Protein 3EUJ (pdb70)

Secondary structure (DSSP, 8-state):
-PPPPEEEEEEEEEETTEEEEEEE--SSEEEEE--TTSSHHHHHHHHHHHH---TTT-----TTS-S----SS--S-GGGS-SSEEEEEEEEE-TT--EEEEEEEEEE-TTSSS-EE--EEEEES--SSS-HHHHHEEEETTEEEE--HHHHHHHTTTSS---EE-SSHHHHHHHHHHTT-SSS---SHHHHHHHHHHHHHHHS-S--HHHHHTGGGSS----TTTTHHHH--HHHHHHHHHHHHHHHHHHHHHGGGGSS--BTTEEEEEEEEEE-HHHHHHHHHHHH--HHHHHHHHHHH--GGGS-GGGTEEEEEEEEETTTEEEE--GGGS-HHHHHHHHHHHHHHHHHHHHHHTSSSS-SS-----EEEESSGGGS-HHHHHHHHHHHHHTT-EEEEEESSS---SSSEEEE--EEEETTEEEE--EEEE---/---HHHHHHHHHHHHHHHHSS--B-HHHHHHHHTTTS-GGGHHHHHHHHHHHHHHT---SGGGGT-----EEETTTTEEEE---B-S---

InterPro domains:
  IPR007406 MukB, N-terminal domain [PF04310] (33-256)
  IPR012090 Chromosome partition protein MukB [MF_01800] (32-1499)
  IPR012090 Chromosome partition protein MukB [NF003422] (33-1501)
  IPR012090 Chromosome partition protein MukB [PIRSF005246] (32-1502)
  IPR027417 P-loop containing nucleoside triphosphate hydrolase [SSF52540] (53-253)
  IPR032520 MukB, hinge domain [PF16330] (675-840)
  IPR042501 MukB, hinge domain superfamily [G3DSA:3.30.70.3500] (697-809)
  IPR050308 Chromosome partition protein MukB/SMC [PTHR42963] (192-1502)

Solvent-accessible surface area: 25108 Å² total; per-residue (Å²): 254,97,70,40,0,22,10,77,2,0,0,0,0,16,1,31,3,5,63,9,16,6,0,27,15,31,106,48,9,1,2,0,7,1,35,141,62,6,7,18,53,18,0,2,2,0,0,1,0,0,14,0,10,18,73,107,25,4,22,38,67,88,54,119,67,49,87,30,126,58,94,111,145,94,74,19,7,34,56,41,10,64,82,42,36,0,0,0,1,1,15,1,16,6,18,117,82,74,25,1,0,2,0,0,24,0,58,34,69,86,77,216,88,136,119,9,36,23,96,11,0,0,0,36,95,7,71,122,125,65,28,9,2,50,7,0,14,77,110,75,98,141,142,10,92,24,5,34,6,104,38,0,107,117,90,17,114,182,67,86,13,66,28,85,42,10,170,44,31,52,64,0,1,51,17,0,3,88,22,0,4,2,13,26,53,4,146,49,63,72,33,23,70,45,12,16,36,6,9,14,15,2,17,34,23,12,36,23,63,61,4,67,148,50,7,42,46,7,2,4,11,112,54,117,23,33,109,124,87,68,128,150,104,93,77,15,1,77,82,2,106,136,1,3,99,141,10,53,79,42,1,103,123,27,12,112,42,7,102,140,6,18,1,39,124,0,82,0,1,71,5,28,25,52,75,99,124,61,10,49,75,2,6,66,8,26,27,109,169,133,65,42,120,39,0,24,98,24,89,141,184,106,52,75,122,10,12,23,6,31,38,0,0,56,18,39,9,15,0,45,59,88,92,184,28,78,90,138,16,79,61,108,53,19,63,82,15,13,18,4,0,0,3,6,0,11,4,2,0,0,7,48,2,2,10,54,62,9,142,216,125,18,38,195,58,9,46,0,5,27,19,9,4,0,13,60,8,66,93,13,80,79,126,1,38,82,13,1,15,83,4,2,96,143,24,56,1,3,3,0,2,1,8,35,75,94,106,14,25,87,158,26,4,11,0,35,2,40,68,45,132,65,71,146,116,84,19,1,7,9,2,0,8,68,33,11,90,85,114,66,109,135,33,29,81,56,6,73,66,69,1,38,93,49,94,94,86,81,96,56,0,68,4,9,52,8,0,103,102,10,7,85,120,58,100,113,65,94,19,18,40,5,0,51,25,0,1,50,4,0,2,117,29,2,20,1,35,96,14,44,58,11,62,56,10,110,37,92,83,14,73,128,167,79,4,5,4,7,26,30,93,3,57,71,59,118,230

Organism: Haemophilus ducreyi (strain 35000HP / ATCC 700724) (NCBI:txid233412)

Radius of gyration: 25.87 Å; Cα contacts (8 Å, |Δi|>4): 937; chains: 2; bounding box: 76×76×50 Å

CATH classification: 3.40.1140.10

B-factor: mean 53.83, std 25.66, range [1.0, 133.31]

Structure (mmCIF, N/CA/C/O backbone):
data_3EUJ
#
_entry.id   3EUJ
#
_cell.length_a   58.522
_cell.length_b   180.203
_cell.length_c   138.496
_cell.angle_alpha   90.000
_cell.angle_beta   90.000
_cell.angle_gamma   90.000
#
_symmetry.space_group_name_H-M   'P 2 2 21'
#
loop_
_entity.id
_entity.type
_entity.pdbx_description
1 polymer 'Chromosome partition protein mukB, Linker'
2 polymer 'Chromosome partition protein mukF'
3 non-polymer 'PHOSPHOTHIOPHOSPHORIC ACID-ADENYLATE ESTER'
4 non-polymer 'MAGNESIUM ION'
5 water water
#
loop_
_atom_site.group_PDB
_atom_site.id
_atom_site.type_symbol
_atom_site.label_atom_id
_atom_site.label_alt_id
_atom_site.label_comp_id
_atom_site.label_asym_id
_atom_site.label_entity_id
_atom_site.label_seq_id
_atom_site.pdbx_PDB_ins_code
_atom_site.Cartn_x
_atom_site.Cartn_y
_atom_site.Cartn_z
_atom_site.occupancy
_atom_site.B_iso_or_equiv
_atom_site.auth_seq_id
_atom_site.auth_comp_id
_atom_site.auth_asym_id
_atom_site.auth_atom_id
_atom_site.pdbx_PDB_model_num
ATOM 1 N N . MET A 1 3 ? 44.385 84.073 -2.506 1.00 53.88 32 MET A N 1
ATOM 2 C CA . MET A 1 3 ? 43.869 83.995 -1.101 1.00 54.26 32 MET A CA 1
ATOM 3 C C . MET A 1 3 ? 42.450 83.441 -1.108 1.00 50.39 32 MET A C 1
ATOM 4 O O . MET A 1 3 ? 41.481 84.187 -1.305 1.00 52.44 32 MET A O 1
ATOM 9 N N . ILE A 1 4 ? 42.325 82.135 -0.869 1.00 48.14 33 ILE A N 1
ATOM 10 C CA . ILE A 1 4 ? 41.018 81.467 -0.869 1.00 52.01 33 ILE A CA 1
ATOM 11 C C . ILE A 1 4 ? 40.131 81.985 0.247 1.00 45.83 33 ILE A C 1
ATOM 12 O O . ILE A 1 4 ? 40.598 82.186 1.365 1.00 47.54 33 ILE A O 1
ATOM 17 N N . ALA A 1 5 ? 38.862 82.228 -0.064 1.00 47.29 34 ALA A N 1
ATOM 18 C CA . ALA A 1 5 ? 37.911 82.669 0.946 1.00 47.04 34 ALA A CA 1
ATOM 19 C C . ALA A 1 5 ? 37.422 81.359 1.591 1.00 44.18 34 ALA A C 1
ATOM 20 O O . ALA A 1 5 ? 37.205 80.364 0.897 1.00 46.65 34 ALA A O 1
ATOM 22 N N . ARG A 1 6 ? 37.266 81.346 2.909 1.00 41.36 35 ARG A N 1
ATOM 23 C CA . ARG A 1 6 ? 36.847 80.131 3.596 1.00 38.41 35 ARG A CA 1
ATOM 24 C C . ARG A 1 6 ? 35.338 80.063 3.751 1.00 38.13 35 ARG A C 1
ATOM 25 O O . ARG A 1 6 ? 34.663 81.093 3.735 1.00 38.59 35 ARG A O 1
ATOM 33 N N . GLY A 1 7 ? 34.812 78.846 3.884 1.00 36.61 36 GLY A N 1
ATOM 34 C CA . GLY A 1 7 ? 33.379 78.663 4.027 1.00 35.12 36 GLY A CA 1
ATOM 35 C C . GLY A 1 7 ? 32.916 79.073 5.406 1.00 35.15 36 GLY A C 1
ATOM 36 O O . GLY A 1 7 ? 33.574 78.759 6.396 1.00 36.96 36 GLY A O 1
ATOM 37 N N . LYS A 1 8 ? 31.788 79.772 5.479 1.00 33.63 37 LYS A N 1
ATOM 38 C CA . LYS A 1 8 ? 31.260 80.247 6.749 1.00 32.90 37 LYS A CA 1
ATOM 39 C C . LYS A 1 8 ? 29.836 79.788 6.893 1.00 33.57 37 LYS A C 1
ATOM 40 O O . LYS A 1 8 ? 29.182 79.495 5.894 1.00 34.44 37 LYS A O 1
ATOM 46 N N . PHE A 1 9 ? 29.354 79.723 8.133 1.00 33.81 38 PHE A N 1
ATOM 47 C CA . PHE A 1 9 ? 27.956 79.381 8.383 1.00 33.31 38 PHE A CA 1
ATOM 48 C C . PHE A 1 9 ? 27.315 80.755 8.449 1.00 34.58 38 PHE A C 1
ATOM 49 O O . PHE A 1 9 ? 27.855 81.651 9.099 1.00 35.02 38 PHE A O 1
ATOM 57 N N . ARG A 1 10 ? 26.184 80.936 7.778 1.00 35.46 39 ARG A N 1
ATOM 58 C CA . ARG A 1 10 ? 25.516 82.231 7.782 1.00 35.59 39 ARG A CA 1
ATOM 59 C C . ARG A 1 10 ? 24.290 82.335 8.670 1.00 34.93 39 ARG A C 1
ATOM 60 O O . ARG A 1 10 ? 23.992 83.414 9.192 1.00 34.40 39 ARG A O 1
ATOM 68 N N . SER A 1 11 ? 23.572 81.233 8.852 1.00 33.26 40 SER A N 1
ATOM 69 C CA . SER A 1 11 ? 22.372 81.315 9.663 1.00 32.27 40 SER A CA 1
ATOM 70 C C . SER A 1 11 ? 21.805 80.001 10.165 1.00 30.25 40 SER A C 1
ATOM 71 O O . SER A 1 11 ? 22.031 78.943 9.582 1.00 30.74 40 SER A O 1
ATOM 74 N N . LEU A 1 12 ? 21.076 80.092 11.271 1.00 27.92 41 LEU A N 1
ATOM 75 C CA . LEU A 1 12 ? 20.416 78.944 11.850 1.00 26.69 41 LEU A CA 1
ATOM 76 C C . LEU A 1 12 ? 18.971 79.323 12.003 1.00 25.47 41 LEU A C 1
ATOM 77 O O . LEU A 1 12 ? 18.650 80.316 12.647 1.00 24.06 41 LEU A O 1
ATOM 82 N N . THR A 1 13 ? 18.095 78.529 11.407 1.00 25.77 42 THR A N 1
ATOM 83 C CA . THR A 1 13 ? 16.678 78.796 11.515 1.00 23.86 42 THR A CA 1
ATOM 84 C C . THR A 1 13 ? 15.944 77.574 12.048 1.00 23.73 42 THR A C 1
ATOM 85 O O . THR A 1 13 ? 16.032 76.467 11.504 1.00 20.60 42 THR A O 1
ATOM 89 N N . LEU A 1 14 ? 15.247 77.811 13.150 1.00 23.97 43 LEU A N 1
ATOM 90 C CA . LEU A 1 14 ? 14.456 76.805 13.817 1.00 25.52 43 LEU A CA 1
ATOM 91 C C . LEU A 1 14 ? 13.007 77.096 13.450 1.00 24.90 43 LEU A C 1
ATOM 92 O O . LEU A 1 14 ? 12.566 78.245 13.532 1.00 24.91 43 LEU A O 1
ATOM 97 N N . ILE A 1 15 ? 12.263 76.073 13.045 1.00 24.73 44 ILE A N 1
ATOM 98 C CA . ILE A 1 15 ? 10.870 76.292 12.706 1.00 25.61 44 ILE A CA 1
ATOM 99 C C . ILE A 1 15 ? 9.978 75.374 13.528 1.00 26.68 44 ILE A C 1
ATOM 100 O O . ILE A 1 15 ? 10.095 74.147 13.489 1.00 26.95 44 ILE A O 1
ATOM 105 N N . ASN A 1 16 ? 9.094 76.027 14.273 1.00 27.91 45 ASN A N 1
ATOM 106 C CA . ASN A 1 16 ? 8.131 75.423 15.173 1.00 28.08 45 ASN A CA 1
ATOM 107 C C . ASN A 1 16 ? 8.797 74.918 16.431 1.00 28.90 45 ASN A C 1
ATOM 108 O O . ASN A 1 16 ? 8.149 74.289 17.257 1.00 30.54 45 ASN A O 1
ATOM 113 N N . TRP A 1 17 ? 10.091 75.189 16.584 1.00 29.35 46 TRP A N 1
ATOM 114 C CA . TRP A 1 17 ? 10.796 74.768 17.792 1.00 29.40 46 TRP A CA 1
ATOM 115 C C . TRP A 1 17 ? 10.133 75.413 19.009 1.00 30.27 46 TRP A C 1
ATOM 116 O O . TRP A 1 17 ? 9.607 76.541 18.933 1.00 29.05 46 TRP A O 1
ATOM 127 N N . ASN A 1 18 ? 10.139 74.685 20.121 1.00 29.86 47 ASN A N 1
ATOM 128 C CA . ASN A 1 18 ? 9.531 75.171 21.349 1.00 29.47 47 ASN A CA 1
ATOM 129 C C . ASN A 1 18 ? 9.925 76.610 21.668 1.00 27.24 47 ASN A C 1
ATOM 130 O O . ASN A 1 18 ? 11.111 76.921 21.810 1.00 25.40 47 ASN A O 1
ATOM 135 N N . GLY A 1 19 ? 8.919 77.475 21.792 1.00 26.08 48 GLY A N 1
ATOM 136 C CA . GLY A 1 19 ? 9.163 78.882 22.083 1.00 25.83 48 GLY A CA 1
ATOM 137 C C . GLY A 1 19 ? 9.777 79.660 20.920 1.00 25.48 48 GLY A C 1
ATOM 138 O O . GLY A 1 19 ? 10.103 80.831 21.073 1.00 25.00 48 GLY A O 1
ATOM 139 N N . PHE A 1 20 ? 9.921 79.005 19.765 1.00 25.45 49 PHE A N 1
ATOM 140 C CA . PHE A 1 20 ? 10.507 79.576 18.548 1.00 24.17 49 PHE A CA 1
ATOM 141 C C . PHE A 1 20 ? 9.712 79.090 17.342 1.00 24.94 49 PHE A C 1
ATOM 142 O O . PHE A 1 20 ? 10.034 78.044 16.775 1.00 21.82 49 PHE A O 1
ATOM 150 N N . PHE A 1 21 ? 8.700 79.841 16.925 1.00 27.45 50 PHE A N 1
ATOM 151 C CA . PHE A 1 21 ? 7.896 79.419 15.778 1.00 28.60 50 PHE A CA 1
ATOM 152 C C . PHE A 1 21 ? 8.738 79.448 14.500 1.00 27.96 50 PHE A C 1
ATOM 153 O O . PHE A 1 21 ? 8.996 78.415 13.879 1.00 26.60 50 PHE A O 1
ATOM 161 N N . ALA A 1 22 ? 9.151 80.643 14.101 1.00 27.04 51 ALA A N 1
ATOM 162 C CA . ALA A 1 22 ? 9.977 80.786 12.914 1.00 26.06 51 ALA A CA 1
ATOM 163 C C . ALA A 1 22 ? 11.111 81.685 13.362 1.00 26.45 51 ALA A C 1
ATOM 164 O O . ALA A 1 22 ? 10.873 82.856 13.653 1.00 28.19 51 ALA A O 1
ATOM 166 N N . ARG A 1 23 ? 12.337 81.158 13.43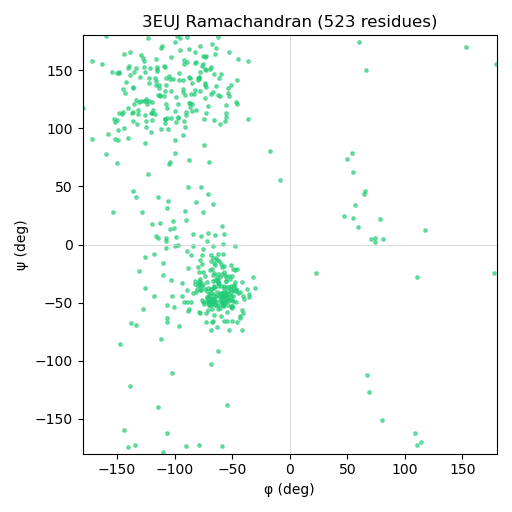1 1.00 25.01 52 ARG A N 1
ATOM 167 C CA . ARG A 1 23 ? 13.445 81.986 13.888 1.00 23.94 52 ARG A CA 1
ATOM 168 C C . ARG A 1 23 ? 14.788 81.792 13.216 1.00 22.24 52 ARG A C 1
ATOM 169 O O . ARG A 1 23 ? 15.284 80.672 13.092 1.00 20.20 52 ARG A O 1
ATOM 177 N N . THR A 1 24 ? 15.376 82.916 12.809 1.00 20.45 53 THR A N 1
ATOM 178 C CA . THR A 1 24 ? 16.676 82.926 12.148 1.00 19.56 53 THR A CA 1
ATOM 179 C C . THR A 1 24 ? 17.748 83.609 13.016 1.00 22.11 53 THR A C 1
ATOM 180 O O . THR A 1 24 ? 17.521 84.685 13.591 1.00 23.66 53 THR A O 1
ATOM 184 N N . PHE A 1 25 ? 18.917 82.981 13.110 1.00 22.18 54 PHE A N 1
ATOM 185 C CA . PHE A 1 25 ? 20.022 83.538 13.879 1.00 21.88 54 PHE A CA 1
ATOM 186 C C . PHE A 1 25 ? 21.178 83.758 12.919 1.00 22.28 54 PHE A C 1
ATOM 187 O O . PHE A 1 25 ? 21.740 82.814 12.386 1.00 23.37 54 PHE A O 1
ATOM 195 N N . ASP A 1 26 ? 21.527 85.010 12.690 1.00 22.94 55 ASP A N 1
ATOM 196 C CA . ASP A 1 26 ? 22.611 85.323 11.785 1.00 24.04 55 ASP A CA 1
ATOM 197 C C . ASP A 1 26 ? 23.955 85.174 12.489 1.00 25.56 55 ASP A C 1
ATOM 198 O O . ASP A 1 26 ? 24.245 85.909 13.424 1.00 28.39 55 ASP A O 1
ATOM 203 N N . PHE A 1 27 ? 24.785 84.237 12.054 1.00 25.88 56 PHE A N 1
ATOM 204 C CA . PHE A 1 27 ? 26.073 84.076 12.702 1.00 27.59 56 PHE A CA 1
ATOM 205 C C . PHE A 1 27 ? 27.060 85.116 12.211 1.00 28.51 56 PHE A C 1
ATOM 206 O O . PHE A 1 27 ? 27.086 85.436 11.031 1.00 29.81 56 PHE A O 1
ATOM 214 N N . ASP A 1 28 ? 27.879 85.631 13.117 1.00 30.20 57 ASP A N 1
ATOM 215 C CA . ASP A 1 28 ? 28.889 86.619 12.768 1.00 31.85 57 ASP A CA 1
ATOM 216 C C . ASP A 1 28 ? 30.012 85.941 11.988 1.00 32.72 57 ASP A C 1
ATOM 217 O O . ASP A 1 28 ? 30.153 84.716 12.006 1.00 32.57 57 ASP A O 1
ATOM 222 N N . GLU A 1 29 ? 30.804 86.758 11.306 1.00 33.99 58 GLU A N 1
ATOM 223 C CA . GLU A 1 29 ? 31.931 86.283 10.523 1.00 35.44 58 GLU A CA 1
ATOM 224 C C . GLU A 1 29 ? 32.975 85.651 11.459 1.00 33.72 58 GLU A C 1
ATOM 225 O O . GLU A 1 29 ? 33.847 84.902 11.014 1.00 32.77 58 GLU A O 1
ATOM 231 N N . LEU A 1 30 ? 32.871 85.961 12.754 1.00 32.51 59 LEU A N 1
ATOM 232 C CA . LEU A 1 30 ? 33.794 85.443 13.769 1.00 31.56 59 LEU A CA 1
ATOM 233 C C . LEU A 1 30 ? 33.157 84.986 15.086 1.00 31.72 59 LEU A C 1
ATOM 234 O O . LEU A 1 30 ? 33.189 83.795 15.409 1.00 32.03 59 LEU A O 1
ATOM 239 N N . VAL A 1 31 ? 32.605 85.923 15.859 1.00 30.65 60 VAL A N 1
ATOM 240 C CA . VAL A 1 31 ? 31.979 85.558 17.130 1.00 29.31 60 VAL A CA 1
ATOM 241 C C . VAL A 1 31 ? 30.506 85.956 17.283 1.00 28.74 60 VAL A C 1
ATOM 242 O O . VAL A 1 31 ? 30.155 87.137 17.158 1.00 28.77 60 VAL A O 1
ATOM 246 N N . THR A 1 32 ? 29.653 84.964 17.553 1.00 27.95 61 THR A N 1
ATOM 247 C CA . THR A 1 32 ? 28.227 85.193 17.788 1.00 27.30 61 THR A CA 1
ATOM 248 C C . THR A 1 32 ? 27.844 84.726 19.191 1.00 28.12 61 THR A C 1
ATOM 249 O O . THR A 1 32 ? 28.042 83.564 19.556 1.00 27.85 61 THR A O 1
ATOM 253 N N . THR A 1 33 ? 27.294 85.662 19.963 1.00 29.64 62 THR A N 1
ATOM 254 C CA . THR A 1 33 ? 26.895 85.445 21.344 1.00 30.02 62 THR A CA 1
ATOM 255 C C . THR A 1 33 ? 25.416 85.527 21.599 1.00 29.77 62 THR A C 1
ATOM 256 O O . THR A 1 33 ? 24.770 86.518 21.237 1.00 29.36 62 THR A O 1
ATOM 260 N N . LEU A 1 34 ? 24.898 84.490 22.251 1.00 29.37 63 LEU A N 1
ATOM 261 C CA . LEU A 1 34 ? 23.495 84.434 22.634 1.00 29.59 63 LEU A CA 1
ATOM 262 C C . LEU A 1 34 ? 23.392 84.833 24.120 1.00 29.18 63 LEU A C 1
ATOM 263 O O . LEU A 1 34 ? 23.915 84.141 24.997 1.00 29.57 63 LEU A O 1
ATOM 268 N N . SER A 1 35 ? 22.742 85.960 24.398 1.00 28.05 64 SER A N 1
ATOM 269 C CA . SER A 1 35 ? 22.570 86.426 25.768 1.00 27.65 64 SER A CA 1
ATOM 270 C C . SER A 1 35 ? 21.167 86.125 26.207 1.00 26.42 64 SER A C 1
ATOM 271 O O . SER A 1 35 ? 20.283 85.926 25.373 1.00 26.50 64 SER A O 1
ATOM 274 N N . GLY A 1 36 ? 20.962 86.124 27.518 1.00 25.73 65 GLY A N 1
ATOM 275 C CA . GLY A 1 36 ? 19.644 85.854 28.064 1.00 24.81 65 GLY A CA 1
ATOM 276 C C . GLY A 1 36 ? 19.763 85.261 29.449 1.00 24.05 65 GLY A C 1
ATOM 277 O O . GLY A 1 36 ? 20.866 84.897 29.871 1.00 24.96 65 GLY A O 1
ATOM 278 N N . GLY A 1 37 ? 18.643 85.154 30.159 1.00 22.31 66 GLY A N 1
ATOM 279 C CA . GLY A 1 37 ? 18.686 84.602 31.502 1.00 20.75 66 GLY A CA 1
ATOM 280 C C . GLY A 1 37 ? 18.508 83.098 31.545 1.00 20.01 66 GLY A C 1
ATOM 281 O O . GLY A 1 37 ? 18.325 82.454 30.511 1.00 21.11 66 GLY A O 1
ATOM 282 N N . ASN A 1 38 ? 18.576 82.533 32.744 1.00 19.02 67 ASN A N 1
ATOM 283 C CA . ASN A 1 38 ? 18.395 81.098 32.924 1.00 17.79 67 ASN A CA 1
ATOM 284 C C . ASN A 1 38 ? 17.110 80.679 32.222 1.00 19.73 67 ASN A C 1
ATOM 285 O O . ASN A 1 38 ? 16.102 81.369 32.313 1.00 21.71 67 ASN A O 1
ATOM 290 N N . GLY A 1 39 ? 17.137 79.561 31.508 1.00 21.08 68 GLY A N 1
ATOM 291 C CA . GLY A 1 39 ? 15.930 79.099 30.843 1.00 22.30 68 GLY A CA 1
ATOM 292 C C . GLY A 1 39 ? 15.489 79.862 29.600 1.00 23.37 68 GLY A C 1
ATOM 293 O O . GLY A 1 39 ? 14.455 79.523 29.006 1.00 24.77 68 GLY A O 1
ATOM 294 N N . ALA A 1 40 ? 16.273 80.867 29.197 1.00 22.38 69 ALA A N 1
ATOM 295 C CA . ALA A 1 40 ? 15.976 81.704 28.029 1.00 19.41 69 ALA A CA 1
ATOM 296 C C . ALA A 1 40 ? 15.807 80.961 26.696 1.00 19.17 69 ALA A C 1
ATOM 297 O O . ALA A 1 40 ? 14.990 81.360 25.862 1.00 18.61 69 ALA A O 1
ATOM 299 N N . GLY A 1 41 ? 16.584 79.895 26.493 1.00 18.80 70 GLY A N 1
ATOM 300 C CA . GLY A 1 41 ? 16.497 79.131 25.255 1.00 16.00 70 GLY A CA 1
ATOM 301 C C . GLY A 1 41 ? 17.784 79.137 24.444 1.00 14.38 70 GLY A C 1
ATOM 302 O O . GLY A 1 41 ? 17.812 78.710 23.293 1.00 13.40 70 GLY A O 1
ATOM 303 N N . LYS A 1 42 ? 18.864 79.601 25.053 1.00 13.90 71 LYS A N 1
ATOM 304 C CA . LYS A 1 42 ? 20.134 79.679 24.360 1.00 14.47 71 LYS A CA 1
ATOM 305 C C . LYS A 1 42 ? 20.703 78.323 23.999 1.00 15.03 71 LYS A C 1
ATOM 306 O O . LYS A 1 42 ? 21.314 78.174 22.952 1.00 16.26 71 LYS A O 1
ATOM 312 N N . SER A 1 43 ? 20.507 77.333 24.862 1.00 17.40 72 SER A N 1
ATOM 313 C CA . SER A 1 43 ? 21.003 75.977 24.613 1.00 17.73 72 SER A CA 1
ATOM 314 C C . SER A 1 43 ? 20.148 75.191 23.641 1.00 18.33 72 SER A C 1
ATOM 315 O O . SER A 1 43 ? 20.664 74.384 22.870 1.00 19.43 72 SER A O 1
ATOM 318 N N . THR A 1 44 ? 18.839 75.392 23.685 1.00 18.01 73 THR A N 1
ATOM 319 C CA . THR A 1 44 ? 18.005 74.683 22.744 1.00 19.87 73 THR A CA 1
ATOM 320 C C . THR A 1 44 ? 18.314 75.245 21.348 1.00 21.74 73 THR A C 1
ATOM 321 O O . THR A 1 44 ? 17.928 74.660 20.344 1.00 24.42 73 THR A O 1
ATOM 325 N N . THR A 1 45 ? 19.001 76.383 21.278 1.00 21.16 74 THR A N 1
ATOM 326 C CA . THR A 1 45 ? 19.366 76.956 19.983 1.00 20.94 74 THR A CA 1
ATOM 327 C C . THR A 1 45 ? 20.554 76.136 19.512 1.00 21.87 74 THR A C 1
ATOM 328 O O . THR A 1 45 ? 20.528 75.503 18.449 1.00 20.81 74 THR A O 1
ATOM 332 N N . MET A 1 46 ? 21.596 76.149 20.337 1.00 23.53 75 MET A N 1
ATOM 333 C CA . MET A 1 46 ? 22.805 75.394 20.063 1.00 24.07 75 MET A CA 1
ATOM 334 C C . MET A 1 46 ? 22.397 73.940 19.885 1.00 22.24 75 MET A C 1
ATOM 335 O O . MET A 1 46 ? 23.072 73.177 19.204 1.00 21.46 75 MET A O 1
ATOM 340 N N . ALA A 1 47 ? 21.280 73.571 20.505 1.00 21.54 76 ALA A N 1
ATOM 341 C CA . ALA A 1 47 ? 20.755 72.221 20.393 1.00 21.72 76 ALA A CA 1
ATOM 342 C C . ALA A 1 47 ? 20.393 72.005 18.931 1.00 23.28 76 ALA A C 1
ATOM 343 O O . ALA A 1 47 ? 21.081 71.263 18.219 1.00 25.08 76 ALA A O 1
ATOM 345 N N . GLY A 1 48 ? 19.322 72.673 18.493 1.00 23.78 77 GLY A N 1
ATOM 346 C CA . GLY A 1 48 ? 18.859 72.569 17.119 1.00 23.17 77 GLY A CA 1
ATOM 347 C C . GLY A 1 48 ? 20.014 72.565 16.142 1.00 24.45 77 GLY A C 1
ATOM 348 O O . GLY A 1 48 ? 20.038 71.751 15.214 1.00 24.05 77 GLY A O 1
ATOM 349 N N . PHE A 1 49 ? 20.982 73.460 16.350 1.00 25.34 78 PHE A N 1
ATOM 350 C CA . PHE A 1 49 ? 22.140 73.526 15.457 1.00 24.94 78 PHE A CA 1
ATOM 351 C C . PHE A 1 49 ? 22.718 72.121 15.302 1.00 23.23 78 PHE A C 1
ATOM 352 O O . PHE A 1 49 ? 22.680 71.546 14.207 1.00 22.38 78 PHE A O 1
ATOM 360 N N . VAL A 1 50 ? 23.243 71.584 16.406 1.00 21.99 79 VAL A N 1
ATOM 361 C CA . VAL A 1 50 ? 23.813 70.235 16.436 1.00 20.51 79 VAL A CA 1
ATOM 362 C C . VAL A 1 50 ? 22.898 69.295 15.679 1.00 19.24 79 VAL A C 1
ATOM 363 O O . VAL A 1 50 ? 23.295 68.707 14.678 1.00 19.18 79 VAL A O 1
ATOM 367 N N . THR A 1 51 ? 21.671 69.170 16.177 1.00 17.16 80 THR A N 1
ATOM 368 C CA . THR A 1 51 ? 20.650 68.329 15.573 1.00 16.39 80 THR A CA 1
ATOM 369 C C . THR A 1 51 ? 20.675 68.283 14.052 1.00 19.33 80 THR A C 1
ATOM 370 O O . THR A 1 51 ? 20.554 67.205 13.459 1.00 21.27 80 THR A O 1
ATOM 374 N N . ALA A 1 52 ? 20.813 69.453 13.426 1.00 20.81 81 ALA A N 1
ATOM 375 C CA . ALA A 1 52 ? 20.845 69.557 11.969 1.00 21.09 81 ALA A CA 1
ATOM 376 C C . ALA A 1 52 ? 22.208 69.145 11.440 1.00 21.82 81 ALA A C 1
ATOM 377 O O . ALA A 1 52 ? 22.332 68.495 10.402 1.00 21.72 81 ALA A O 1
ATOM 379 N N . LEU A 1 53 ? 23.240 69.535 12.166 1.00 23.74 82 LEU A N 1
ATOM 380 C CA . LEU A 1 53 ? 24.599 69.206 11.777 1.00 26.43 82 LEU A CA 1
ATOM 381 C C . LEU A 1 53 ? 24.798 67.686 11.746 1.00 27.80 82 LEU A C 1
ATOM 382 O O . LEU A 1 53 ? 25.575 67.163 10.949 1.00 29.21 82 LEU A O 1
ATOM 387 N N . ILE A 1 54 ? 24.101 66.982 12.631 1.00 28.85 83 ILE A N 1
ATOM 388 C CA . ILE A 1 54 ? 24.216 65.533 12.734 1.00 28.72 83 ILE A CA 1
ATOM 389 C C . ILE A 1 54 ? 22.885 65.011 13.189 1.00 27.47 83 ILE A C 1
ATOM 390 O O . ILE A 1 54 ? 22.641 64.888 14.374 1.00 26.38 83 ILE A O 1
ATOM 395 N N . PRO A 1 55 ? 22.002 64.698 12.251 1.00 28.31 84 PRO A N 1
ATOM 396 C CA . PRO A 1 55 ? 20.681 64.185 12.595 1.00 31.54 84 PRO A CA 1
ATOM 397 C C . PRO A 1 55 ? 20.705 62.714 13.009 1.00 33.69 84 PRO A C 1
ATOM 398 O O . PRO A 1 55 ? 19.937 61.907 12.487 1.00 35.11 84 PRO A O 1
ATOM 402 N N . ASP A 1 56 ? 21.596 62.344 13.920 1.00 35.67 85 ASP A N 1
ATOM 403 C CA . ASP A 1 56 ? 21.625 60.961 14.350 1.00 38.24 85 ASP A CA 1
ATOM 404 C C . ASP A 1 56 ? 21.050 60.843 15.752 1.00 38.52 85 ASP A C 1
ATOM 405 O O . ASP A 1 56 ? 21.643 61.276 16.742 1.00 36.40 85 ASP A O 1
ATOM 410 N N . LEU A 1 57 ? 19.867 60.249 15.813 1.00 40.20 86 LEU A N 1
ATOM 411 C CA . LEU A 1 57 ? 19.166 60.057 17.066 1.00 41.22 86 LEU A CA 1
ATOM 412 C C . LEU A 1 57 ? 19.901 59.047 17.929 1.00 42.25 86 LEU A C 1
ATOM 413 O O . LEU A 1 57 ? 19.567 58.863 19.101 1.00 43.65 86 LEU A O 1
ATOM 418 N N . THR A 1 58 ? 20.906 58.395 17.356 1.00 42.73 87 THR A N 1
ATOM 419 C CA . THR A 1 58 ? 21.669 57.425 18.121 1.00 44.50 87 THR A CA 1
ATOM 420 C C . THR A 1 58 ? 22.666 58.161 19.006 1.00 45.44 87 THR A C 1
ATOM 421 O O . THR A 1 58 ? 22.985 57.698 20.100 1.00 46.93 87 THR A O 1
ATOM 425 N N . LEU A 1 59 ? 23.138 59.316 18.543 1.00 45.45 88 LEU A N 1
ATOM 426 C CA . LEU A 1 59 ? 24.098 60.111 19.307 1.00 44.84 88 LEU A CA 1
ATOM 427 C C . LEU A 1 59 ? 23.424 61.256 20.031 1.00 45.18 88 LEU A C 1
ATOM 428 O O . LEU A 1 59 ? 23.590 61.410 21.240 1.00 45.96 88 LEU A O 1
ATOM 433 N N . LEU A 1 60 ? 22.675 62.064 19.285 1.00 44.64 89 LEU A N 1
ATOM 434 C CA . LEU A 1 60 ? 21.978 63.207 19.862 1.00 44.56 89 LEU A CA 1
ATOM 435 C C . LEU A 1 60 ? 21.454 62.914 21.262 1.00 44.54 89 LEU A C 1
ATOM 436 O O . LEU A 1 60 ? 20.495 62.156 21.438 1.00 45.61 89 LEU A O 1
ATOM 441 N N . ASN A 1 61 ? 22.099 63.518 22.254 1.00 43.46 90 ASN A N 1
ATOM 442 C CA . ASN A 1 61 ? 21.717 63.328 23.644 1.00 43.61 90 ASN A CA 1
ATOM 443 C C . ASN A 1 61 ? 22.108 64.555 24.441 1.00 42.72 90 ASN A C 1
ATOM 444 O O . ASN A 1 61 ? 23.288 64.771 24.720 1.00 42.58 90 ASN A O 1
ATOM 449 N N . PHE A 1 62 ? 21.118 65.344 24.837 1.00 42.22 91 PHE A N 1
ATOM 450 C CA . PHE A 1 62 ? 21.404 66.564 25.569 1.00 43.18 91 PHE A CA 1
ATOM 451 C C . PHE A 1 62 ? 21.242 66.493 27.084 1.00 44.46 91 PHE A C 1
ATOM 452 O O . PHE A 1 62 ? 20.243 66.957 27.620 1.00 45.40 91 PHE A O 1
ATOM 460 N N . ARG A 1 63 ? 22.227 65.919 27.772 1.00 46.22 92 ARG A N 1
ATOM 461 C CA . ARG A 1 63 ? 22.190 65.843 29.231 1.00 47.88 92 ARG A CA 1
ATOM 462 C C . ARG A 1 63 ? 22.260 67.294 29.706 1.00 47.56 92 ARG A C 1
ATOM 463 O O . ARG A 1 63 ? 22.629 68.184 28.936 1.00 48.42 92 ARG A O 1
ATOM 471 N N . ASN A 1 64 ? 21.916 67.536 30.965 1.00 46.15 93 ASN A N 1
ATOM 472 C CA . ASN A 1 64 ? 21.990 68.882 31.527 1.00 44.46 93 ASN A CA 1
ATOM 473 C C . ASN A 1 64 ? 23.475 69.072 31.843 1.00 44.60 93 ASN A C 1
ATOM 474 O O . ASN A 1 64 ? 24.135 68.117 32.257 1.00 45.99 93 ASN A O 1
ATOM 479 N N . THR A 1 65 ? 24.007 70.279 31.660 1.00 43.66 94 THR A N 1
ATOM 480 C CA . THR A 1 65 ? 25.430 70.513 31.916 1.00 41.31 94 THR A CA 1
ATOM 481 C C . THR A 1 65 ? 25.866 70.121 33.314 1.00 41.27 94 THR A C 1
ATOM 482 O O . THR A 1 65 ? 27.007 69.722 33.514 1.00 39.38 94 THR A O 1
ATOM 486 N N . THR A 1 66 ? 24.958 70.243 34.277 1.00 42.94 95 THR A N 1
ATOM 487 C CA . THR A 1 66 ? 25.256 69.895 35.657 1.00 45.21 95 THR A CA 1
ATOM 488 C C . THR A 1 66 ? 25.607 68.423 35.749 1.00 48.04 95 THR A C 1
ATOM 489 O O . THR A 1 66 ? 26.126 67.973 36.767 1.00 49.12 95 THR A O 1
ATOM 493 N N . GLU A 1 67 ? 25.299 67.678 34.691 1.00 50.73 96 GLU A N 1
ATOM 494 C CA . GLU A 1 67 ? 25.592 66.249 34.611 1.00 53.47 96 GLU A CA 1
ATOM 495 C C . GLU A 1 67 ? 26.380 66.033 33.335 1.00 55.43 96 GLU A C 1
ATOM 496 O O . GLU A 1 67 ? 25.799 65.745 32.295 1.00 56.72 96 GLU A O 1
ATOM 502 N N . ALA A 1 68 ? 27.699 66.166 33.407 1.00 57.46 97 ALA A N 1
ATOM 503 C CA . ALA A 1 68 ? 28.524 66.030 32.215 1.00 60.11 97 ALA A CA 1
ATOM 504 C C . ALA A 1 68 ? 29.130 64.653 31.999 1.00 62.91 97 ALA A C 1
ATOM 505 O O . ALA A 1 68 ? 28.745 63.935 31.075 1.00 64.36 97 ALA A O 1
ATOM 507 N N . GLY A 1 69 ? 30.088 64.282 32.839 1.00 64.81 98 GLY A N 1
ATOM 508 C CA . GLY A 1 69 ? 30.726 62.986 32.686 1.00 66.66 98 GLY A CA 1
ATOM 509 C C . GLY A 1 69 ? 29.802 61.813 32.943 1.00 68.16 98 GLY A C 1
ATOM 510 O O . GLY A 1 69 ? 30.233 60.779 33.460 1.00 68.68 98 GLY A O 1
ATOM 511 N N . SER A 1 70 ? 28.534 61.965 32.576 1.00 69.09 99 SER A N 1
ATOM 512 C CA . SER A 1 70 ? 27.552 60.914 32.784 1.00 70.70 99 SER A CA 1
ATOM 513 C C . SER A 1 70 ? 27.564 59.870 31.686 1.00 72.01 99 SER A C 1
ATOM 514 O O . SER A 1 70 ? 27.512 60.195 30.498 1.00 70.90 99 SER A O 1
ATOM 517 N N . THR A 1 71 ? 27.634 58.610 32.104 1.00 74.45 100 THR A N 1
ATOM 518 C CA . THR A 1 71 ? 27.648 57.475 31.186 1.00 77.55 100 THR A CA 1
ATOM 519 C C . THR A 1 71 ? 26.212 57.041 30.912 1.00 78.40 100 THR A C 1
ATOM 520 O O . THR A 1 71 ? 25.962 56.155 30.091 1.00 78.21 100 THR A O 1
ATOM 524 N N . SER A 1 72 ? 25.275 57.673 31.615 1.00 79.75 101 SER A N 1
ATOM 525 C CA . SER A 1 72 ? 23.857 57.366 31.472 1.00 80.68 101 SER A CA 1
ATOM 526 C C . SER A 1 72 ? 23.486 57.265 29.997 1.00 81.47 101 SER A C 1
ATOM 527 O O . SER A 1 72 ? 23.665 58.219 29.230 1.00 81.41 101 SER A O 1
ATOM 530 N N . SER A 1 73 ? 22.981 56.095 29.608 1.00 82.12 102 SER A N 1
ATOM 531 C CA . SER A 1 73 ? 22.584 55.833 28.226 1.00 81.73 102 SER A CA 1
ATOM 532 C C . SER A 1 73 ? 21.091 55.547 28.156 1.00 80.94 102 SER A C 1
ATOM 533 O O . SER A 1 73 ? 20.519 55.445 27.071 1.00 81.35 102 SER A O 1
ATOM 536 N N . SER A 1 74 ? 20.468 55.417 29.321 1.00 79.91 103 SER A N 1
ATOM 537 C CA . SER A 1 74 ? 19.043 55.128 29.393 1.00 79.09 103 SER A CA 1
ATOM 538 C C . SER A 1 74 ? 18.190 56.390 29.394 1.00 77.82 103 SER A C 1
ATOM 539 O O . SER A 1 74 ? 17.321 56.570 28.537 1.00 78.47 103 SER A O 1
ATOM 542 N N . ARG A 1 75 ? 18.446 57.254 30.369 1.00 75.38 104 ARG A N 1
ATOM 543 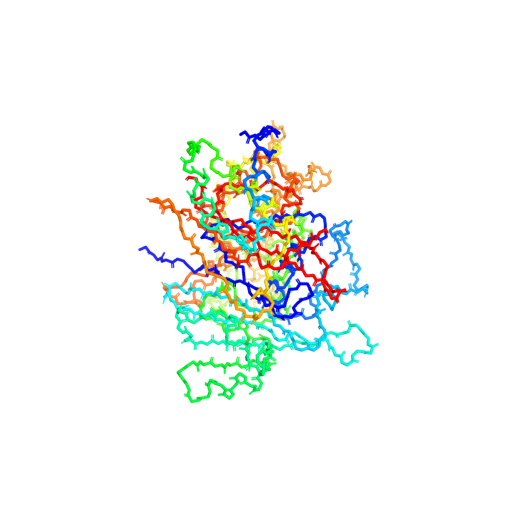C CA . ARG A 1 75 ? 17.709 58.501 30.531 1.00 72.59 104 ARG A CA 1
ATOM 544 C C . ARG A 1 75 ? 17.305 59.184 29.218 1.00 70.28 104 ARG A C 1
ATOM 545 O O . ARG A 1 75 ? 17.908 58.946 28.168 1.00 71.15 104 ARG A O 1
ATOM 553 N N . ASP A 1 76 ? 16.276 60.028 29.298 1.00 66.51 105 ASP A N 1
ATOM 554 C CA . ASP A 1 76 ? 15.739 60.773 28.157 1.00 61.90 105 ASP A CA 1
ATOM 555 C C . ASP A 1 76 ? 16.787 61.582 27.389 1.00 58.35 105 ASP A C 1
ATOM 556 O O . ASP A 1 76 ? 17.612 62.280 27.983 1.00 57.39 105 ASP A O 1
ATOM 561 N N . LYS A 1 77 ? 16.741 61.488 26.063 1.00 54.16 106 LYS A N 1
ATOM 562 C CA . LYS A 1 77 ? 17.701 62.186 25.226 1.00 50.77 106 LYS A CA 1
ATOM 563 C C . LYS A 1 77 ? 17.554 63.695 25.256 1.00 48.29 106 LYS A C 1
ATOM 564 O O . LYS A 1 77 ? 18.490 64.415 24.912 1.00 48.01 106 LYS A O 1
ATOM 570 N N . GLY A 1 78 ? 16.377 64.173 25.648 1.00 45.25 107 GLY A N 1
ATOM 571 C CA . GLY A 1 78 ? 16.162 65.607 25.792 1.00 41.76 107 GLY A CA 1
ATOM 572 C C . GLY A 1 78 ? 15.851 66.574 24.660 1.00 38.61 107 GLY A C 1
ATOM 573 O O . GLY A 1 78 ? 15.774 67.782 24.909 1.00 37.83 107 GLY A O 1
ATOM 574 N N . LEU A 1 79 ? 15.674 66.088 23.436 1.00 34.87 108 LEU A N 1
ATOM 575 C CA . LEU A 1 79 ? 15.358 66.975 22.326 1.00 31.66 108 LEU A CA 1
ATOM 576 C C . LEU A 1 79 ? 13.839 67.076 22.111 1.00 31.56 108 LEU A C 1
ATOM 577 O O . LEU A 1 79 ? 13.295 68.168 21.921 1.00 33.16 108 LEU A O 1
ATOM 582 N N . TYR A 1 80 ? 13.161 65.934 22.154 1.00 29.96 109 TYR A N 1
ATOM 583 C CA . TYR A 1 80 ? 11.707 65.863 22.000 1.00 27.19 109 TYR A CA 1
ATOM 584 C C . TYR A 1 80 ? 10.992 67.060 22.621 1.00 26.69 109 TYR A C 1
ATOM 585 O O . TYR A 1 80 ? 10.070 67.616 22.039 1.00 25.66 109 TYR A O 1
ATOM 594 N N . GLY A 1 81 ? 11.434 67.460 23.804 1.00 27.17 110 GLY A N 1
ATOM 595 C CA . GLY A 1 81 ? 10.784 68.552 24.493 1.00 27.94 110 GLY A CA 1
ATOM 596 C C . GLY A 1 81 ? 11.091 69.949 24.018 1.00 28.97 110 GLY A C 1
ATOM 597 O O . GLY A 1 81 ? 10.396 70.897 24.392 1.00 29.09 110 GLY A O 1
ATOM 598 N N . LYS A 1 82 ? 12.125 70.096 23.204 1.00 29.43 111 LYS A N 1
ATOM 599 C CA . LYS A 1 82 ? 12.485 71.417 22.715 1.00 30.52 111 LYS A CA 1
ATOM 600 C C . LYS A 1 82 ? 11.645 71.694 21.483 1.00 31.86 111 LYS A C 1
ATOM 601 O O . LYS A 1 82 ? 11.618 72.813 20.965 1.00 31.58 111 LYS A O 1
ATOM 607 N N . LEU A 1 83 ? 10.944 70.657 21.037 1.00 32.46 112 LEU A N 1
ATOM 608 C CA . LEU A 1 83 ? 10.097 70.750 19.860 1.00 33.48 112 LEU A CA 1
ATOM 609 C C . LEU A 1 83 ? 8.644 71.051 20.189 1.00 35.04 112 LEU A C 1
ATOM 610 O O . LEU A 1 83 ? 8.224 70.976 21.343 1.00 35.84 112 LEU A O 1
ATOM 615 N N . LYS A 1 84 ? 7.884 71.405 19.158 1.00 36.85 113 LYS A N 1
ATOM 616 C CA . LYS A 1 84 ? 6.463 71.700 19.291 1.00 37.57 113 LYS A CA 1
ATOM 617 C C . LYS A 1 84 ? 5.755 70.563 18.580 1.00 37.04 113 LYS A C 1
ATOM 618 O O . LYS A 1 84 ? 6.392 69.753 17.909 1.00 37.90 113 LYS A O 1
ATOM 624 N N . ALA A 1 85 ? 4.442 70.492 18.716 1.00 37.21 114 ALA A N 1
ATOM 625 C CA . ALA A 1 85 ? 3.704 69.433 18.058 1.00 38.56 114 ALA A CA 1
ATOM 626 C C . ALA A 1 85 ? 3.736 69.652 16.544 1.00 39.74 114 ALA A C 1
ATOM 627 O O . ALA A 1 85 ? 3.877 70.794 16.072 1.00 40.19 114 ALA A O 1
ATOM 629 N N . GLY A 1 86 ? 3.623 68.556 15.791 1.00 39.21 115 GLY A N 1
ATOM 630 C CA . GLY A 1 86 ? 3.608 68.639 14.339 1.00 38.08 115 GLY A CA 1
ATOM 631 C C . GLY A 1 86 ? 4.950 68.791 13.641 1.00 37.20 115 GLY A C 1
ATOM 632 O O . GLY A 1 86 ? 5.982 68.334 14.143 1.00 38.65 115 GLY A O 1
ATOM 633 N N . VAL A 1 87 ? 4.931 69.435 12.475 1.00 35.04 116 VAL A N 1
ATOM 634 C CA . VAL A 1 87 ? 6.135 69.649 11.680 1.00 33.15 116 VAL A CA 1
ATOM 635 C C . VAL A 1 87 ? 7.072 70.693 12.268 1.00 32.84 116 VAL A C 1
ATOM 636 O O . VAL A 1 87 ? 6.640 71.773 12.691 1.00 33.02 116 VAL A O 1
ATOM 640 N N . CYS A 1 88 ? 8.360 70.353 12.275 1.00 31.13 117 CYS A N 1
ATOM 641 C CA . CYS A 1 88 ? 9.408 71.221 12.788 1.00 30.16 117 CYS A CA 1
ATOM 642 C C . CYS A 1 88 ? 10.653 71.148 11.912 1.00 29.53 117 CYS A C 1
ATOM 643 O O . CYS A 1 88 ? 10.930 70.116 11.281 1.00 29.19 117 CYS A O 1
ATOM 646 N N . TYR A 1 89 ? 11.411 72.245 11.889 1.00 26.87 118 TYR A N 1
ATOM 647 C CA . TYR A 1 89 ? 12.613 72.317 11.080 1.00 23.78 118 TYR A CA 1
ATOM 648 C C . TYR A 1 89 ? 13.833 72.787 11.829 1.00 23.13 118 TYR A C 1
ATOM 649 O O . TYR A 1 89 ? 13.734 73.356 12.900 1.00 23.22 118 TYR A O 1
ATOM 658 N N . ALA A 1 90 ? 14.988 72.540 11.230 1.00 23.85 119 ALA A N 1
ATOM 659 C CA . ALA A 1 90 ? 16.284 72.939 11.756 1.00 25.03 119 ALA A CA 1
ATOM 660 C C . ALA A 1 90 ? 17.096 73.092 10.472 1.00 27.13 119 ALA A C 1
ATOM 661 O O . ALA A 1 90 ? 17.458 72.102 9.838 1.00 27.73 119 ALA A O 1
ATOM 663 N N . VAL A 1 91 ? 17.357 74.330 10.068 1.00 29.61 120 VAL A N 1
ATOM 664 C CA . VAL A 1 91 ? 18.076 74.570 8.823 1.00 30.23 120 VAL A CA 1
ATOM 665 C C . VAL A 1 91 ? 19.348 75.383 9.005 1.00 30.33 120 VAL A C 1
ATOM 666 O O . VAL A 1 91 ? 19.381 76.346 9.775 1.00 31.28 120 VAL A O 1
ATOM 670 N N . LEU A 1 92 ? 20.388 74.978 8.288 1.00 29.10 121 LEU A N 1
ATOM 671 C CA . LEU A 1 92 ? 21.685 75.624 8.362 1.00 29.25 121 LEU A CA 1
ATOM 672 C C . LEU A 1 92 ? 21.973 76.208 7.007 1.00 29.89 121 LEU A C 1
ATOM 673 O O . LEU A 1 92 ? 21.727 75.563 5.986 1.00 30.58 121 LEU A O 1
ATOM 678 N N . GLU A 1 93 ? 22.493 77.428 6.997 1.00 30.26 122 GLU A N 1
ATOM 679 C CA . GLU A 1 93 ? 22.805 78.100 5.750 1.00 30.70 122 GLU A CA 1
ATOM 680 C C . GLU A 1 93 ? 24.292 78.398 5.691 1.00 31.85 122 GLU A C 1
ATOM 681 O O . GLU A 1 93 ? 24.826 79.170 6.493 1.00 31.84 122 GLU A O 1
ATOM 687 N N . THR A 1 94 ? 24.950 77.769 4.722 1.00 32.91 123 THR A N 1
ATOM 688 C CA . THR A 1 94 ? 26.389 77.881 4.525 1.00 31.75 123 THR A CA 1
ATOM 689 C C . THR A 1 94 ? 26.708 78.504 3.185 1.00 30.51 123 THR A C 1
ATOM 690 O O . THR A 1 94 ? 26.028 78.245 2.198 1.00 30.48 123 THR A O 1
ATOM 694 N N . VAL A 1 95 ? 27.753 79.318 3.150 1.00 29.99 124 VAL A N 1
ATOM 695 C CA . VAL A 1 95 ? 28.164 79.935 1.909 1.00 30.00 124 VAL A CA 1
ATOM 696 C C . VAL A 1 95 ? 29.554 79.421 1.589 1.00 31.39 124 VAL A C 1
ATOM 697 O O . VAL A 1 95 ? 30.519 79.708 2.292 1.00 32.29 124 VAL A O 1
ATOM 701 N N . ASN A 1 96 ? 29.629 78.639 0.522 1.00 34.21 125 ASN A N 1
ATOM 702 C CA . ASN A 1 96 ? 30.857 78.024 0.030 1.00 35.95 125 ASN A CA 1
ATOM 703 C C . ASN A 1 96 ? 32.082 78.871 -0.231 1.00 37.12 125 ASN A C 1
ATOM 704 O O . ASN A 1 96 ? 32.027 80.100 -0.317 1.00 36.97 125 ASN A O 1
ATOM 709 N N . SER A 1 97 ? 33.202 78.172 -0.376 1.00 38.05 126 SER A N 1
ATOM 710 C CA . SER A 1 97 ? 34.460 78.818 -0.703 1.00 40.15 126 SER A CA 1
ATOM 711 C C . SER A 1 97 ? 34.255 79.390 -2.113 1.00 41.50 126 SER A C 1
ATOM 712 O O . SER A 1 97 ? 35.024 80.238 -2.574 1.00 42.19 126 SER A O 1
ATOM 715 N N . ARG A 1 98 ? 33.203 78.901 -2.777 1.00 42.75 127 ARG A N 1
ATOM 716 C CA . ARG A 1 98 ? 32.812 79.322 -4.121 1.00 43.41 127 ARG A CA 1
ATOM 717 C C . ARG A 1 98 ? 31.560 80.181 -3.988 1.00 43.99 127 ARG A C 1
ATOM 718 O O . ARG A 1 98 ? 30.698 80.174 -4.869 1.00 43.62 127 ARG A O 1
ATOM 726 N N . ALA A 1 99 ? 31.454 80.888 -2.864 1.00 44.27 128 ALA A N 1
ATOM 727 C CA . ALA A 1 99 ? 30.329 81.784 -2.588 1.00 44.19 128 ALA A CA 1
ATOM 728 C C . ALA A 1 99 ? 28.981 81.141 -2.877 1.00 44.02 128 ALA A C 1
ATOM 729 O O . ALA A 1 99 ? 27.989 81.833 -3.131 1.00 44.78 128 ALA A O 1
ATOM 731 N N . GLN A 1 100 ? 28.944 79.818 -2.824 1.00 42.85 129 GLN A N 1
ATOM 732 C CA . GLN A 1 100 ? 27.719 79.097 -3.100 1.00 42.16 129 GLN A CA 1
ATOM 733 C C . GLN A 1 100 ? 26.815 78.974 -1.899 1.00 39.69 129 GLN A C 1
ATOM 734 O O . GLN A 1 100 ? 27.162 78.315 -0.926 1.00 39.83 129 GLN A O 1
ATOM 740 N N . ARG A 1 101 ? 25.646 79.596 -1.954 1.00 37.37 130 ARG A N 1
ATOM 741 C CA . ARG A 1 101 ? 24.739 79.494 -0.819 1.00 36.66 130 ARG A CA 1
ATOM 742 C C . ARG A 1 101 ? 24.089 78.124 -0.774 1.00 35.65 130 ARG A C 1
ATOM 743 O O . ARG A 1 101 ? 23.226 77.812 -1.586 1.00 36.78 130 ARG A O 1
ATOM 751 N N . ILE A 1 102 ? 24.503 77.308 0.182 1.00 34.26 131 ILE A N 1
ATOM 752 C CA . ILE A 1 102 ? 23.953 75.971 0.311 1.00 34.11 131 ILE A CA 1
ATOM 753 C C . ILE A 1 102 ? 23.065 75.925 1.550 1.00 34.24 131 ILE A C 1
ATOM 754 O O . ILE A 1 102 ? 23.277 76.695 2.490 1.00 35.65 131 ILE A O 1
ATOM 759 N N . ILE A 1 103 ? 22.070 75.038 1.547 1.00 33.43 132 ILE A N 1
ATOM 760 C CA . ILE A 1 103 ? 21.151 74.928 2.676 1.00 31.86 132 ILE A CA 1
ATOM 761 C C . ILE A 1 103 ? 20.856 73.490 3.071 1.00 31.13 132 ILE A C 1
ATOM 762 O O . ILE A 1 103 ? 20.239 72.739 2.32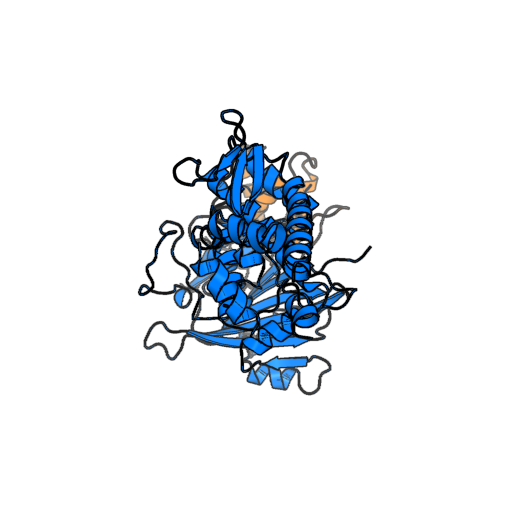0 1.00 30.57 132 ILE A O 1
ATOM 767 N N . THR A 1 104 ? 21.301 73.129 4.272 1.00 30.60 133 THR A N 1
ATOM 768 C CA . THR A 1 104 ? 21.127 71.785 4.804 1.00 30.84 133 THR A CA 1
ATOM 769 C C . THR A 1 104 ? 20.432 71.773 6.160 1.00 30.98 133 THR A C 1
ATOM 770 O O . THR A 1 104 ? 20.884 72.405 7.110 1.00 31.23 133 THR A O 1
ATOM 774 N N . GLY A 1 105 ? 19.342 71.024 6.247 1.00 31.17 134 GLY A N 1
ATOM 775 C CA . GLY A 1 105 ? 18.610 70.951 7.486 1.00 32.33 134 GLY A CA 1
ATOM 776 C C . GLY A 1 105 ? 18.024 69.576 7.734 1.00 35.79 134 GLY A C 1
ATOM 777 O O . GLY A 1 105 ? 18.439 68.566 7.145 1.00 35.68 134 GLY A O 1
ATOM 778 N N . VAL A 1 106 ? 17.021 69.555 8.604 1.00 37.99 135 VAL A N 1
ATOM 779 C CA . VAL A 1 106 ? 16.349 68.332 9.010 1.00 39.41 135 VAL A CA 1
ATOM 780 C C . VAL A 1 106 ? 14.888 68.652 9.322 1.00 40.45 135 VAL A C 1
ATOM 781 O O . VAL A 1 106 ? 14.584 69.758 9.768 1.00 41.45 135 VAL A O 1
ATOM 785 N N . ARG A 1 107 ? 13.982 67.704 9.090 1.00 40.66 136 ARG A N 1
ATOM 786 C CA . ARG A 1 107 ? 12.583 67.947 9.425 1.00 41.62 136 ARG A CA 1
ATOM 787 C C . ARG A 1 107 ? 12.242 67.152 10.694 1.00 42.53 136 ARG A C 1
ATOM 788 O O . ARG A 1 107 ? 11.993 65.947 10.631 1.00 43.17 136 ARG A O 1
ATOM 796 N N . LEU A 1 108 ? 12.239 67.831 11.843 1.00 42.22 137 LEU A N 1
ATOM 797 C CA . LEU A 1 108 ? 11.956 67.180 13.118 1.00 41.27 137 LEU A CA 1
ATOM 798 C C . LEU A 1 108 ? 10.484 67.105 13.403 1.00 41.90 137 LEU A C 1
ATOM 799 O O . LEU A 1 108 ? 9.782 68.115 13.364 1.00 41.31 137 LEU A O 1
ATOM 804 N N . GLN A 1 109 ? 10.031 65.908 13.750 1.00 43.13 138 GLN A N 1
ATOM 805 C CA . GLN A 1 109 ? 8.622 65.686 14.031 1.00 44.12 138 GLN A CA 1
ATOM 806 C C . GLN A 1 109 ? 8.365 64.639 15.130 1.00 43.53 138 GLN A C 1
ATOM 807 O O . GLN A 1 109 ? 8.636 63.450 14.940 1.00 44.23 138 GLN A O 1
ATOM 813 N N . GLN A 1 110 ? 7.843 65.087 16.274 1.00 42.32 139 GLN A N 1
ATOM 814 C CA . GLN A 1 110 ? 7.540 64.185 17.383 1.00 40.78 139 GLN A CA 1
ATOM 815 C C . GLN A 1 110 ? 6.529 63.180 16.874 1.00 42.56 139 GLN A C 1
ATOM 816 O O . GLN A 1 110 ? 5.499 63.559 16.328 1.00 41.56 139 GLN A O 1
ATOM 822 N N . ILE A 1 111 ? 6.813 61.898 17.055 1.00 45.84 140 ILE A N 1
ATOM 823 C CA . ILE A 1 111 ? 5.898 60.870 16.592 1.00 49.27 140 ILE A CA 1
ATOM 824 C C . ILE A 1 111 ? 4.607 60.838 17.410 1.00 52.72 140 ILE A C 1
ATOM 825 O O . ILE A 1 111 ? 4.607 61.201 18.588 1.00 53.81 140 ILE A O 1
ATOM 830 N N . ALA A 1 112 ? 3.521 60.411 16.756 1.00 56.76 141 ALA A N 1
ATOM 831 C CA . ALA A 1 112 ? 2.171 60.297 17.330 1.00 60.65 141 ALA A CA 1
ATOM 832 C C . ALA A 1 112 ? 2.079 60.301 18.853 1.00 64.12 141 ALA A C 1
ATOM 833 O O . ALA A 1 112 ? 1.924 59.241 19.472 1.00 63.73 141 ALA A O 1
ATOM 835 N N . GLY A 1 113 ? 2.145 61.510 19.423 1.00 68.21 142 GLY A N 1
ATOM 836 C CA . GLY A 1 113 ? 2.090 61.745 20.863 1.00 72.25 142 GLY A CA 1
ATOM 837 C C . GLY A 1 113 ? 1.757 60.601 21.804 1.00 74.81 142 GLY A C 1
ATOM 838 O O . GLY A 1 113 ? 0.828 60.704 22.609 1.00 75.66 142 GLY A O 1
ATOM 839 N N . ARG A 1 114 ? 2.523 59.520 21.722 1.00 76.65 143 ARG A N 1
ATOM 840 C CA . ARG A 1 114 ? 2.299 58.361 22.574 1.00 78.14 143 ARG A CA 1
ATOM 841 C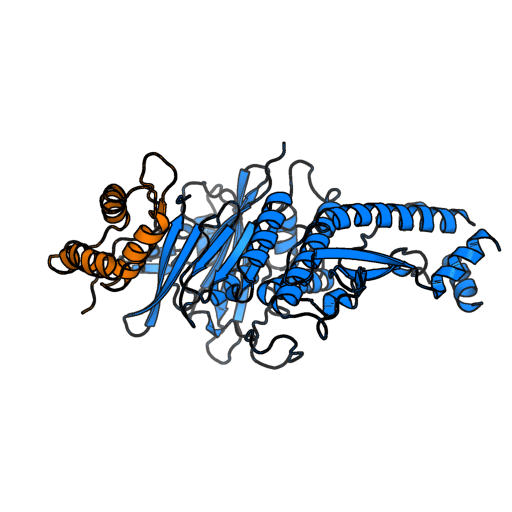 C . ARG A 1 114 ? 3.398 58.307 23.631 1.00 77.21 143 ARG A C 1
ATOM 842 O O . ARG A 1 114 ? 3.123 58.231 24.835 1.00 77.03 143 ARG A O 1
ATOM 850 N N . ASP A 1 115 ? 4.641 58.374 23.157 1.00 75.49 144 ASP A N 1
ATOM 851 C CA . ASP A 1 115 ? 5.836 58.327 23.998 1.00 72.42 144 ASP A CA 1
ATOM 852 C C . ASP A 1 115 ? 6.579 59.674 23.919 1.00 69.40 144 ASP A C 1
ATOM 853 O O . ASP A 1 115 ? 5.959 60.745 23.918 1.00 68.94 144 ASP A O 1
ATOM 858 N N . LYS A 1 116 ? 7.908 59.604 23.860 1.00 64.84 145 LYS A N 1
ATOM 859 C CA . LYS A 1 116 ? 8.761 60.779 23.741 1.00 59.67 145 LYS A CA 1
ATOM 860 C C . LYS A 1 116 ? 9.836 60.487 22.713 1.00 57.48 145 LYS A C 1
ATOM 861 O O . LYS A 1 116 ? 11.008 60.750 22.955 1.00 56.81 145 LYS A O 1
ATOM 867 N N . LYS A 1 117 ? 9.429 59.931 21.576 1.00 55.75 146 LYS A N 1
ATOM 868 C CA . LYS A 1 117 ? 10.349 59.599 20.493 1.00 55.11 146 LYS A CA 1
ATOM 869 C C . LYS A 1 117 ? 10.203 60.613 19.364 1.00 53.69 146 LYS A C 1
ATOM 870 O O . LYS A 1 117 ? 9.103 61.094 19.097 1.00 53.81 146 LYS A O 1
ATOM 876 N N . VAL A 1 118 ? 11.304 60.938 18.695 1.00 52.04 147 VAL A N 1
ATOM 877 C CA . VAL A 1 118 ? 11.251 61.920 17.616 1.00 50.35 147 VAL A CA 1
ATOM 878 C C . VAL A 1 118 ? 11.593 61.330 16.257 1.00 50.31 147 VAL A C 1
ATOM 879 O O . VAL A 1 118 ? 12.350 60.366 16.152 1.00 49.61 147 VAL A O 1
ATOM 883 N N . ASP A 1 119 ? 11.011 61.920 15.220 1.00 51.12 148 ASP A N 1
ATOM 884 C CA . ASP A 1 119 ? 11.239 61.506 13.848 1.00 52.41 148 ASP A CA 1
ATOM 885 C C . ASP A 1 119 ? 11.987 62.606 13.091 1.00 52.38 148 ASP A C 1
ATOM 886 O O . ASP A 1 119 ? 11.578 63.772 13.081 1.00 52.18 148 ASP A O 1
ATOM 891 N N . ILE A 1 120 ? 13.082 62.216 12.448 1.00 52.50 149 ILE A N 1
ATOM 892 C CA . ILE A 1 120 ? 13.922 63.145 11.699 1.00 51.85 149 ILE A CA 1
ATOM 893 C C . ILE A 1 120 ? 14.138 62.705 10.243 1.00 51.92 149 ILE A C 1
ATOM 894 O O . ILE A 1 120 ? 14.130 61.508 9.933 1.00 52.99 149 ILE A O 1
ATOM 899 N N . ARG A 1 121 ? 14.296 63.682 9.353 1.00 50.46 150 ARG A N 1
ATOM 900 C CA . ARG A 1 121 ? 14.549 63.415 7.942 1.00 49.65 150 ARG A CA 1
ATOM 901 C C . ARG A 1 121 ? 15.413 64.529 7.367 1.00 47.24 150 ARG A C 1
ATOM 902 O O . ARG A 1 121 ? 14.989 65.684 7.277 1.00 47.66 150 ARG A O 1
ATOM 910 N N . PRO A 1 122 ? 16.657 64.191 6.992 1.00 44.00 151 PRO A N 1
ATOM 911 C CA . PRO A 1 122 ? 17.632 65.119 6.425 1.00 41.92 151 PRO A CA 1
ATOM 912 C C . PRO A 1 122 ? 17.266 65.495 5.003 1.00 41.13 151 PRO A C 1
ATOM 913 O O . PRO A 1 122 ? 16.659 64.703 4.280 1.00 42.17 151 PRO A O 1
ATOM 917 N N . PHE A 1 123 ? 17.645 66.699 4.597 1.00 38.90 152 PHE A N 1
ATOM 918 C CA . PHE A 1 123 ? 17.366 67.150 3.250 1.00 35.64 152 PHE A CA 1
ATOM 919 C C . PHE A 1 123 ? 18.314 68.286 2.943 1.00 35.13 152 PHE A C 1
ATOM 920 O O . PHE A 1 123 ? 19.132 68.679 3.784 1.00 34.64 152 PHE A O 1
ATOM 928 N N . SER A 1 124 ? 18.197 68.819 1.733 1.00 34.21 153 SER A N 1
ATOM 929 C CA . SER A 1 124 ? 19.036 69.924 1.308 1.00 31.76 153 SER A CA 1
ATOM 930 C C . SER A 1 124 ? 18.327 70.722 0.236 1.00 31.57 153 SER A C 1
ATOM 931 O O . SER A 1 124 ? 17.545 70.190 -0.552 1.00 29.53 153 SER A O 1
ATOM 934 N N . LEU A 1 125 ? 18.609 72.016 0.231 1.00 32.55 154 LEU A N 1
ATOM 935 C CA . LEU A 1 125 ? 18.066 72.920 -0.760 1.00 31.89 154 LEU A CA 1
ATOM 936 C C . LEU A 1 125 ? 19.299 73.512 -1.406 1.00 31.36 154 LEU A C 1
ATOM 937 O O . LEU A 1 125 ? 20.309 73.744 -0.736 1.00 30.08 154 LEU A O 1
ATOM 942 N N . GLN A 1 126 ? 19.217 73.741 -2.708 1.00 32.13 155 GLN A N 1
ATOM 943 C CA . GLN A 1 126 ? 20.354 74.242 -3.452 1.00 32.75 155 GLN A CA 1
ATOM 944 C C . GLN A 1 126 ? 19.945 75.248 -4.518 1.00 33.22 155 GLN A C 1
ATOM 945 O O . GLN A 1 126 ? 18.921 75.088 -5.195 1.00 32.22 155 GLN A O 1
ATOM 951 N N . ASN A 1 127 ? 20.757 76.288 -4.655 1.00 35.08 156 ASN A N 1
ATOM 952 C CA . ASN A 1 127 ? 20.515 77.353 -5.624 1.00 36.13 156 ASN A CA 1
ATOM 953 C C . ASN A 1 127 ? 19.459 78.361 -5.199 1.00 35.18 156 ASN A C 1
ATOM 954 O O . ASN A 1 127 ? 18.883 79.025 -6.045 1.00 34.80 156 ASN A O 1
ATOM 959 N N . VAL A 1 128 ? 19.192 78.477 -3.905 1.00 35.09 157 VAL A N 1
ATOM 960 C CA . VAL A 1 128 ? 18.191 79.430 -3.476 1.00 36.66 157 VAL A CA 1
ATOM 961 C C . VAL A 1 128 ? 18.852 80.785 -3.635 1.00 39.07 157 VAL A C 1
ATOM 962 O O . VAL A 1 128 ? 20.032 80.932 -3.324 1.00 39.98 157 VAL A O 1
ATOM 966 N N . PRO A 1 129 ? 18.113 81.789 -4.138 1.00 40.38 158 PRO A N 1
ATOM 967 C CA . PRO A 1 129 ? 18.670 83.136 -4.327 1.00 42.17 158 PRO A CA 1
ATOM 968 C C . PRO A 1 129 ? 19.127 83.759 -3.008 1.00 44.41 158 PRO A C 1
ATOM 969 O O . PRO A 1 129 ? 18.489 83.568 -1.972 1.00 44.97 158 PRO A O 1
ATOM 973 N N . MET A 1 130 ? 20.225 84.506 -3.048 1.00 47.02 159 MET A N 1
ATOM 974 C CA . MET A 1 130 ? 20.746 85.134 -1.839 1.00 49.64 159 MET A CA 1
ATOM 975 C C . MET A 1 130 ? 19.784 86.136 -1.224 1.00 49.69 159 MET A C 1
ATOM 976 O O . MET A 1 130 ? 20.021 86.617 -0.122 1.00 50.92 159 MET A O 1
ATOM 981 N N . THR A 1 131 ? 18.698 86.449 -1.915 1.00 49.81 160 THR A N 1
ATOM 982 C CA . THR A 1 131 ? 17.747 87.409 -1.379 1.00 50.71 160 THR A CA 1
ATOM 983 C C . THR A 1 131 ? 16.640 86.745 -0.574 1.00 51.68 160 THR A C 1
ATOM 984 O O . THR A 1 131 ? 16.352 87.167 0.545 1.00 52.56 160 THR A O 1
ATOM 988 N N . ASP A 1 132 ? 16.021 85.712 -1.144 1.00 52.17 161 ASP A N 1
ATOM 989 C CA . ASP A 1 132 ? 14.938 84.990 -0.473 1.00 51.90 161 ASP A CA 1
ATOM 990 C C . ASP A 1 132 ? 15.338 84.527 0.931 1.00 50.70 161 ASP A C 1
ATOM 991 O O . ASP A 1 132 ? 16.377 83.887 1.118 1.00 51.42 161 ASP A O 1
ATOM 996 N N . SER A 1 133 ? 14.505 84.872 1.912 1.00 47.94 162 SER A N 1
ATOM 997 C CA . SER A 1 133 ? 14.722 84.504 3.308 1.00 44.22 162 SER A CA 1
ATOM 998 C C . SER A 1 133 ? 14.618 82.985 3.516 1.00 41.49 162 SER A C 1
ATOM 999 O O . SER A 1 133 ? 13.829 82.314 2.850 1.00 40.20 162 SER A O 1
ATOM 1002 N N . VAL A 1 134 ? 15.405 82.443 4.446 1.00 38.20 163 VAL A N 1
ATOM 1003 C CA . VAL A 1 134 ? 15.370 81.005 4.693 1.00 35.25 163 VAL A CA 1
ATOM 1004 C C . VAL A 1 134 ? 14.067 80.582 5.342 1.00 34.81 163 VAL A C 1
ATOM 1005 O O . VAL A 1 134 ? 13.671 79.411 5.265 1.00 34.57 163 VAL A O 1
ATOM 1009 N N . ILE A 1 135 ? 13.396 81.535 5.982 1.00 33.28 164 ILE A N 1
ATOM 1010 C CA . ILE A 1 135 ? 12.132 81.243 6.638 1.00 31.50 164 ILE A CA 1
ATOM 1011 C C . ILE A 1 135 ? 11.061 81.076 5.582 1.00 31.58 164 ILE A C 1
ATOM 1012 O O . ILE A 1 135 ? 10.343 80.075 5.562 1.00 31.45 164 ILE A O 1
ATOM 1017 N N . SER A 1 136 ? 10.983 82.061 4.694 1.00 32.27 165 SER A N 1
ATOM 1018 C CA . SER A 1 136 ? 9.994 82.085 3.625 1.00 33.78 165 SER A CA 1
ATOM 1019 C C . SER A 1 136 ? 9.883 80.776 2.863 1.00 34.96 165 SER A C 1
ATOM 1020 O O . SER A 1 136 ? 8.801 80.421 2.391 1.00 36.50 165 SER A O 1
ATOM 1023 N N . LEU A 1 137 ? 10.999 80.063 2.740 1.00 35.62 166 LEU A N 1
ATOM 1024 C CA . LEU A 1 137 ? 11.010 78.795 2.026 1.00 36.00 166 LEU A CA 1
ATOM 1025 C C . LEU A 1 137 ? 10.186 77.721 2.710 1.00 36.06 166 LEU A C 1
ATOM 1026 O O . LEU A 1 137 ? 9.530 76.929 2.038 1.00 37.33 166 LEU A O 1
ATOM 1031 N N . PHE A 1 138 ? 10.218 77.689 4.041 1.00 35.78 167 PHE A N 1
ATOM 1032 C CA . PHE A 1 138 ? 9.503 76.664 4.794 1.00 35.50 167 PHE A CA 1
ATOM 1033 C C . PHE A 1 138 ? 8.132 77.054 5.321 1.00 37.38 167 PHE A C 1
ATOM 1034 O O . PHE A 1 138 ? 7.454 76.242 5.955 1.00 37.82 167 PHE A O 1
ATOM 1042 N N . THR A 1 139 ? 7.703 78.281 5.064 1.00 39.68 168 THR A N 1
ATOM 1043 C CA . THR A 1 139 ? 6.396 78.692 5.553 1.00 42.89 168 THR A CA 1
ATOM 1044 C C . THR A 1 139 ? 5.522 79.439 4.549 1.00 45.44 168 THR A C 1
ATOM 1045 O O . THR A 1 139 ? 6.019 80.155 3.671 1.00 45.42 168 THR A O 1
ATOM 1049 N N . GLU A 1 140 ? 4.210 79.245 4.699 1.00 49.04 169 GLU A N 1
ATOM 1050 C CA . GLU A 1 140 ? 3.190 79.855 3.846 1.00 52.43 169 GLU A CA 1
ATOM 1051 C C . GLU A 1 140 ? 2.426 80.975 4.533 1.00 53.96 169 GLU A C 1
ATOM 1052 O O . GLU A 1 140 ? 2.838 81.522 5.556 1.00 55.05 169 GLU A O 1
ATOM 1058 N N . GLN A 1 141 ? 1.278 81.278 3.944 1.00 55.78 170 GLN A N 1
ATOM 1059 C CA . GLN A 1 141 ? 0.363 82.299 4.425 1.00 58.13 170 GLN A CA 1
ATOM 1060 C C . GLN A 1 141 ? -1.018 81.861 3.970 1.00 60.47 170 GLN A C 1
ATOM 1061 O O . GLN A 1 141 ? -1.450 82.194 2.864 1.00 59.89 170 GLN A O 1
ATOM 1067 N N . VAL A 1 142 ? -1.695 81.097 4.823 1.00 63.70 171 VAL A N 1
ATOM 1068 C CA . VAL A 1 142 ? -3.028 80.578 4.523 1.00 66.33 171 VAL A CA 1
ATOM 1069 C C . VAL A 1 142 ? -4.120 81.271 5.342 1.00 68.54 171 VAL A C 1
ATOM 1070 O O . VAL A 1 142 ? -4.244 81.044 6.551 1.00 69.28 171 VAL A O 1
ATOM 1074 N N . ALA A 1 143 ? -4.910 82.108 4.674 1.00 69.84 172 ALA A N 1
ATOM 1075 C CA . ALA A 1 143 ? -5.991 82.830 5.336 1.00 71.66 172 ALA A CA 1
ATOM 1076 C C . ALA A 1 143 ? -5.400 83.808 6.355 1.00 73.54 172 ALA A C 1
ATOM 1077 O O . ALA A 1 143 ? -5.856 83.890 7.499 1.00 73.77 172 ALA A O 1
ATOM 1079 N N . ASN A 1 144 ? -4.379 84.546 5.925 1.00 75.79 173 ASN A N 1
ATOM 1080 C CA . ASN A 1 144 ? -3.692 85.525 6.774 1.00 77.68 173 ASN A CA 1
ATOM 1081 C C . ASN A 1 144 ? -3.070 84.908 8.033 1.00 77.66 173 ASN A C 1
ATOM 1082 O O . ASN A 1 144 ? -2.700 85.622 8.973 1.00 78.22 173 ASN A O 1
ATOM 1087 N N . LYS A 1 145 ? -2.961 83.579 8.031 1.00 76.61 174 LYS A N 1
ATOM 1088 C CA . LYS A 1 145 ? -2.359 82.816 9.125 1.00 75.37 174 LYS A CA 1
ATOM 1089 C C . LYS A 1 145 ? -1.119 82.128 8.546 1.00 74.01 174 LYS A C 1
ATOM 1090 O O . LYS A 1 145 ? -1.152 81.656 7.403 1.00 74.34 174 LYS A O 1
ATOM 1096 N N . ALA A 1 146 ? -0.035 82.068 9.322 1.00 71.09 175 ALA A N 1
ATOM 1097 C CA . ALA A 1 146 ? 1.203 81.434 8.860 1.00 66.74 175 ALA A CA 1
ATOM 1098 C C . ALA A 1 146 ? 1.098 79.921 8.959 1.00 64.01 175 ALA A C 1
ATOM 1099 O O . ALA A 1 146 ? 0.493 79.388 9.893 1.00 63.27 175 ALA A O 1
ATOM 1101 N N . ARG A 1 147 ? 1.699 79.238 7.990 1.00 61.06 176 ARG A N 1
ATOM 1102 C CA . ARG A 1 147 ? 1.667 77.781 7.930 1.00 58.14 176 ARG A CA 1
ATOM 1103 C C . ARG A 1 147 ? 3.017 77.167 7.586 1.00 54.95 176 ARG A C 1
ATOM 1104 O O . ARG A 1 147 ? 3.710 77.619 6.683 1.00 55.68 176 ARG A O 1
ATOM 1112 N N . VAL A 1 148 ? 3.386 76.123 8.306 1.00 51.56 177 VAL A N 1
ATOM 1113 C CA . VAL A 1 148 ? 4.645 75.441 8.052 1.00 48.64 177 VAL A CA 1
ATOM 1114 C C . VAL A 1 148 ? 4.357 74.345 7.032 1.00 46.77 177 VAL A C 1
ATOM 1115 O O . VAL A 1 148 ? 3.601 73.415 7.323 1.00 46.40 177 VAL A O 1
ATOM 1119 N N . LEU A 1 149 ? 4.916 74.460 5.830 1.00 44.21 178 LEU A N 1
ATOM 1120 C CA . LEU A 1 149 ? 4.684 73.418 4.830 1.00 42.54 178 LEU A CA 1
ATOM 1121 C C . LEU A 1 149 ? 5.624 72.259 5.090 1.00 41.28 178 LEU A C 1
ATOM 1122 O O . LEU A 1 149 ? 6.669 72.425 5.714 1.00 39.86 178 LEU A O 1
ATOM 1127 N N . SER A 1 150 ? 5.243 71.082 4.611 1.00 41.16 179 SER A N 1
ATOM 1128 C CA . SER A 1 150 ? 6.042 69.886 4.829 1.00 41.45 179 SER A CA 1
ATOM 1129 C C . SER A 1 150 ? 6.973 69.588 3.676 1.00 40.78 179 SER A C 1
ATOM 1130 O O . SER A 1 150 ? 6.966 70.288 2.666 1.00 40.31 179 SER A O 1
ATOM 1133 N N . LEU A 1 151 ? 7.766 68.533 3.838 1.00 40.86 180 LEU A N 1
ATOM 1134 C CA . LEU A 1 151 ? 8.730 68.119 2.824 1.00 41.86 180 LEU A CA 1
ATOM 1135 C C . LEU A 1 151 ? 8.093 67.890 1.458 1.00 43.18 180 LEU A C 1
ATOM 1136 O O . LEU A 1 151 ? 8.596 68.358 0.433 1.00 42.91 180 LEU A O 1
ATOM 1141 N N . ASN A 1 152 ? 6.990 67.155 1.437 1.00 45.12 181 ASN A N 1
ATOM 1142 C CA . ASN A 1 152 ? 6.324 66.888 0.177 1.00 46.59 181 ASN A CA 1
ATOM 1143 C C . ASN A 1 152 ? 5.830 68.198 -0.447 1.00 46.44 181 ASN A C 1
ATOM 1144 O O . ASN A 1 152 ? 5.728 68.314 -1.664 1.00 45.94 181 ASN A O 1
ATOM 1149 N N . ASP A 1 153 ? 5.544 69.187 0.394 1.00 47.28 182 ASP A N 1
ATOM 1150 C CA . ASP A 1 153 ? 5.070 70.489 -0.071 1.00 47.58 182 ASP A CA 1
ATOM 1151 C C . ASP A 1 153 ? 6.224 71.327 -0.597 1.00 47.05 182 ASP A C 1
ATOM 1152 O O . ASP A 1 153 ? 6.040 72.167 -1.477 1.00 46.33 182 ASP A O 1
ATOM 1157 N N . LEU A 1 154 ? 7.410 71.105 -0.040 1.00 46.85 183 LEU A N 1
ATOM 1158 C CA . LEU A 1 154 ? 8.596 71.814 -0.496 1.00 46.33 183 LEU A CA 1
ATOM 1159 C C . LEU A 1 154 ? 8.937 71.241 -1.865 1.00 47.08 183 LEU A C 1
ATOM 1160 O O . LEU A 1 154 ? 9.214 71.989 -2.802 1.00 46.73 183 LEU A O 1
ATOM 1165 N N . LYS A 1 155 ? 8.907 69.911 -1.973 1.00 48.07 184 LYS A N 1
ATOM 1166 C CA . LYS A 1 155 ? 9.193 69.243 -3.237 1.00 49.36 184 LYS A CA 1
ATOM 1167 C C . LYS A 1 155 ? 8.424 69.955 -4.337 1.00 50.17 184 LYS A C 1
ATOM 1168 O O . LYS A 1 155 ? 9.018 70.579 -5.219 1.00 50.45 184 LYS A O 1
ATOM 1174 N N . GLU A 1 156 ? 7.100 69.858 -4.278 1.00 50.52 185 GLU A N 1
ATOM 1175 C CA . GLU A 1 156 ? 6.257 70.523 -5.255 1.00 51.36 185 GLU A CA 1
ATOM 1176 C C . GLU A 1 156 ? 6.849 71.892 -5.503 1.00 50.24 185 GLU A C 1
ATOM 1177 O O . GLU A 1 156 ? 7.466 72.132 -6.533 1.00 51.46 185 GLU A O 1
ATOM 1183 N N . LYS A 1 157 ? 6.670 72.773 -4.528 1.00 48.73 186 LYS A N 1
ATOM 1184 C CA . LYS A 1 157 ? 7.155 74.145 -4.586 1.00 47.36 186 LYS A CA 1
ATOM 1185 C C . LYS A 1 157 ? 8.432 74.384 -5.392 1.00 46.95 186 LYS A C 1
ATOM 1186 O O . LYS A 1 157 ? 8.547 75.417 -6.051 1.00 47.28 186 LYS A O 1
ATOM 1192 N N . PHE A 1 158 ? 9.382 73.445 -5.339 1.00 46.03 187 PHE A N 1
ATOM 1193 C CA . PHE A 1 158 ? 10.660 73.580 -6.057 1.00 45.73 187 PHE A CA 1
ATOM 1194 C C . PHE A 1 158 ? 10.876 72.586 -7.206 1.00 46.67 187 PHE A C 1
ATOM 1195 O O . PHE A 1 158 ? 12.009 72.379 -7.642 1.00 43.87 187 PHE A O 1
ATOM 1203 N N . GLU A 1 159 ? 9.803 71.974 -7.695 1.00 46.55 188 GLU A N 1
ATOM 1204 C CA . GLU A 1 159 ? 9.915 71.009 -8.788 1.00 45.03 188 GLU A CA 1
ATOM 1205 C C . GLU A 1 159 ? 10.216 71.739 -10.104 1.00 44.56 188 GLU A C 1
ATOM 1206 O O . GLU A 1 159 ? 11.222 71.489 -10.756 1.00 47.69 188 GLU A O 1
ATOM 1212 N N . GLU A 1 160 ? 9.317 72.638 -10.481 1.00 44.68 189 GLU A N 1
ATOM 1213 C CA . GLU A 1 160 ? 9.488 73.432 -11.692 1.00 46.95 189 GLU A CA 1
ATOM 1214 C C . GLU A 1 160 ? 10.287 74.731 -11.405 1.00 47.34 189 GLU A C 1
ATOM 1215 O O . GLU A 1 160 ? 9.874 75.843 -11.764 1.00 50.05 189 GLU A O 1
ATOM 1221 N N . THR A 1 161 ? 11.401 74.529 -10.722 1.00 46.63 190 THR A N 1
ATOM 1222 C CA . THR A 1 161 ? 12.296 75.617 -10.320 1.00 47.31 190 THR A CA 1
ATOM 1223 C C . THR A 1 161 ? 13.740 75.203 -10.509 1.00 44.64 190 THR A C 1
ATOM 1224 O O . THR A 1 161 ? 14.039 74.016 -10.683 1.00 43.59 190 THR A O 1
ATOM 1228 N N . ALA A 1 162 ? 14.631 76.189 -10.464 1.00 46.09 191 ALA A N 1
ATOM 1229 C CA . ALA A 1 162 ? 16.055 75.917 -10.588 1.00 47.08 191 ALA A CA 1
ATOM 1230 C C . ALA A 1 162 ? 16.493 75.281 -9.272 1.00 46.22 191 ALA A C 1
ATOM 1231 O O . ALA A 1 162 ? 17.315 74.360 -9.260 1.00 48.71 191 ALA A O 1
ATOM 1233 N N . VAL A 1 163 ? 15.928 75.776 -8.168 1.00 45.54 192 VAL A N 1
ATOM 1234 C CA . VAL A 1 163 ? 16.226 75.270 -6.826 1.00 43.88 192 VAL A CA 1
ATOM 1235 C C . VAL A 1 163 ? 16.206 73.739 -6.795 1.00 43.72 192 VAL A C 1
ATOM 1236 O O . VAL A 1 163 ? 15.356 73.105 -7.428 1.00 44.24 192 VAL A O 1
ATOM 1240 N N . THR A 1 164 ? 17.127 73.144 -6.045 1.00 41.78 193 THR A N 1
ATOM 1241 C CA . THR A 1 164 ? 17.203 71.697 -5.994 1.00 39.18 193 THR A CA 1
ATOM 1242 C C . THR A 1 164 ? 17.022 71.099 -4.605 1.00 38.50 193 THR A C 1
ATOM 1243 O O . THR A 1 164 ? 17.967 71.019 -3.811 1.00 39.10 193 THR A O 1
ATOM 1247 N N . PHE A 1 165 ? 15.797 70.672 -4.326 1.00 37.69 194 PHE A N 1
ATOM 1248 C CA . PHE A 1 165 ? 15.461 70.054 -3.052 1.00 37.59 194 PHE A CA 1
ATOM 1249 C C . PHE A 1 165 ? 15.748 68.552 -3.120 1.00 38.34 194 PHE A C 1
ATOM 1250 O O . PHE A 1 165 ? 15.165 67.824 -3.917 1.00 37.46 194 PHE A O 1
ATOM 1258 N N . LYS A 1 166 ? 16.661 68.094 -2.276 1.00 40.12 195 LYS A N 1
ATOM 1259 C CA . LYS A 1 166 ? 17.033 66.691 -2.250 1.00 40.30 195 LYS A CA 1
ATOM 1260 C C . LYS A 1 166 ? 16.844 66.156 -0.836 1.00 40.41 195 LYS A C 1
ATOM 1261 O O . LYS A 1 166 ? 17.607 66.485 0.073 1.00 40.29 195 LYS A O 1
ATOM 1267 N N . PRO A 1 167 ? 15.795 65.353 -0.623 1.00 40.34 196 PRO A N 1
ATOM 1268 C CA . PRO A 1 167 ? 15.526 64.774 0.696 1.00 40.15 196 PRO A CA 1
ATOM 1269 C C . PRO A 1 167 ? 16.355 63.501 0.726 1.00 40.08 196 PRO A C 1
ATOM 1270 O O . PRO A 1 167 ? 16.189 62.649 -0.142 1.00 41.10 196 PRO A O 1
ATOM 1274 N N . TYR A 1 168 ? 17.256 63.369 1.692 1.00 39.63 197 TYR A N 1
ATOM 1275 C CA . TYR A 1 168 ? 18.107 62.185 1.757 1.00 39.90 197 TYR A CA 1
ATOM 1276 C C . TYR A 1 168 ? 17.462 61.043 2.518 1.00 42.01 197 TYR A C 1
ATOM 1277 O O . TYR A 1 168 ? 16.759 61.263 3.504 1.00 41.52 197 TYR A O 1
ATOM 1286 N N . HIS A 1 169 ? 17.701 59.821 2.048 1.00 45.66 198 HIS A N 1
ATOM 1287 C CA . HIS A 1 169 ? 17.143 58.626 2.673 1.00 49.77 198 HIS A CA 1
ATOM 1288 C C . HIS A 1 169 ? 18.080 58.110 3.736 1.00 49.71 198 HIS A C 1
ATOM 1289 O O . HIS A 1 169 ? 17.640 57.656 4.787 1.00 50.07 198 HIS A O 1
ATOM 1296 N N . SER A 1 170 ? 19.375 58.181 3.449 1.00 50.03 199 SER A N 1
ATOM 1297 C CA . SER A 1 170 ? 20.406 57.742 4.378 1.00 50.35 199 SER A CA 1
ATOM 1298 C C . SER A 1 170 ? 21.207 58.930 4.853 1.00 50.92 199 SER A C 1
ATOM 1299 O O . SER A 1 170 ? 21.697 59.725 4.046 1.00 51.59 199 SER A O 1
ATOM 1302 N N . ILE A 1 171 ? 21.345 59.048 6.165 1.00 51.36 200 ILE A N 1
ATOM 1303 C CA . ILE A 1 171 ? 22.109 60.140 6.750 1.00 51.40 200 ILE A CA 1
ATOM 1304 C C . ILE A 1 171 ? 23.461 60.167 6.047 1.00 52.43 200 ILE A C 1
ATOM 1305 O O . ILE A 1 171 ? 24.011 61.232 5.756 1.00 53.04 200 ILE A O 1
ATOM 1310 N N . THR A 1 172 ? 23.967 58.968 5.766 1.00 52.68 201 THR A N 1
ATOM 1311 C CA . THR A 1 172 ? 25.249 58.773 5.103 1.00 52.44 201 THR A CA 1
ATOM 1312 C C . THR A 1 172 ? 25.391 59.649 3.863 1.00 50.66 201 THR A C 1
ATOM 1313 O O . THR A 1 172 ? 26.481 60.135 3.564 1.00 50.05 201 THR A O 1
ATOM 1317 N N . ASP A 1 173 ? 24.288 59.849 3.148 1.00 49.25 202 ASP A N 1
ATOM 1318 C CA . ASP A 1 173 ? 24.314 60.659 1.940 1.00 48.64 202 ASP A CA 1
ATOM 1319 C C . ASP A 1 173 ? 24.226 62.122 2.311 1.00 46.63 202 ASP A C 1
ATOM 1320 O O . ASP A 1 173 ? 24.806 62.962 1.634 1.00 45.88 202 ASP A O 1
ATOM 1325 N N . TYR A 1 174 ? 23.492 62.422 3.381 1.00 44.90 203 TYR A N 1
ATOM 1326 C CA . TYR A 1 174 ? 23.339 63.799 3.851 1.00 43.54 203 TYR A CA 1
ATOM 1327 C C . TYR A 1 174 ? 24.724 64.403 4.107 1.00 43.07 203 TYR A C 1
ATOM 1328 O O . TYR A 1 174 ? 25.046 65.503 3.639 1.00 42.70 203 TYR A O 1
ATOM 1337 N N . HIS A 1 175 ? 25.549 63.671 4.840 1.00 42.23 204 HIS A N 1
ATOM 1338 C CA . HIS A 1 175 ? 26.896 64.129 5.127 1.00 42.08 204 HIS A CA 1
ATOM 1339 C C . HIS A 1 175 ? 27.757 64.102 3.872 1.00 42.12 204 HIS A C 1
ATOM 1340 O O . HIS A 1 175 ? 28.500 65.048 3.600 1.00 41.33 204 HIS A O 1
ATOM 1347 N N . SER A 1 176 ? 27.648 63.016 3.110 1.00 42.25 205 SER A N 1
ATOM 1348 C CA . SER A 1 176 ? 28.397 62.857 1.863 1.00 41.98 205 SER A CA 1
ATOM 1349 C C . SER A 1 176 ? 28.201 64.108 1.008 1.00 40.54 205 SER A C 1
ATOM 1350 O O . SER A 1 176 ? 29.054 64.464 0.198 1.00 38.17 205 SER A O 1
ATOM 1353 N N . PHE A 1 177 ? 27.063 64.765 1.210 1.00 41.25 206 PHE A N 1
ATOM 1354 C CA . PHE A 1 177 ? 26.707 65.986 0.492 1.00 42.03 206 PHE A CA 1
ATOM 1355 C C . PHE A 1 177 ? 27.438 67.191 1.081 1.00 42.88 206 PHE A C 1
ATOM 1356 O O . PHE A 1 177 ? 28.176 67.886 0.374 1.00 42.47 206 PHE A O 1
ATOM 1364 N N . MET A 1 178 ? 27.228 67.431 2.376 1.00 43.72 207 MET A N 1
ATOM 1365 C CA . MET A 1 178 ? 27.869 68.554 3.061 1.00 44.36 207 MET A CA 1
ATOM 1366 C C . MET A 1 178 ? 29.379 68.473 2.878 1.00 44.44 207 MET A C 1
ATOM 1367 O O . MET A 1 178 ? 30.070 69.488 2.892 1.00 44.36 207 MET A O 1
ATOM 1372 N N . PHE A 1 179 ? 29.889 67.258 2.712 1.00 44.80 208 PHE A N 1
ATOM 1373 C CA . PHE A 1 179 ? 31.319 67.072 2.531 1.00 44.53 208 PHE A CA 1
ATOM 1374 C C . PHE A 1 179 ? 31.797 67.567 1.176 1.00 43.28 208 PHE A C 1
ATOM 1375 O O . PHE A 1 179 ? 32.891 68.110 1.067 1.00 44.52 208 PHE A O 1
ATOM 1383 N N . ASP A 1 180 ? 30.984 67.374 0.147 1.00 41.46 209 ASP A N 1
ATOM 1384 C CA . ASP A 1 180 ? 31.359 67.798 -1.192 1.00 41.05 209 ASP A CA 1
ATOM 1385 C C . ASP A 1 180 ? 31.249 69.296 -1.383 1.00 39.99 209 ASP A C 1
ATOM 1386 O O . ASP A 1 180 ? 32.179 69.947 -1.875 1.00 39.25 209 ASP A O 1
ATOM 1391 N N . LEU A 1 181 ? 30.108 69.851 -0.998 1.00 38.04 210 LEU A N 1
ATOM 1392 C CA . LEU A 1 181 ? 29.922 71.280 -1.124 1.00 35.12 210 LEU A CA 1
ATOM 1393 C C . LEU A 1 181 ? 30.793 71.978 -0.104 1.00 33.82 210 LEU A C 1
ATOM 1394 O O . LEU A 1 181 ? 30.686 73.169 0.116 1.00 32.92 210 LEU A O 1
ATOM 1399 N N . GLY A 1 182 ? 31.667 71.200 0.512 1.00 33.18 211 GLY A N 1
ATOM 1400 C CA . GLY A 1 182 ? 32.605 71.726 1.479 1.00 34.17 211 GLY A CA 1
ATOM 1401 C C . GLY A 1 182 ? 32.088 72.529 2.652 1.00 34.21 211 GLY A C 1
ATOM 1402 O O . GLY A 1 182 ? 32.188 73.753 2.649 1.00 36.25 211 GLY A O 1
ATOM 1403 N N . ILE A 1 183 ? 31.568 71.826 3.658 1.00 32.79 212 ILE A N 1
ATOM 1404 C CA . ILE A 1 183 ? 31.043 72.399 4.890 1.00 29.47 212 ILE A CA 1
ATOM 1405 C C . ILE A 1 183 ? 31.736 71.659 6.016 1.00 31.77 212 ILE A C 1
ATOM 1406 O O . ILE A 1 183 ? 32.356 72.270 6.872 1.00 33.56 212 ILE A O 1
ATOM 1411 N N . LEU A 1 184 ? 31.623 70.332 5.997 1.00 34.13 213 LEU A N 1
ATOM 1412 C CA . LEU A 1 184 ? 32.239 69.454 6.996 1.00 36.38 213 LEU A CA 1
ATOM 1413 C C . LEU A 1 184 ? 33.747 69.374 6.769 1.00 38.16 213 LEU A C 1
ATOM 1414 O O . LEU A 1 184 ? 34.212 69.492 5.639 1.00 39.93 213 LEU A O 1
ATOM 1419 N N . PRO A 1 185 ? 34.531 69.154 7.834 1.00 39.54 214 PRO A N 1
ATOM 1420 C CA . PRO A 1 185 ? 35.975 69.071 7.665 1.00 41.45 214 PRO A CA 1
ATOM 1421 C C . PRO A 1 185 ? 36.371 67.646 7.344 1.00 44.58 214 PRO A C 1
ATOM 1422 O O . PRO A 1 185 ? 37.452 67.398 6.809 1.00 45.86 214 PRO A O 1
ATOM 1426 N N . LYS A 1 186 ? 35.483 66.711 7.672 1.00 47.12 215 LYS A N 1
ATOM 1427 C CA . LYS A 1 186 ? 35.759 65.293 7.468 1.00 50.23 215 LYS A CA 1
ATOM 1428 C C . LYS A 1 186 ? 34.726 64.604 6.595 1.00 50.11 215 LYS A C 1
ATOM 1429 O O . LYS A 1 186 ? 33.751 65.212 6.165 1.00 50.00 215 LYS A O 1
ATOM 1435 N N . ARG A 1 187 ? 34.968 63.323 6.347 1.00 50.09 216 ARG A N 1
ATOM 1436 C CA . ARG A 1 187 ? 34.086 62.487 5.553 1.00 50.61 216 ARG A CA 1
ATOM 1437 C C . ARG A 1 187 ? 33.414 61.536 6.522 1.00 50.90 216 ARG A C 1
ATOM 1438 O O . ARG A 1 187 ? 34.038 60.585 6.993 1.00 51.87 216 ARG A O 1
ATOM 1446 N N . LEU A 1 188 ? 32.152 61.774 6.835 1.00 50.16 217 LEU A N 1
ATOM 1447 C CA . LEU A 1 188 ? 31.471 60.891 7.765 1.00 50.44 217 LEU A CA 1
ATOM 1448 C C . LEU A 1 188 ? 30.858 59.710 7.014 1.00 51.13 217 LEU A C 1
ATOM 1449 O O . LEU A 1 188 ? 29.645 59.612 6.840 1.00 52.04 217 LEU A O 1
ATOM 1454 N N . ARG A 1 189 ? 31.724 58.806 6.579 1.00 51.55 218 ARG A N 1
ATOM 1455 C CA . ARG A 1 189 ? 31.304 57.648 5.817 1.00 52.49 218 ARG A CA 1
ATOM 1456 C C . ARG A 1 189 ? 30.635 56.578 6.665 1.00 51.96 218 ARG A C 1
ATOM 1457 O O . ARG A 1 189 ? 29.856 55.779 6.150 1.00 52.22 218 ARG A O 1
ATOM 1465 N N . SER A 1 190 ? 30.924 56.551 7.960 1.00 51.23 219 SER A N 1
ATOM 1466 C CA . SER A 1 190 ? 30.327 55.529 8.812 1.00 51.47 219 SER A CA 1
ATOM 1467 C C . SER A 1 190 ? 29.974 55.984 10.218 1.00 50.39 219 SER A C 1
ATOM 1468 O O . SER A 1 190 ? 30.448 57.011 10.682 1.00 50.39 219 SER A O 1
ATOM 1471 N N . SER A 1 191 ? 29.137 55.198 10.890 1.00 49.45 220 SER A N 1
ATOM 1472 C CA . SER A 1 191 ? 28.726 55.485 12.257 1.00 48.81 220 SER A CA 1
ATOM 1473 C C . SER A 1 191 ? 29.926 55.543 13.195 1.00 47.90 220 SER A C 1
ATOM 1474 O O . SER A 1 191 ? 29.838 56.045 14.311 1.00 47.49 220 SER A O 1
ATOM 1477 N N . SER A 1 192 ? 31.048 55.006 12.748 1.00 47.59 221 SER A N 1
ATOM 1478 C CA . SER A 1 192 ? 32.255 55.056 13.550 1.00 48.45 221 SER A CA 1
ATOM 1479 C C . SER A 1 192 ? 32.821 56.465 13.356 1.00 48.72 221 SER A C 1
ATOM 1480 O O . SER A 1 192 ? 33.389 57.069 14.269 1.00 47.76 221 SER A O 1
ATOM 1483 N N . ASP A 1 193 ? 32.646 56.980 12.145 1.00 49.43 222 ASP A N 1
ATOM 1484 C CA . ASP A 1 193 ? 33.115 58.309 11.803 1.00 50.92 222 ASP A CA 1
ATOM 1485 C C . ASP A 1 193 ? 32.179 59.339 12.418 1.00 50.75 222 ASP A C 1
ATOM 1486 O O . ASP A 1 193 ? 32.615 60.416 12.810 1.00 51.84 222 ASP A O 1
ATOM 1491 N N . ARG A 1 194 ? 30.889 59.013 12.491 1.00 49.73 223 ARG A N 1
ATOM 1492 C CA . ARG A 1 194 ? 29.905 59.916 13.079 1.00 48.37 223 ARG A CA 1
ATOM 1493 C C . ARG A 1 194 ? 30.156 60.041 14.576 1.00 49.16 223 ARG A C 1
ATOM 1494 O O . ARG A 1 194 ? 30.229 61.143 15.120 1.00 50.14 223 ARG A O 1
ATOM 1502 N N . ASN A 1 195 ? 30.290 58.901 15.239 1.00 49.26 224 ASN A N 1
ATOM 1503 C CA . ASN A 1 195 ? 30.542 58.878 16.672 1.00 49.67 224 ASN A CA 1
ATOM 1504 C C . ASN A 1 195 ? 31.560 59.953 17.047 1.00 48.47 224 ASN A C 1
ATOM 1505 O O . ASN A 1 195 ? 31.293 60.819 17.881 1.00 48.73 224 ASN A O 1
ATOM 1510 N N . LYS A 1 196 ? 32.728 59.894 16.411 1.00 46.75 225 LYS A N 1
ATOM 1511 C CA . LYS A 1 196 ? 33.801 60.844 16.679 1.00 45.25 225 LYS A CA 1
ATOM 1512 C C . LYS A 1 196 ? 33.442 62.291 16.401 1.00 43.11 225 LYS A C 1
ATOM 1513 O O . LYS A 1 196 ? 33.761 63.172 17.193 1.00 43.46 225 LYS A O 1
ATOM 1519 N N . PHE A 1 197 ? 32.786 62.541 15.278 1.00 40.41 226 PHE A N 1
ATOM 1520 C CA . PHE A 1 197 ? 32.408 63.900 14.930 1.00 38.66 226 PHE A CA 1
ATOM 1521 C C . PHE A 1 197 ? 31.561 64.516 16.038 1.00 39.14 226 PHE A C 1
ATOM 1522 O O . PHE A 1 197 ? 31.861 65.600 16.547 1.00 40.37 226 PHE A O 1
ATOM 1530 N N . TYR A 1 198 ? 30.503 63.808 16.411 1.00 37.90 227 TYR A N 1
ATOM 1531 C CA . TYR A 1 198 ? 29.586 64.265 17.440 1.00 36.19 227 TYR A CA 1
ATOM 1532 C C . TYR A 1 198 ? 30.303 64.410 18.755 1.00 35.19 227 TYR A C 1
ATOM 1533 O O . TYR A 1 198 ? 30.230 65.448 19.410 1.00 33.60 227 TYR A O 1
ATOM 1542 N N . LYS A 1 199 ? 30.992 63.343 19.129 1.00 35.18 228 LYS A N 1
ATOM 1543 C CA . LYS A 1 199 ? 31.749 63.287 20.363 1.00 36.15 228 LYS A CA 1
ATOM 1544 C C . LYS A 1 199 ? 32.562 64.571 20.562 1.00 36.27 228 LYS A C 1
ATOM 1545 O O . LYS A 1 199 ? 32.639 65.108 21.667 1.00 37.38 228 LYS A O 1
ATOM 1551 N N . LEU A 1 200 ? 33.165 65.062 19.486 1.00 35.54 229 LEU A N 1
ATOM 1552 C CA . LEU A 1 200 ? 33.966 66.273 19.542 1.00 34.73 229 LEU A CA 1
ATOM 1553 C C . LEU A 1 200 ? 33.083 67.479 19.796 1.00 35.18 229 LEU A C 1
ATOM 1554 O O . LEU A 1 200 ? 33.339 68.279 20.691 1.00 34.12 229 LEU A O 1
ATOM 1559 N N . ILE A 1 201 ? 32.034 67.601 18.992 1.00 37.15 230 ILE A N 1
ATOM 1560 C CA . ILE A 1 201 ? 31.083 68.703 19.120 1.00 37.63 230 ILE A CA 1
ATOM 1561 C C . ILE A 1 201 ? 30.572 68.725 20.553 1.00 38.41 230 ILE A C 1
ATOM 1562 O O . ILE A 1 201 ? 30.513 69.778 21.189 1.00 37.63 230 ILE A O 1
ATOM 1567 N N . GLU A 1 202 ? 30.210 67.540 21.045 1.00 39.53 231 GLU A N 1
ATOM 1568 C CA . GLU A 1 202 ? 29.705 67.364 22.399 1.00 40.52 231 GLU A CA 1
ATOM 1569 C C . GLU A 1 202 ? 30.694 67.963 23.411 1.00 41.92 231 GLU A C 1
ATOM 1570 O O . GLU A 1 202 ? 30.307 68.603 24.400 1.00 42.96 231 GLU A O 1
ATOM 1576 N N . ALA A 1 203 ? 31.976 67.759 23.136 1.00 41.80 232 ALA A N 1
ATOM 1577 C CA . ALA A 1 203 ? 33.043 68.218 24.004 1.00 42.05 232 ALA A CA 1
ATOM 1578 C C . ALA A 1 203 ? 33.349 69.705 23.963 1.00 42.60 232 ALA A C 1
ATOM 1579 O O . ALA A 1 203 ? 34.211 70.171 24.717 1.00 42.39 232 ALA A O 1
ATOM 1581 N N . SER A 1 204 ? 32.678 70.450 23.086 1.00 42.96 233 SER A N 1
ATOM 1582 C CA . SER A 1 204 ? 32.921 71.893 23.002 1.00 43.45 233 SER A CA 1
ATOM 1583 C C . SER A 1 204 ? 31.706 72.626 23.534 1.00 44.21 233 SER A C 1
ATOM 1584 O O . SER A 1 204 ? 31.815 73.761 24.002 1.00 44.82 233 SER A O 1
ATOM 1587 N N . LEU A 1 205 ? 30.550 71.965 23.448 1.00 45.16 234 LEU A N 1
ATOM 1588 C CA . LEU A 1 205 ? 29.287 72.509 23.949 1.00 45.44 234 LEU A CA 1
ATOM 1589 C C . LEU A 1 205 ? 29.398 72.497 25.458 1.00 45.44 234 LEU A C 1
ATOM 1590 O O . LEU A 1 205 ? 29.196 73.508 26.125 1.00 46.26 234 LEU A O 1
ATOM 1595 N N . TYR A 1 206 ? 29.743 71.331 25.983 1.00 44.54 235 TYR A N 1
ATOM 1596 C CA . TYR A 1 206 ? 29.891 71.141 27.406 1.00 43.75 235 TYR A CA 1
ATOM 1597 C C . TYR A 1 206 ? 31.219 71.679 27.918 1.00 43.18 235 TYR A C 1
ATOM 1598 O O . TYR A 1 206 ? 31.354 72.012 29.098 1.00 43.59 235 TYR A O 1
ATOM 1607 N N . GLY A 1 207 ? 32.194 71.771 27.020 1.00 42.48 236 GLY A N 1
ATOM 1608 C CA . GLY A 1 207 ? 33.501 72.299 27.385 1.00 42.58 236 GLY A CA 1
ATOM 1609 C C . GLY A 1 207 ? 34.342 71.503 28.371 1.00 42.13 236 GLY A C 1
ATOM 1610 O O . GLY A 1 207 ? 33.820 70.815 29.247 1.00 41.29 236 GLY A O 1
ATOM 1611 N N . GLY A 1 208 ? 35.660 71.616 28.235 1.00 42.56 237 GLY A N 1
ATOM 1612 C CA . GLY A 1 208 ? 36.556 70.897 29.120 1.00 43.65 237 GLY A CA 1
ATOM 1613 C C . GLY A 1 208 ? 37.350 69.837 28.377 1.00 44.62 237 GLY A C 1
ATOM 1614 O O . GLY A 1 208 ? 37.324 69.795 27.139 1.00 45.70 237 GLY A O 1
ATOM 1615 N N . ILE A 1 209 ? 38.046 68.981 29.130 1.00 44.21 238 ILE A N 1
ATOM 1616 C CA . ILE A 1 209 ? 38.874 67.913 28.562 1.00 42.98 238 ILE A CA 1
ATOM 1617 C C . ILE A 1 209 ? 38.081 66.633 28.380 1.00 43.35 238 ILE A C 1
ATOM 1618 O O . ILE A 1 209 ? 37.704 65.992 29.355 1.00 43.84 238 ILE A O 1
ATOM 1623 N N . SER A 1 210 ? 37.834 66.262 27.130 1.00 44.45 239 SER A N 1
ATOM 1624 C CA . SER A 1 210 ? 37.080 65.051 26.821 1.00 45.41 239 SER A CA 1
ATOM 1625 C C . SER A 1 210 ? 37.910 63.839 27.214 1.00 46.09 239 SER A C 1
ATOM 1626 O O . SER A 1 210 ? 39.073 63.740 26.835 1.00 46.56 239 SER A O 1
ATOM 1629 N N . SER A 1 211 ? 37.330 62.914 27.969 1.00 46.39 240 SER A N 1
ATOM 1630 C CA . SER A 1 211 ? 38.098 61.748 28.365 1.00 47.07 240 SER A CA 1
ATOM 1631 C C . SER A 1 211 ? 38.097 60.747 27.233 1.00 47.09 240 SER A C 1
ATOM 1632 O O . SER A 1 211 ? 39.112 60.123 26.941 1.00 47.20 240 SER A O 1
ATOM 1635 N N . VAL A 1 212 ? 36.945 60.596 26.594 1.00 47.08 241 VAL A N 1
ATOM 1636 C CA . VAL A 1 212 ? 36.823 59.679 25.472 1.00 46.33 241 VAL A CA 1
ATOM 1637 C C . VAL A 1 212 ? 37.854 59.996 24.392 1.00 44.62 241 VAL A C 1
ATOM 1638 O O . VAL A 1 212 ? 38.446 59.087 23.816 1.00 45.21 241 VAL A O 1
ATOM 1642 N N . ILE A 1 213 ? 38.050 61.286 24.119 1.00 43.14 242 ILE A N 1
ATOM 1643 C CA . ILE A 1 213 ? 39.013 61.740 23.112 1.00 41.33 242 ILE A CA 1
ATOM 1644 C C . ILE A 1 213 ? 40.449 61.500 23.567 1.00 41.25 242 ILE A C 1
ATOM 1645 O O . ILE A 1 213 ? 41.268 60.976 22.819 1.00 41.51 242 ILE A O 1
ATOM 1650 N N . THR A 1 214 ? 40.752 61.903 24.793 1.00 41.69 243 THR A N 1
ATOM 1651 C CA . THR A 1 214 ? 42.075 61.707 25.359 1.00 41.99 243 THR A CA 1
ATOM 1652 C C . THR A 1 214 ? 42.457 60.236 25.275 1.00 42.70 243 THR A C 1
ATOM 1653 O O . THR A 1 214 ? 43.462 59.896 24.659 1.00 42.76 243 THR A O 1
ATOM 1657 N N . LYS A 1 215 ? 41.644 59.374 25.886 1.00 44.32 244 LYS A N 1
ATOM 1658 C CA . LYS A 1 215 ? 41.874 57.926 25.892 1.00 45.91 244 LYS A CA 1
ATOM 1659 C C . LYS A 1 215 ? 42.374 57.415 24.555 1.00 45.84 244 LYS A C 1
ATOM 1660 O O . LYS A 1 215 ? 43.323 56.637 24.490 1.00 46.04 244 LYS A O 1
ATOM 1666 N N . SER A 1 216 ? 41.715 57.850 23.489 1.00 45.96 245 SER A N 1
ATOM 1667 C CA . SER A 1 216 ? 42.081 57.427 22.147 1.00 46.79 245 SER A CA 1
ATOM 1668 C C . SER A 1 216 ? 42.389 58.633 21.261 1.00 47.08 245 SER A C 1
ATOM 1669 O O . SER A 1 216 ? 41.748 58.861 20.233 1.00 46.24 245 SER A O 1
ATOM 1672 N N . LEU A 1 217 ? 43.397 59.393 21.668 1.00 47.83 246 LEU A N 1
ATOM 1673 C CA . LEU A 1 217 ? 43.794 60.584 20.948 1.00 49.09 246 LEU A CA 1
ATOM 1674 C C . LEU A 1 217 ? 44.279 60.321 19.537 1.00 51.09 246 LEU A C 1
ATOM 1675 O O . LEU A 1 217 ? 44.090 61.159 18.658 1.00 52.33 246 LEU A O 1
ATOM 1680 N N . ARG A 1 218 ? 44.915 59.172 19.316 1.00 53.33 247 ARG A N 1
ATOM 1681 C CA . ARG A 1 218 ? 45.435 58.836 17.994 1.00 55.14 247 ARG A CA 1
ATOM 1682 C C . ARG A 1 218 ? 44.358 58.268 17.077 1.00 55.98 247 ARG A C 1
ATOM 1683 O O . ARG A 1 218 ? 44.605 57.370 16.274 1.00 56.73 247 ARG A O 1
ATOM 1691 N N . ASP A 1 219 ? 43.153 58.802 17.212 1.00 56.84 248 ASP A N 1
ATOM 1692 C CA . ASP A 1 219 ? 42.020 58.395 16.400 1.00 57.42 248 ASP A CA 1
ATOM 1693 C C . ASP A 1 219 ? 41.418 59.686 15.884 1.00 58.14 248 ASP A C 1
ATOM 1694 O O . ASP A 1 219 ? 40.730 59.714 14.859 1.00 58.57 248 ASP A O 1
ATOM 1699 N N . TYR A 1 220 ? 41.706 60.758 16.616 1.00 58.57 249 TYR A N 1
ATOM 1700 C CA . TYR A 1 220 ? 41.233 62.093 16.288 1.00 58.81 249 TYR A CA 1
ATOM 1701 C C . TYR A 1 220 ? 42.392 62.940 15.773 1.00 60.33 249 TYR A C 1
ATOM 1702 O O . TYR A 1 220 ? 42.234 64.134 15.525 1.00 60.81 249 TYR A O 1
ATOM 1711 N N . LEU A 1 221 ? 43.556 62.316 15.608 1.00 62.18 250 LEU A N 1
ATOM 1712 C CA . LEU A 1 221 ? 44.733 63.027 15.130 1.00 64.79 250 LEU A CA 1
ATOM 1713 C C . LEU A 1 221 ? 45.500 62.315 14.023 1.00 67.13 250 LEU A C 1
ATOM 1714 O O . LEU A 1 221 ? 45.508 62.765 12.881 1.00 66.96 250 LEU A O 1
ATOM 1719 N N . LEU A 1 222 ? 46.139 61.201 14.350 1.00 70.58 251 LEU A N 1
ATOM 1720 C CA . LEU A 1 222 ? 46.906 60.464 13.353 1.00 74.87 251 LEU A CA 1
ATOM 1721 C C . LEU A 1 222 ? 46.109 60.073 12.103 1.00 78.47 251 LEU A C 1
ATOM 1722 O O . LEU A 1 222 ? 45.181 59.268 12.170 1.00 78.09 251 LEU A O 1
ATOM 1727 N N . PRO A 1 223 ? 46.462 60.658 10.944 1.00 82.43 252 PRO A N 1
ATOM 1728 C CA . PRO A 1 223 ? 45.800 60.385 9.663 1.00 85.85 252 PRO A CA 1
ATOM 1729 C C . PRO A 1 223 ? 46.231 59.041 9.089 1.00 89.59 252 PRO A C 1
ATOM 1730 O O . PRO A 1 223 ? 47.329 58.567 9.375 1.00 90.31 252 PRO A O 1
ATOM 1734 N N . GLU A 1 224 ? 45.370 58.433 8.277 1.00 93.77 253 GLU A N 1
ATOM 1735 C CA . GLU A 1 224 ? 45.692 57.153 7.651 1.00 97.86 253 GLU A CA 1
ATOM 1736 C C . GLU A 1 224 ? 46.303 57.422 6.286 1.00 100.30 253 GLU A C 1
ATOM 1737 O O . GLU A 1 224 ? 45.580 57.588 5.302 1.00 101.63 253 GLU A O 1
ATOM 1743 N N . ASN A 1 225 ? 47.627 57.471 6.215 1.00 102.52 254 ASN A N 1
ATOM 1744 C CA . ASN A 1 225 ? 48.280 57.730 4.942 1.00 105.00 254 ASN A CA 1
ATOM 1745 C C . ASN A 1 225 ? 47.915 56.644 3.936 1.00 106.98 254 ASN A C 1
ATOM 1746 O O . ASN A 1 225 ? 48.407 55.518 4.009 1.00 107.42 254 ASN A O 1
ATOM 1751 N N . SER A 1 226 ? 47.024 56.998 3.012 1.00 109.08 255 SER A N 1
ATOM 1752 C CA . SER A 1 226 ? 46.553 56.082 1.977 1.00 110.78 255 SER A CA 1
ATOM 1753 C C . SER A 1 226 ? 47.659 55.782 0.968 1.00 112.35 255 SER A C 1
ATOM 1754 O O . SER A 1 226 ? 47.601 56.231 -0.179 1.00 112.83 255 SER A O 1
ATOM 1757 N N . GLY A 1 227 ? 48.662 55.021 1.398 1.00 113.74 256 GLY A N 1
ATOM 1758 C CA . GLY A 1 227 ? 49.760 54.689 0.511 1.00 115.21 256 GLY A CA 1
ATOM 1759 C C . GLY A 1 227 ? 50.853 53.863 1.159 1.00 116.23 256 GLY A C 1
ATOM 1760 O O . GLY A 1 227 ? 51.581 53.158 0.468 1.00 116.54 256 GLY A O 1
ATOM 1761 N N . VAL A 1 228 ? 50.979 53.948 2.480 1.00 117.32 257 VAL A N 1
ATOM 1762 C CA . VAL A 1 228 ? 51.999 53.181 3.190 1.00 118.66 257 VAL A CA 1
ATOM 1763 C C . VAL A 1 228 ? 51.688 51.682 3.093 1.00 119.64 257 VAL A C 1
ATOM 1764 O O . VAL A 1 228 ? 52.587 50.838 3.181 1.00 119.19 257 VAL A O 1
ATOM 1768 N N . ARG A 1 229 ? 50.407 51.365 2.914 1.00 120.85 258 ARG A N 1
ATOM 1769 C CA . ARG A 1 229 ? 49.961 49.980 2.762 1.00 122.15 258 ARG A CA 1
ATOM 1770 C C . ARG A 1 229 ? 50.016 49.647 1.272 1.00 123.31 258 ARG A C 1
ATOM 1771 O O . ARG A 1 229 ? 50.566 48.621 0.866 1.00 123.62 258 ARG A O 1
ATOM 1779 N N . GLN A 1 230 ? 49.435 50.538 0.470 1.00 124.22 259 GLN A N 1
ATOM 1780 C CA . GLN A 1 230 ? 49.373 50.395 -0.984 1.00 124.78 259 GLN A CA 1
ATOM 1781 C C . GLN A 1 230 ? 50.764 50.281 -1.598 1.00 125.08 259 GLN A C 1
ATOM 1782 O O . GLN A 1 230 ? 51.042 49.358 -2.364 1.00 124.77 259 GLN A O 1
ATOM 1788 N N . ALA A 1 231 ? 51.633 51.229 -1.256 1.00 125.68 260 ALA A N 1
ATOM 1789 C CA . ALA A 1 231 ? 53.000 51.238 -1.758 1.00 126.13 260 ALA A CA 1
ATOM 1790 C C . ALA A 1 231 ? 53.789 50.110 -1.100 1.00 126.57 260 ALA A C 1
ATOM 1791 O O . ALA A 1 231 ? 54.991 49.967 -1.325 1.00 126.32 260 ALA A O 1
ATOM 1793 N N . PHE A 1 232 ? 53.102 49.317 -0.280 1.00 127.44 261 PHE A N 1
ATOM 1794 C CA . PHE A 1 232 ? 53.732 48.194 0.399 1.00 128.81 261 PHE A CA 1
ATOM 1795 C C . PHE A 1 232 ? 53.292 46.862 -0.213 1.00 129.58 261 PHE A C 1
ATOM 1796 O O . PHE A 1 232 ? 54.101 46.141 -0.809 1.00 130.13 261 PHE A O 1
ATOM 1804 N N . GLN A 1 233 ? 52.011 46.534 -0.056 1.00 129.96 262 GLN A N 1
ATOM 1805 C CA . GLN A 1 233 ? 51.465 45.288 -0.595 1.00 130.03 262 GLN A CA 1
ATOM 1806 C C . GLN A 1 233 ? 51.908 45.056 -2.041 1.00 130.02 262 GLN A C 1
ATOM 1807 O O . GLN A 1 233 ? 52.197 43.925 -2.432 1.00 129.98 262 GLN A O 1
ATOM 1813 N N . ASP A 1 234 ? 51.976 46.130 -2.826 1.00 129.84 263 ASP A N 1
ATOM 1814 C CA . ASP A 1 234 ? 52.394 46.033 -4.220 1.00 129.81 263 ASP A CA 1
ATOM 1815 C C . ASP A 1 234 ? 53.908 45.869 -4.317 1.00 129.30 263 ASP A C 1
ATOM 1816 O O . ASP A 1 234 ? 54.406 44.774 -4.607 1.00 128.93 263 ASP A O 1
ATOM 1821 N N . ALA A 1 252 ? 62.473 44.115 3.662 1.00 96.98 1265 ALA A N 1
ATOM 1822 C CA . ALA A 1 252 ? 63.249 43.875 4.879 1.00 97.71 1265 ALA A CA 1
ATOM 1823 C C . ALA A 1 252 ? 63.157 45.072 5.833 1.00 97.89 1265 ALA A C 1
ATOM 1824 O O . ALA A 1 252 ? 62.147 45.250 6.522 1.00 97.32 1265 ALA A O 1
ATOM 1826 N N . GLU A 1 253 ? 64.216 45.880 5.878 1.00 98.11 1266 GLU A N 1
ATOM 1827 C CA . GLU A 1 253 ? 64.242 47.066 6.731 1.00 97.32 1266 GLU A CA 1
ATOM 1828 C C . GLU A 1 253 ? 63.465 48.183 6.058 1.00 97.24 1266 GLU A C 1
ATOM 1829 O O . GLU A 1 253 ? 63.057 49.138 6.708 1.00 98.25 1266 GLU A O 1
ATOM 1835 N N . SER A 1 254 ? 63.277 48.060 4.748 1.00 96.74 1267 SER A N 1
ATOM 1836 C CA . SER A 1 254 ? 62.547 49.059 3.972 1.00 96.14 1267 SER A CA 1
ATOM 1837 C C . SER A 1 254 ? 61.289 49.503 4.712 1.00 95.36 1267 SER A C 1
ATOM 1838 O O . SER A 1 254 ? 60.948 50.688 4.731 1.00 95.32 1267 SER A O 1
ATOM 1841 N N . VAL A 1 255 ? 60.606 48.540 5.323 1.00 94.17 1268 VAL A N 1
ATOM 1842 C CA . VAL A 1 255 ? 59.393 48.816 6.080 1.00 93.00 1268 VAL A CA 1
ATOM 1843 C C . VAL A 1 255 ? 59.771 49.652 7.290 1.00 91.69 1268 VAL A C 1
ATOM 1844 O O . VAL A 1 255 ? 59.305 50.780 7.453 1.00 91.12 1268 VAL A O 1
ATOM 1848 N N . ALA A 1 256 ? 60.627 49.085 8.133 1.00 90.35 1269 ALA A N 1
ATOM 1849 C CA . ALA A 1 256 ? 61.088 49.764 9.334 1.00 89.30 1269 ALA A CA 1
ATOM 1850 C C . ALA A 1 256 ? 61.508 51.205 9.036 1.00 88.31 1269 ALA A C 1
ATOM 1851 O O . ALA A 1 256 ? 61.246 52.107 9.832 1.00 89.14 1269 ALA A O 1
ATOM 1853 N N . ASN A 1 257 ? 62.156 51.426 7.894 1.00 86.58 1270 ASN A N 1
ATOM 1854 C CA . ASN A 1 257 ? 62.587 52.771 7.525 1.00 85.06 1270 ASN A CA 1
ATOM 1855 C C . ASN A 1 257 ? 61.381 53.642 7.186 1.00 83.86 1270 ASN A C 1
ATOM 1856 O O . ASN A 1 257 ? 61.232 54.736 7.731 1.00 83.90 1270 ASN A O 1
ATOM 1861 N N . ILE A 1 258 ? 60.518 53.157 6.297 1.00 82.36 1271 ILE A N 1
ATOM 1862 C CA . ILE A 1 258 ? 59.334 53.914 5.917 1.00 80.78 1271 ILE A CA 1
ATOM 1863 C C . ILE A 1 258 ? 58.407 54.145 7.106 1.00 79.77 1271 ILE A C 1
ATOM 1864 O O . ILE A 1 258 ? 57.775 55.195 7.195 1.00 79.96 1271 ILE A O 1
ATOM 1869 N N . LEU A 1 259 ? 58.314 53.175 8.012 1.00 78.57 1272 LEU A N 1
ATOM 1870 C CA . LEU A 1 259 ? 57.475 53.354 9.197 1.00 77.80 1272 LEU A CA 1
ATOM 1871 C C . LEU A 1 259 ? 57.980 54.594 9.934 1.00 77.80 1272 LEU A C 1
ATOM 1872 O O . LEU A 1 259 ? 57.206 55.493 10.269 1.00 78.48 1272 LEU A O 1
ATOM 1877 N N . ARG A 1 260 ? 59.289 54.634 10.174 1.00 76.97 1273 ARG A N 1
ATOM 1878 C CA . ARG A 1 260 ? 59.925 55.761 10.848 1.00 75.50 1273 ARG A CA 1
ATOM 1879 C C . ARG A 1 260 ? 59.855 57.026 9.994 1.00 74.08 1273 ARG A C 1
ATOM 1880 O O . ARG A 1 260 ? 59.510 58.098 10.491 1.00 73.89 1273 ARG A O 1
ATOM 1888 N N . LYS A 1 261 ? 60.189 56.908 8.713 1.00 72.36 1274 LYS A N 1
ATOM 1889 C CA . LYS A 1 261 ? 60.127 58.061 7.826 1.00 71.82 1274 LYS A CA 1
ATOM 1890 C C . LYS A 1 261 ? 58.681 58.517 7.685 1.00 71.33 1274 LYS A C 1
ATOM 1891 O O . LYS A 1 261 ? 58.358 59.374 6.859 1.00 71.98 1274 LYS A O 1
ATOM 1897 N N . THR A 1 262 ? 57.810 57.926 8.492 1.00 69.58 1275 THR A N 1
ATOM 1898 C CA . THR A 1 262 ? 56.400 58.280 8.491 1.00 67.73 1275 THR A CA 1
ATOM 1899 C C . THR A 1 262 ? 56.057 58.821 9.872 1.00 66.44 1275 THR A C 1
ATOM 1900 O O . THR A 1 262 ? 55.384 59.844 9.999 1.00 66.00 1275 THR A O 1
ATOM 1904 N N . ILE A 1 263 ? 56.539 58.137 10.904 1.00 65.09 1276 ILE A N 1
ATOM 1905 C CA . ILE A 1 263 ? 56.302 58.559 12.277 1.00 64.11 1276 ILE A CA 1
ATOM 1906 C C . ILE A 1 263 ? 56.865 59.968 12.478 1.00 65.46 1276 ILE A C 1
ATOM 1907 O O . ILE A 1 263 ? 56.240 60.823 13.114 1.00 66.06 1276 ILE A O 1
ATOM 1912 N N . GLN A 1 264 ? 58.048 60.203 11.921 1.00 65.99 1277 GLN A N 1
ATOM 1913 C CA . GLN A 1 264 ? 58.701 61.500 12.031 1.00 66.23 1277 GLN A CA 1
ATOM 1914 C C . GLN A 1 264 ? 57.913 62.549 11.264 1.00 66.21 1277 GLN A C 1
ATOM 1915 O O . GLN A 1 264 ? 57.661 63.641 11.763 1.00 65.38 1277 GLN A O 1
ATOM 1921 N N . ARG A 1 265 ? 57.536 62.199 10.038 1.00 66.95 1278 ARG A N 1
ATOM 1922 C CA . ARG A 1 265 ? 56.787 63.089 9.162 1.00 67.72 1278 ARG A CA 1
ATOM 1923 C C . ARG A 1 265 ? 55.556 63.590 9.879 1.00 66.79 1278 ARG A C 1
ATOM 1924 O O . ARG A 1 265 ? 55.226 64.767 9.798 1.00 67.11 1278 ARG A O 1
ATOM 1932 N N . GLU A 1 266 ? 54.878 62.688 10.580 1.00 66.30 1279 GLU A N 1
ATOM 1933 C CA . GLU A 1 266 ? 53.677 63.049 11.320 1.00 65.45 1279 GLU A CA 1
ATOM 1934 C C . GLU A 1 266 ? 54.071 63.909 12.514 1.00 62.79 1279 GLU A C 1
ATOM 1935 O O . GLU A 1 266 ? 53.506 64.981 12.751 1.00 60.83 1279 GLU A O 1
ATOM 1941 N N . GLN A 1 267 ? 55.052 63.427 13.266 1.00 60.60 1280 GLN A N 1
ATOM 1942 C CA . GLN A 1 267 ? 55.532 64.163 14.417 1.00 58.91 1280 GLN A CA 1
ATOM 1943 C C . GLN A 1 267 ? 55.786 65.592 13.952 1.00 56.48 1280 GLN A C 1
ATOM 1944 O O . GLN A 1 267 ? 55.337 66.543 14.575 1.00 57.70 1280 GLN A O 1
ATOM 1950 N N . ASN A 1 268 ? 56.486 65.739 12.835 1.00 53.58 1281 ASN A N 1
ATOM 1951 C CA . ASN A 1 268 ? 56.771 67.064 12.309 1.00 50.53 1281 ASN A CA 1
ATOM 1952 C C . ASN A 1 268 ? 55.472 67.809 12.079 1.00 49.12 1281 ASN A C 1
ATOM 1953 O O . ASN A 1 268 ? 55.375 68.999 12.357 1.00 48.96 1281 ASN A O 1
ATOM 1958 N N . ARG A 1 269 ? 54.466 67.102 11.583 1.00 48.04 1282 ARG A N 1
ATOM 1959 C CA . ARG A 1 269 ? 53.176 67.718 11.302 1.00 46.67 1282 ARG A CA 1
ATOM 1960 C C . ARG A 1 269 ? 52.583 68.275 12.587 1.00 44.14 1282 ARG A C 1
ATOM 1961 O O . ARG A 1 269 ? 52.242 69.452 12.669 1.00 44.15 1282 ARG A O 1
ATOM 1969 N N . ILE A 1 270 ? 52.466 67.420 13.592 1.00 42.05 1283 ILE A N 1
ATOM 1970 C CA . ILE A 1 270 ? 51.914 67.828 14.877 1.00 39.29 1283 ILE A CA 1
ATOM 1971 C C . ILE A 1 270 ? 52.758 68.938 15.477 1.00 37.58 1283 ILE A C 1
ATOM 1972 O O . ILE A 1 270 ? 52.253 69.918 16.007 1.00 37.30 1283 ILE A O 1
ATOM 1977 N N . LEU A 1 271 ? 54.059 68.767 15.376 1.00 36.58 1284 LEU A N 1
ATOM 1978 C CA . LEU A 1 271 ? 54.991 69.719 15.917 1.00 36.53 1284 LEU A CA 1
ATOM 1979 C C . LEU A 1 271 ? 54.641 71.140 15.496 1.00 38.75 1284 LEU A C 1
ATOM 1980 O O . LEU A 1 271 ? 55.060 72.103 16.147 1.00 39.43 1284 LEU A O 1
ATOM 1985 N N . GLN A 1 272 ? 53.868 71.273 14.417 1.00 40.73 1285 GLN A N 1
ATOM 1986 C CA . GLN A 1 272 ? 53.466 72.594 13.932 1.00 43.24 1285 GLN A CA 1
ATOM 1987 C C . GLN A 1 272 ? 52.220 73.087 14.652 1.00 43.36 1285 GLN A C 1
ATOM 1988 O O . GLN A 1 272 ? 52.194 74.222 15.123 1.00 45.62 1285 GLN A O 1
ATOM 1994 N N . LEU A 1 273 ? 51.187 72.253 14.733 1.00 41.99 1286 LEU A N 1
ATOM 1995 C CA . LEU A 1 273 ? 49.970 72.632 15.451 1.00 40.98 1286 LEU A CA 1
ATOM 1996 C C . LEU A 1 273 ? 50.399 73.138 16.830 1.00 40.27 1286 LEU A C 1
ATOM 1997 O O . LEU A 1 273 ? 50.041 74.235 17.264 1.00 40.23 1286 LEU A O 1
ATOM 2002 N N . ASN A 1 274 ? 51.184 72.308 17.505 1.00 39.44 1287 ASN A N 1
ATOM 2003 C CA . ASN A 1 274 ? 51.703 72.607 18.827 1.00 37.77 1287 ASN A CA 1
ATOM 2004 C C . ASN A 1 274 ? 52.255 73.998 18.974 1.00 37.42 1287 ASN A C 1
ATOM 2005 O O . ASN A 1 274 ? 52.372 74.502 20.085 1.00 37.75 1287 ASN A O 1
ATOM 2010 N N . GLN A 1 275 ? 52.606 74.618 17.859 1.00 38.18 1288 GLN A N 1
ATOM 2011 C CA . GLN A 1 275 ? 53.161 75.956 17.919 1.00 40.23 1288 GLN A CA 1
ATOM 2012 C C . GLN A 1 275 ? 52.104 77.029 18.144 1.00 39.66 1288 GLN A C 1
ATOM 2013 O O . GLN A 1 275 ? 52.332 77.977 18.899 1.00 41.11 1288 GLN A O 1
ATOM 2019 N N . GLY A 1 276 ? 50.943 76.876 17.519 1.00 37.76 1289 GLY A N 1
ATOM 2020 C CA . GLY A 1 276 ? 49.898 77.864 17.709 1.00 37.05 1289 GLY A CA 1
ATOM 2021 C C . GLY A 1 276 ? 49.186 77.765 19.049 1.00 36.58 1289 GLY A C 1
ATOM 2022 O O . GLY A 1 276 ? 48.019 78.137 19.159 1.00 37.23 1289 GLY A O 1
ATOM 2023 N N . LEU A 1 277 ? 49.881 77.272 20.069 1.00 36.27 1290 LEU A N 1
ATOM 2024 C CA . LEU A 1 277 ? 49.301 77.108 21.402 1.00 35.49 1290 LEU A CA 1
ATOM 2025 C C . LEU A 1 277 ? 50.377 77.166 22.489 1.00 36.90 1290 LEU A C 1
ATOM 2026 O O . LEU A 1 277 ? 50.225 76.546 23.545 1.00 37.06 1290 LEU A O 1
ATOM 2031 N N . GLN A 1 278 ? 51.467 77.889 22.218 1.00 37.84 1291 GLN A N 1
ATOM 2032 C CA . GLN A 1 278 ? 52.555 78.062 23.183 1.00 38.52 1291 GLN A CA 1
ATOM 2033 C C . GLN A 1 278 ? 52.322 79.345 23.980 1.00 38.23 1291 GLN A C 1
ATOM 2034 O O . GLN A 1 278 ? 52.691 79.450 25.145 1.00 38.36 1291 GLN A O 1
ATOM 2040 N N . ASN A 1 279 ? 51.739 80.344 23.336 1.00 37.91 1292 ASN A N 1
ATOM 2041 C CA . ASN A 1 279 ? 51.448 81.579 24.036 1.00 39.03 1292 ASN A CA 1
ATOM 2042 C C . ASN A 1 279 ? 49.947 81.573 24.288 1.00 40.35 1292 ASN A C 1
ATOM 2043 O O . ASN A 1 279 ? 49.190 82.340 23.693 1.00 43.05 1292 ASN A O 1
ATOM 2048 N N . ILE A 1 280 ? 49.526 80.680 25.169 1.00 39.76 1293 ILE A N 1
ATOM 2049 C CA . ILE A 1 280 ? 48.128 80.513 25.529 1.00 38.35 1293 ILE A CA 1
ATOM 2050 C C . ILE A 1 280 ? 47.904 81.260 26.852 1.00 37.83 1293 ILE A C 1
ATOM 2051 O O . ILE A 1 280 ? 48.865 81.768 27.445 1.00 37.97 1293 ILE A O 1
ATOM 2056 N N . ALA A 1 281 ? 46.655 81.345 27.310 1.00 35.50 1294 ALA A N 1
ATOM 2057 C CA . ALA A 1 281 ? 46.372 82.022 28.574 1.00 33.17 1294 ALA A CA 1
ATOM 2058 C C . ALA A 1 281 ? 45.043 81.633 29.197 1.00 32.13 1294 ALA A C 1
ATOM 2059 O O . ALA A 1 281 ? 44.069 82.386 29.101 1.00 32.56 1294 ALA A O 1
ATOM 2061 N N . PHE A 1 282 ? 45.005 80.461 29.833 1.00 29.29 1295 PHE A N 1
ATOM 2062 C CA . PHE A 1 282 ? 43.794 79.983 30.507 1.00 24.78 1295 PHE A CA 1
ATOM 2063 C C . PHE A 1 282 ? 44.097 79.661 31.984 1.00 24.52 1295 PHE A C 1
ATOM 2064 O O . PHE A 1 282 ? 44.645 78.600 32.309 1.00 25.72 1295 PHE A O 1
ATOM 2072 N N . GLY A 1 283 ? 43.735 80.565 32.885 1.00 22.38 1296 GLY A N 1
ATOM 2073 C CA . GLY A 1 283 ? 44.022 80.307 34.275 1.00 18.65 1296 GLY A CA 1
ATOM 2074 C C . GLY A 1 283 ? 45.520 80.399 34.377 1.00 19.24 1296 GLY A C 1
ATOM 2075 O O . GLY A 1 283 ? 46.110 81.384 33.937 1.00 17.94 1296 GLY A O 1
ATOM 2076 N N . GLN A 1 284 ? 46.136 79.358 34.925 1.00 20.33 1297 GLN A N 1
ATOM 2077 C CA . GLN A 1 284 ? 47.584 79.311 35.102 1.00 20.93 1297 GLN A CA 1
ATOM 2078 C C . GLN A 1 284 ? 48.263 78.512 34.004 1.00 21.70 1297 GLN A C 1
ATOM 2079 O O . GLN A 1 284 ? 49.471 78.265 34.064 1.00 22.07 1297 GLN A O 1
ATOM 2085 N N . VAL A 1 285 ? 47.481 78.108 33.007 1.00 22.61 1298 VAL A N 1
ATOM 2086 C CA . VAL A 1 285 ? 48.000 77.344 31.876 1.00 23.94 1298 VAL A CA 1
ATOM 2087 C C . VAL A 1 285 ? 48.490 78.327 30.815 1.00 24.88 1298 VAL A C 1
ATOM 2088 O O . VAL A 1 285 ? 47.714 79.169 30.338 1.00 24.96 1298 VAL A O 1
ATOM 2092 N N . LYS A 1 286 ? 49.769 78.230 30.453 1.00 24.74 1299 LYS A N 1
ATOM 2093 C CA . LYS A 1 286 ? 50.321 79.125 29.447 1.00 26.13 1299 LYS A CA 1
ATOM 2094 C C . LYS A 1 286 ? 50.594 78.458 28.108 1.00 26.52 1299 LYS A C 1
ATOM 2095 O O . LYS A 1 286 ? 51.112 79.100 27.197 1.00 26.95 1299 LYS A O 1
ATOM 2101 N N . GLY A 1 287 ? 50.244 77.179 27.987 1.00 26.76 1300 GLY A N 1
ATOM 2102 C CA . GLY A 1 287 ? 50.450 76.475 26.730 1.00 25.84 1300 GLY A CA 1
ATOM 2103 C C . GLY A 1 287 ? 50.016 75.017 26.741 1.00 25.80 1300 GLY A C 1
ATOM 2104 O O . GLY A 1 287 ? 49.966 74.396 27.805 1.00 25.28 1300 GLY A O 1
ATOM 2105 N N . VAL A 1 288 ? 49.704 74.479 25.558 1.00 26.31 1301 VAL A N 1
ATOM 2106 C CA . VAL A 1 288 ? 49.289 73.078 25.398 1.00 26.39 1301 VAL A CA 1
ATOM 2107 C C . VAL A 1 288 ? 50.008 72.383 24.231 1.00 27.81 1301 VAL A C 1
ATOM 2108 O O . VAL A 1 288 ? 49.950 72.856 23.095 1.00 28.63 1301 VAL A O 1
ATOM 2112 N N . ARG A 1 289 ? 50.672 71.262 24.506 1.00 29.00 1302 ARG A N 1
ATOM 2113 C CA . ARG A 1 289 ? 51.384 70.511 23.467 1.00 28.88 1302 ARG A CA 1
ATOM 2114 C C . ARG A 1 289 ? 50.711 69.195 23.230 1.00 29.42 1302 ARG A C 1
ATOM 2115 O O . ARG A 1 289 ? 49.870 68.754 24.005 1.00 30.05 1302 ARG A O 1
ATOM 2123 N N . LEU A 1 290 ? 51.146 68.561 22.155 1.00 31.24 1303 LEU A N 1
ATOM 2124 C CA . LEU A 1 290 ? 50.713 67.232 21.769 1.00 31.92 1303 LEU A CA 1
ATOM 2125 C C . LEU A 1 290 ? 52.053 66.537 21.813 1.00 33.97 1303 LEU A C 1
ATOM 2126 O O . LEU A 1 290 ? 52.912 66.782 20.960 1.00 33.32 1303 LEU A O 1
ATOM 2131 N N . VAL A 1 291 ? 52.260 65.705 22.820 1.00 36.43 1304 VAL A N 1
ATOM 2132 C CA . VAL A 1 291 ? 53.525 65.012 22.928 1.00 39.43 1304 VAL A CA 1
ATOM 2133 C C . VAL A 1 291 ? 53.429 63.689 22.193 1.00 42.49 1304 VAL A C 1
ATOM 2134 O O . VAL A 1 291 ? 52.481 62.941 22.391 1.00 42.42 1304 VAL A O 1
ATOM 2138 N N . VAL A 1 292 ? 54.388 63.417 21.312 1.00 47.15 1305 VAL A N 1
ATOM 2139 C CA . VAL A 1 292 ? 54.373 62.165 20.565 1.00 52.26 1305 VAL A CA 1
ATOM 2140 C C . VAL A 1 292 ? 55.308 61.148 21.193 1.00 55.91 1305 VAL A C 1
ATOM 2141 O O . VAL A 1 292 ? 56.529 61.253 21.068 1.00 56.32 1305 VAL A O 1
ATOM 2145 N N . ASN A 1 293 ? 54.725 60.163 21.866 1.00 60.88 1306 ASN A N 1
ATOM 2146 C CA . ASN A 1 293 ? 55.501 59.117 22.522 1.00 66.07 1306 ASN A CA 1
ATOM 2147 C C . ASN A 1 293 ? 55.355 57.819 21.741 1.00 68.96 1306 ASN A C 1
ATOM 2148 O O . ASN A 1 293 ? 54.285 57.521 21.204 1.00 69.27 1306 ASN A O 1
ATOM 2153 N N . ILE A 1 294 ? 56.437 57.053 21.676 1.00 72.11 1307 ILE A N 1
ATOM 2154 C CA . ILE A 1 294 ? 56.421 55.779 20.972 1.00 75.62 1307 ILE A CA 1
ATOM 2155 C C . ILE A 1 294 ? 56.230 54.652 21.978 1.00 78.25 1307 ILE A C 1
ATOM 2156 O O . ILE A 1 294 ? 56.970 54.555 22.962 1.00 78.84 1307 ILE A O 1
ATOM 2161 N N . ARG A 1 295 ? 55.230 53.808 21.739 1.00 80.62 1308 ARG A N 1
ATOM 2162 C CA . ARG A 1 295 ? 54.968 52.694 22.635 1.00 83.46 1308 ARG A CA 1
ATOM 2163 C C . ARG A 1 295 ? 56.236 51.865 22.820 1.00 85.08 1308 ARG A C 1
ATOM 2164 O O . ARG A 1 295 ? 56.893 51.494 21.844 1.00 85.74 1308 ARG A O 1
ATOM 2172 N N . ASP A 1 296 ? 56.577 51.582 24.075 1.00 86.56 1309 ASP A N 1
ATOM 2173 C CA . ASP A 1 296 ? 57.781 50.820 24.405 1.00 87.69 1309 ASP A CA 1
ATOM 2174 C C . ASP A 1 296 ? 57.867 49.456 23.722 1.00 87.84 1309 ASP A C 1
ATOM 2175 O O . ASP A 1 296 ? 58.961 48.975 23.420 1.00 88.23 1309 ASP A O 1
ATOM 2180 N N . THR A 1 297 ? 56.716 48.836 23.478 1.00 87.63 1310 THR A N 1
ATOM 2181 C CA . THR A 1 297 ? 56.674 47.530 22.831 1.00 87.10 1310 THR A CA 1
ATOM 2182 C C . THR A 1 297 ? 57.132 47.633 21.383 1.00 86.74 1310 THR A C 1
ATOM 2183 O O . THR A 1 297 ? 58.175 47.096 21.014 1.00 86.74 1310 THR A O 1
ATOM 2187 N N . HIS A 1 298 ? 56.340 48.322 20.566 1.00 86.53 1311 HIS A N 1
ATOM 2188 C CA . HIS A 1 298 ? 56.656 48.508 19.152 1.00 86.86 1311 HIS A CA 1
ATOM 2189 C C . HIS A 1 298 ? 58.008 49.199 19.016 1.00 87.05 1311 HIS A C 1
ATOM 2190 O O . HIS A 1 298 ? 58.644 49.158 17.960 1.00 86.56 1311 HIS A O 1
ATOM 2197 N N . SER A 1 299 ? 58.432 49.837 20.101 1.00 87.62 1312 SER A N 1
ATOM 2198 C CA . SER A 1 299 ? 59.701 50.551 20.157 1.00 88.27 1312 SER A CA 1
ATOM 2199 C C . SER A 1 299 ? 60.871 49.592 19.937 1.00 88.81 1312 SER A C 1
ATOM 2200 O O . SER A 1 299 ? 61.905 49.969 19.374 1.00 88.50 1312 SER A O 1
ATOM 2203 N N . ILE A 1 300 ? 60.685 48.349 20.384 1.00 89.43 1313 ILE A N 1
ATOM 2204 C CA . ILE A 1 300 ? 61.690 47.289 20.272 1.00 89.60 1313 ILE A CA 1
ATOM 2205 C C . ILE A 1 300 ? 61.606 46.630 18.900 1.00 89.82 1313 ILE A C 1
ATOM 2206 O O . ILE A 1 300 ? 62.622 46.327 18.273 1.00 89.58 1313 ILE A O 1
ATOM 2211 N N . LEU A 1 301 ? 60.374 46.399 18.459 1.00 90.00 1314 LEU A N 1
ATOM 2212 C CA . LEU A 1 301 ? 60.088 45.781 17.171 1.00 90.03 1314 LEU A CA 1
ATOM 2213 C C . LEU A 1 301 ? 60.764 46.586 16.062 1.00 90.36 1314 LEU A C 1
ATOM 2214 O O . LEU A 1 301 ? 61.359 46.026 15.138 1.00 89.38 1314 LEU A O 1
ATOM 2219 N N . LEU A 1 302 ? 60.663 47.907 16.164 1.00 91.40 1315 LEU A N 1
ATOM 2220 C CA . LEU A 1 302 ? 61.272 48.792 15.185 1.00 92.75 1315 LEU A CA 1
ATOM 2221 C C . LEU A 1 302 ? 62.789 48.667 15.262 1.00 94.17 1315 LEU A C 1
ATOM 2222 O O . LEU A 1 302 ? 63.496 48.945 14.292 1.00 94.18 1315 LEU A O 1
ATOM 2227 N N . ASN A 1 303 ? 63.285 48.245 16.422 1.00 95.57 1316 ASN A N 1
ATOM 2228 C CA . ASN A 1 303 ? 64.719 48.079 16.626 1.00 97.14 1316 ASN A CA 1
ATOM 2229 C C . ASN A 1 303 ? 65.195 46.778 15.994 1.00 97.64 1316 ASN A C 1
ATOM 2230 O O . ASN A 1 303 ? 66.317 46.692 15.493 1.00 97.40 1316 ASN A O 1
ATOM 2235 N N . ALA A 1 304 ? 64.332 45.768 16.022 1.00 98.39 1317 ALA A N 1
ATOM 2236 C CA . ALA A 1 304 ? 64.657 44.466 15.456 1.00 98.92 1317 ALA A CA 1
ATOM 2237 C C . ALA A 1 304 ? 64.775 44.549 13.939 1.00 99.22 1317 ALA A C 1
ATOM 2238 O O . ALA A 1 304 ? 65.796 44.177 13.364 1.00 98.94 1317 ALA A O 1
ATOM 2240 N N . LEU A 1 305 ? 63.724 45.045 13.297 1.00 99.87 1318 LEU A N 1
ATOM 2241 C CA . LEU A 1 305 ? 63.704 45.177 11.846 1.00 100.91 1318 LEU A CA 1
ATOM 2242 C C . LEU A 1 305 ? 64.849 46.048 11.331 1.00 101.72 1318 LEU A C 1
ATOM 2243 O O . LEU A 1 305 ? 65.074 46.142 10.123 1.00 101.84 1318 LEU A O 1
ATOM 2248 N N . SER A 1 306 ? 65.570 46.682 12.252 1.00 102.38 1319 SER A N 1
ATOM 2249 C CA . SER A 1 306 ? 66.670 47.567 11.883 1.00 102.58 1319 SER A CA 1
ATOM 2250 C C . SER A 1 306 ? 68.049 46.981 12.157 1.00 102.55 1319 SER A C 1
ATOM 2251 O O . SER A 1 306 ? 68.831 46.755 11.236 1.00 102.54 1319 SER A O 1
ATOM 2254 N N . ASP A 1 307 ? 68.332 46.734 13.431 1.00 102.70 1320 ASP A N 1
ATOM 2255 C CA . ASP A 1 307 ? 69.628 46.218 13.855 1.00 102.76 1320 ASP A CA 1
ATOM 2256 C C . ASP A 1 307 ? 69.646 44.718 14.164 1.00 103.09 1320 ASP A C 1
ATOM 2257 O O . ASP A 1 307 ? 70.541 44.237 14.862 1.00 103.16 1320 ASP A O 1
ATOM 2262 N N . GLN A 1 308 ? 68.660 43.989 13.644 1.00 103.31 1321 GLN A N 1
ATOM 2263 C CA . GLN A 1 308 ? 68.558 42.544 13.857 1.00 102.64 1321 GLN A CA 1
ATOM 2264 C C . GLN A 1 308 ? 67.933 41.855 12.644 1.00 102.79 1321 GLN A C 1
ATOM 2265 O O . GLN A 1 308 ? 68.354 40.765 12.240 1.00 102.90 1321 GLN A O 1
ATOM 2271 N N . SER A 1 322 ? 52.610 36.591 3.695 1.00 130.17 1335 SER A N 1
ATOM 2272 C CA . SER A 1 322 ? 53.514 35.891 4.598 1.00 129.97 1335 SER A CA 1
ATOM 2273 C C . SER A 1 322 ? 54.267 36.871 5.480 1.00 130.46 1335 SER A C 1
ATOM 2274 O O . SER A 1 322 ? 54.708 36.511 6.570 1.00 130.95 1335 SER A O 1
ATOM 2277 N N . PHE A 1 323 ? 54.412 38.110 5.014 1.00 130.46 1336 PHE A N 1
ATOM 2278 C CA . PHE A 1 323 ? 55.143 39.113 5.782 1.00 130.11 1336 PHE A CA 1
ATOM 2279 C C . PHE A 1 323 ? 54.439 39.482 7.078 1.00 129.69 1336 PHE A C 1
ATOM 2280 O O . PHE A 1 323 ? 55.054 39.486 8.146 1.00 129.45 1336 PHE A O 1
ATOM 2288 N N . SER A 1 324 ? 53.154 39.805 6.989 1.00 129.28 1337 SER A N 1
ATOM 2289 C CA . SER A 1 324 ? 52.399 40.162 8.181 1.00 129.16 1337 SER A CA 1
ATOM 2290 C C . SER A 1 324 ? 52.615 39.068 9.220 1.00 128.63 1337 SER A C 1
ATOM 2291 O O . SER A 1 324 ? 52.691 39.331 10.421 1.00 128.43 1337 SER A O 1
ATOM 2294 N N . GLU A 1 325 ? 52.721 37.836 8.737 1.00 128.21 1338 GLU A N 1
ATOM 2295 C CA . GLU A 1 325 ? 52.948 36.692 9.601 1.00 128.03 1338 GLU A CA 1
ATOM 2296 C C . GLU A 1 325 ? 54.330 36.847 10.236 1.00 126.92 1338 GLU A C 1
ATOM 2297 O O . GLU A 1 325 ? 54.537 36.497 11.399 1.00 126.80 1338 GLU A O 1
ATOM 2303 N N . ALA A 1 326 ? 55.267 37.387 9.460 1.00 125.31 1339 ALA A N 1
ATOM 2304 C CA . ALA A 1 326 ? 56.631 37.597 9.927 1.00 124.14 1339 ALA A CA 1
ATOM 2305 C C . ALA A 1 326 ? 56.629 38.459 11.176 1.00 123.74 1339 ALA A C 1
ATOM 2306 O O . ALA A 1 326 ? 56.998 38.002 12.254 1.00 123.77 1339 ALA A O 1
ATOM 2308 N N . LEU A 1 327 ? 56.213 39.711 11.029 1.00 123.58 1340 LEU A N 1
ATOM 2309 C CA . LEU A 1 327 ? 56.159 40.625 12.163 1.00 123.46 1340 LEU A CA 1
ATOM 2310 C C . LEU A 1 327 ? 55.445 39.948 13.330 1.00 123.22 1340 LEU A C 1
ATOM 2311 O O . LEU A 1 327 ? 55.844 40.096 14.486 1.00 123.15 1340 LEU A O 1
ATOM 2316 N N . ALA A 1 328 ? 54.391 39.201 13.012 1.00 122.77 1341 ALA A N 1
ATOM 2317 C CA . ALA A 1 328 ? 53.617 38.497 14.025 1.00 122.46 1341 ALA A CA 1
ATOM 2318 C C . ALA A 1 328 ? 54.547 37.754 14.974 1.00 122.25 1341 ALA A C 1
ATOM 2319 O O . ALA A 1 328 ? 54.327 37.730 16.183 1.00 122.00 1341 ALA A O 1
ATOM 2321 N N . MET A 1 329 ? 55.591 37.155 14.414 1.00 122.19 1342 MET A N 1
ATOM 2322 C CA . MET A 1 329 ? 56.567 36.407 15.199 1.00 122.06 1342 MET A CA 1
ATOM 2323 C C . MET A 1 329 ? 57.449 37.352 16.011 1.00 120.87 1342 MET A C 1
ATOM 2324 O O . MET A 1 329 ? 57.637 37.158 17.214 1.00 120.82 1342 MET A O 1
ATOM 2329 N N . LEU A 1 330 ? 57.984 38.370 15.340 1.00 119.23 1343 LEU A N 1
ATOM 2330 C CA . LEU A 1 330 ? 58.858 39.356 15.971 1.00 117.54 1343 LEU A CA 1
ATOM 2331 C C . LEU A 1 330 ? 58.202 39.972 17.194 1.00 116.94 1343 LEU A C 1
ATOM 2332 O O . LEU A 1 330 ? 58.830 40.134 18.246 1.00 116.48 1343 LEU A O 1
ATOM 2337 N N . TYR A 1 331 ? 56.933 40.328 17.044 1.00 116.16 1344 TYR A N 1
ATOM 2338 C CA . TYR A 1 331 ? 56.191 40.919 18.139 1.00 115.46 1344 TYR A CA 1
ATOM 2339 C C . TYR A 1 331 ? 56.220 39.905 19.280 1.00 115.38 1344 TYR A C 1
ATOM 2340 O O . TYR A 1 331 ? 56.585 40.233 20.412 1.00 115.31 1344 TYR A O 1
ATOM 2349 N N . LYS A 1 332 ? 55.859 38.664 18.958 1.00 115.37 1345 LYS A N 1
ATOM 2350 C CA . LYS A 1 332 ? 55.834 37.577 19.931 1.00 115.10 1345 LYS A CA 1
ATOM 2351 C C . LYS A 1 332 ? 57.203 37.376 20.570 1.00 114.87 1345 LYS A C 1
ATOM 2352 O O . LYS A 1 332 ? 57.319 37.353 21.796 1.00 115.00 1345 LYS A O 1
ATOM 2358 N N . ARG A 1 333 ? 58.232 37.231 19.735 1.00 114.31 1346 ARG A N 1
ATOM 2359 C CA . ARG A 1 333 ? 59.596 37.025 20.215 1.00 114.22 1346 ARG A CA 1
ATOM 2360 C C . ARG A 1 333 ? 59.898 37.926 21.408 1.00 114.00 1346 ARG A C 1
ATOM 2361 O O . ARG A 1 333 ? 60.670 37.553 22.298 1.00 114.24 1346 ARG A O 1
ATOM 2369 N N . ILE A 1 334 ? 59.288 39.111 21.423 1.00 113.39 1347 ILE A N 1
ATOM 2370 C CA . ILE A 1 334 ? 59.499 40.069 22.506 1.00 112.21 1347 ILE A CA 1
ATOM 2371 C C . ILE A 1 334 ? 58.172 40.501 23.119 1.00 111.38 1347 ILE A C 1
ATOM 2372 O O . ILE A 1 334 ? 57.326 39.664 23.429 1.00 110.39 1347 ILE A O 1
ATOM 2377 N N . GLY A 1 349 ? 48.849 41.595 13.776 1.00 102.46 1362 GLY A N 1
ATOM 2378 C CA . GLY A 1 349 ? 49.215 41.231 12.418 1.00 103.28 1362 GLY A CA 1
ATOM 2379 C C . GLY A 1 349 ? 49.476 42.449 11.552 1.00 103.37 1362 GLY A C 1
ATOM 2380 O O . GLY A 1 349 ? 50.471 43.147 11.742 1.00 103.50 1362 GLY A O 1
ATOM 2381 N N . GLU A 1 350 ? 48.586 42.704 10.596 1.00 103.56 1363 GLU A N 1
ATOM 2382 C CA . GLU A 1 350 ? 48.728 43.860 9.718 1.00 103.69 1363 GLU A CA 1
ATOM 2383 C C . GLU A 1 350 ? 48.548 45.141 10.535 1.00 103.09 1363 GLU A C 1
ATOM 2384 O O . GLU A 1 350 ? 48.636 46.254 10.003 1.00 103.09 1363 GLU A O 1
ATOM 2390 N N . GLU A 1 351 ? 48.289 44.970 11.830 1.00 101.77 1364 GLU A N 1
ATOM 2391 C CA . GLU A 1 351 ? 48.115 46.101 12.732 1.00 100.17 1364 GLU A CA 1
ATOM 2392 C C . GLU A 1 351 ? 49.479 46.697 13.057 1.00 98.63 1364 GLU A C 1
ATOM 2393 O O . GLU A 1 351 ? 49.578 47.764 13.667 1.00 98.94 1364 GLU A O 1
ATOM 2399 N N . LEU A 1 352 ? 50.530 45.996 12.647 1.00 96.16 1365 LEU A N 1
ATOM 2400 C CA . LEU A 1 352 ? 51.882 46.464 12.884 1.00 93.39 1365 LEU A CA 1
ATOM 2401 C C . LEU A 1 352 ? 52.417 47.109 11.615 1.00 91.72 1365 LEU A C 1
ATOM 2402 O O . LEU A 1 352 ? 53.612 47.352 11.480 1.00 91.46 1365 LEU A O 1
ATOM 2407 N N . LEU A 1 353 ? 51.510 47.380 10.686 1.00 90.30 1366 LEU A N 1
ATOM 2408 C CA . LEU A 1 353 ? 51.855 48.027 9.427 1.00 89.54 1366 LEU A CA 1
ATOM 2409 C C . LEU A 1 353 ? 51.258 49.425 9.471 1.00 88.65 1366 LEU A C 1
ATOM 2410 O O . LEU A 1 353 ? 51.628 50.304 8.693 1.00 88.63 1366 LEU A O 1
ATOM 2415 N N . ASP A 1 354 ? 50.329 49.613 10.402 1.00 87.51 1367 ASP A N 1
ATOM 2416 C CA . ASP A 1 354 ? 49.664 50.895 10.605 1.00 85.81 1367 ASP A CA 1
ATOM 2417 C C . ASP A 1 354 ? 50.493 51.635 11.659 1.00 84.21 1367 ASP A C 1
ATOM 2418 O O . ASP A 1 354 ? 50.455 51.282 12.840 1.00 84.07 1367 ASP A O 1
ATOM 2423 N N . TYR A 1 355 ? 51.247 52.647 11.226 1.00 81.66 1368 TYR A N 1
ATOM 2424 C CA . TYR A 1 355 ? 52.114 53.416 12.123 1.00 78.75 1368 TYR A CA 1
ATOM 2425 C C . TYR A 1 355 ? 51.403 54.018 13.334 1.00 78.41 1368 TYR A C 1
ATOM 2426 O O . TYR A 1 355 ? 51.976 54.086 14.423 1.00 78.06 1368 TYR A O 1
ATOM 2435 N N . ARG A 1 356 ? 50.164 54.461 13.149 1.00 77.77 1369 ARG A N 1
ATOM 2436 C CA . ARG A 1 356 ? 49.416 55.045 14.252 1.00 77.17 1369 ARG A CA 1
ATOM 2437 C C . ARG A 1 356 ? 49.318 54.049 15.401 1.00 75.98 1369 ARG A C 1
ATOM 2438 O O . ARG A 1 356 ? 49.067 54.425 16.541 1.00 75.80 1369 ARG A O 1
ATOM 2446 N N . ASN A 1 357 ? 49.544 52.777 15.102 1.00 75.37 1370 ASN A N 1
ATOM 2447 C CA . ASN A 1 357 ? 49.483 51.748 16.130 1.00 75.42 1370 ASN A CA 1
ATOM 2448 C C . ASN A 1 357 ? 50.794 51.643 16.894 1.00 75.21 1370 ASN A C 1
ATOM 2449 O O . ASN A 1 357 ? 50.919 50.828 17.810 1.00 75.79 1370 ASN A O 1
ATOM 2454 N N . TYR A 1 358 ? 51.768 52.464 16.509 1.00 74.31 1371 TYR A N 1
ATOM 2455 C CA . TYR A 1 358 ? 53.076 52.482 17.164 1.00 73.10 1371 TYR A CA 1
ATOM 2456 C C . TYR A 1 358 ? 53.147 53.688 18.099 1.00 72.49 1371 TYR A C 1
ATOM 2457 O O . TYR A 1 358 ? 53.613 53.597 19.243 1.00 71.64 1371 TYR A O 1
ATOM 2466 N N . LEU A 1 359 ? 52.679 54.822 17.589 1.00 71.51 1372 LEU A N 1
ATOM 2467 C CA . LEU A 1 359 ? 52.672 56.062 18.346 1.00 69.90 1372 LEU A CA 1
ATOM 2468 C C . LEU A 1 359 ? 51.769 55.956 19.563 1.00 69.53 1372 LEU A C 1
ATOM 2469 O O . LEU A 1 359 ? 50.994 55.005 19.712 1.00 69.40 1372 LEU A O 1
ATOM 2474 N N . ASP A 1 360 ? 51.875 56.957 20.427 1.00 68.65 1373 ASP A N 1
ATOM 2475 C CA . ASP A 1 360 ? 51.077 57.025 21.634 1.00 66.87 1373 ASP A CA 1
ATOM 2476 C C . ASP A 1 360 ? 51.038 58.487 22.062 1.00 63.86 1373 ASP A C 1
ATOM 2477 O O . ASP A 1 360 ? 51.952 58.972 22.729 1.00 62.84 1373 ASP A O 1
ATOM 2482 N N . LEU A 1 361 ? 49.982 59.189 21.657 1.00 60.76 1374 LEU A N 1
ATOM 2483 C CA . LEU A 1 361 ? 49.838 60.599 21.986 1.00 58.76 1374 LEU A CA 1
ATOM 2484 C C . LEU A 1 361 ? 49.611 60.861 23.468 1.00 56.88 1374 LEU A C 1
ATOM 2485 O O . LEU A 1 361 ? 49.430 59.933 24.252 1.00 56.94 1374 LEU A O 1
ATOM 2490 N N . GLU A 1 362 ? 49.621 62.137 23.842 1.00 55.15 1375 GLU A N 1
ATOM 2491 C CA . GLU A 1 362 ? 49.464 62.537 25.239 1.00 53.76 1375 GLU A CA 1
ATOM 2492 C C . GLU A 1 362 ? 49.514 64.071 25.319 1.00 51.55 1375 GLU A C 1
ATOM 2493 O O . GLU A 1 362 ? 50.525 64.688 24.972 1.00 51.49 1375 GLU A O 1
ATOM 2499 N N . VAL A 1 363 ? 48.422 64.680 25.769 1.00 48.29 1376 VAL A N 1
ATOM 2500 C CA . VAL A 1 363 ? 48.353 66.130 25.875 1.00 45.06 1376 VAL A CA 1
ATOM 2501 C C . VAL A 1 363 ? 49.099 66.650 27.095 1.00 44.00 1376 VAL A C 1
ATOM 2502 O O . VAL A 1 363 ? 49.179 65.971 28.111 1.00 45.06 1376 VAL A O 1
ATOM 2506 N N . GLU A 1 364 ? 49.651 67.854 26.990 1.00 41.97 1377 GLU A N 1
ATOM 2507 C CA . GLU A 1 364 ? 50.367 68.455 28.107 1.00 41.07 1377 GLU A CA 1
ATOM 2508 C C . GLU A 1 364 ? 50.061 69.942 28.261 1.00 40.07 1377 GLU A C 1
ATOM 2509 O O . GLU A 1 364 ? 49.837 70.651 27.276 1.00 39.80 1377 GLU A O 1
ATOM 2515 N N . THR A 1 365 ? 50.039 70.401 29.507 1.00 38.37 1378 THR A N 1
ATOM 2516 C CA . THR A 1 365 ? 49.757 71.795 29.807 1.00 37.96 1378 THR A CA 1
ATOM 2517 C C . THR A 1 365 ? 50.979 72.446 30.436 1.00 39.67 1378 THR A C 1
ATOM 2518 O O . THR A 1 365 ? 51.759 71.777 31.121 1.00 39.04 1378 THR A O 1
ATOM 2522 N N . LEU A 1 366 ? 51.142 73.747 30.204 1.00 41.82 1379 LEU A N 1
ATOM 2523 C CA . LEU A 1 366 ? 52.293 74.481 30.727 1.00 44.71 1379 LEU A CA 1
ATOM 2524 C C . LEU A 1 366 ? 51.957 75.499 31.808 1.00 47.63 1379 LEU A C 1
ATOM 2525 O O . LEU A 1 366 ? 51.517 76.617 31.511 1.00 47.71 1379 LEU A O 1
ATOM 2530 N N . ARG A 1 367 ? 52.177 75.106 33.061 1.00 50.45 1380 ARG A N 1
ATOM 2531 C CA . ARG A 1 367 ? 51.924 75.980 34.201 1.00 53.24 1380 ARG A CA 1
ATOM 2532 C C . ARG A 1 367 ? 53.281 76.535 34.638 1.00 56.25 1380 ARG A C 1
ATOM 2533 O O . ARG A 1 367 ? 54.284 75.814 34.589 1.00 56.94 1380 ARG A O 1
ATOM 2541 N N . GLY A 1 368 ? 53.316 77.802 35.058 1.00 58.63 1381 GLY A N 1
ATOM 2542 C CA . GLY A 1 368 ? 54.563 78.424 35.490 1.00 60.61 1381 GLY A CA 1
ATOM 2543 C C . GLY A 1 368 ? 55.265 77.744 36.660 1.00 62.10 1381 GLY A C 1
ATOM 2544 O O . GLY A 1 368 ? 56.168 78.322 37.273 1.00 61.94 1381 GLY A O 1
ATOM 2545 N N . ALA A 1 369 ? 54.868 76.508 36.958 1.00 63.50 1382 ALA A N 1
ATOM 2546 C CA . ALA A 1 369 ? 55.447 75.755 38.067 1.00 64.98 1382 ALA A CA 1
ATOM 2547 C C . ALA A 1 369 ? 56.288 74.534 37.641 1.00 65.43 1382 ALA A C 1
ATOM 2548 O O . ALA A 1 369 ? 57.513 74.605 37.593 1.00 64.63 1382 ALA A O 1
ATOM 2550 N N . TYR A 1 370 ? 55.639 73.416 37.340 1.00 67.18 1383 TYR A N 1
ATOM 2551 C CA . TYR A 1 370 ? 56.375 72.218 36.947 1.00 69.20 1383 TYR A CA 1
ATOM 2552 C C . TYR A 1 370 ? 56.609 72.131 35.445 1.00 68.06 1383 TYR A C 1
ATOM 2553 O O . TYR A 1 370 ? 56.841 71.039 34.915 1.00 68.31 1383 TYR A O 1
ATOM 2562 N N . GLY A 1 371 ? 56.537 73.276 34.769 1.00 66.19 1384 GLY A N 1
ATOM 2563 C CA . GLY A 1 371 ? 56.750 73.321 33.330 1.00 63.40 1384 GLY A CA 1
ATOM 2564 C C . GLY A 1 371 ? 55.678 72.615 32.522 1.00 61.44 1384 GLY A C 1
ATOM 2565 O O . GLY A 1 371 ? 54.536 73.074 32.471 1.00 62.34 1384 GLY A O 1
ATOM 2566 N N . TRP A 1 372 ? 56.045 71.505 31.882 1.00 58.55 1385 TRP A N 1
ATOM 2567 C CA . TRP A 1 372 ? 55.101 70.741 31.076 1.00 55.39 1385 TRP A CA 1
ATOM 2568 C C . TRP A 1 372 ? 54.632 69.487 31.802 1.00 55.90 1385 TRP A C 1
ATOM 2569 O O . TRP A 1 372 ? 55.382 68.525 31.963 1.00 55.78 1385 TRP A O 1
ATOM 2580 N N . MET A 1 373 ? 53.379 69.502 32.231 1.00 56.87 1386 MET A N 1
ATOM 2581 C CA . MET A 1 373 ? 52.791 68.369 32.933 1.00 57.42 1386 MET A CA 1
ATOM 2582 C C . MET A 1 373 ? 51.669 67.817 32.063 1.00 55.82 1386 MET A C 1
ATOM 2583 O O . MET A 1 373 ? 51.081 68.560 31.272 1.00 55.96 1386 MET A O 1
ATOM 2588 N N . ARG A 1 374 ? 51.380 66.524 32.197 1.00 53.13 1387 ARG A N 1
ATOM 2589 C CA . ARG A 1 374 ? 50.305 65.902 31.430 1.00 50.94 1387 ARG A CA 1
ATOM 2590 C C . ARG A 1 374 ? 48.946 66.465 31.851 1.00 49.75 1387 ARG A C 1
ATOM 2591 O O . ARG A 1 374 ? 48.628 66.532 33.037 1.00 49.87 1387 ARG A O 1
ATOM 2599 N N . ALA A 1 375 ? 48.142 66.864 30.870 1.00 48.49 1388 ALA A N 1
ATOM 2600 C CA . ALA A 1 375 ? 46.827 67.437 31.134 1.00 46.47 1388 ALA A CA 1
ATOM 2601 C C . ALA A 1 375 ? 45.976 66.516 31.984 1.00 46.03 1388 ALA A C 1
ATOM 2602 O O . ALA A 1 375 ? 45.703 65.382 31.590 1.00 45.66 1388 ALA A O 1
ATOM 2604 N N . GLU A 1 376 ? 45.555 66.997 33.150 1.00 45.69 1389 GLU A N 1
ATOM 2605 C CA . GLU A 1 376 ? 44.716 66.188 34.021 1.00 46.17 1389 GLU A CA 1
ATOM 2606 C C . GLU A 1 376 ? 43.608 66.981 34.720 1.00 44.81 1389 GLU A C 1
ATOM 2607 O O . GLU A 1 376 ? 43.885 67.882 35.507 1.00 45.25 1389 GLU A O 1
ATOM 2613 N N . SER A 1 377 ? 42.355 66.627 34.423 1.00 43.47 1390 SER A N 1
ATOM 2614 C CA . SER A 1 377 ? 41.174 67.270 35.008 1.00 42.91 1390 SER A CA 1
ATOM 2615 C C . SER A 1 377 ? 41.369 67.481 36.496 1.00 42.08 1390 SER A C 1
ATOM 2616 O O . SER A 1 377 ? 41.392 68.615 36.987 1.00 42.77 1390 SER A O 1
ATOM 2619 N N . SER A 1 378 ? 41.500 66.363 37.201 1.00 40.63 1391 SER A N 1
ATOM 2620 C CA . SER A 1 378 ? 41.702 66.343 38.640 1.00 39.11 1391 SER A CA 1
ATOM 2621 C C . SER A 1 378 ? 42.590 67.481 39.114 1.00 37.64 1391 SER A C 1
ATOM 2622 O O . SER A 1 378 ? 42.338 68.068 40.173 1.00 37.23 1391 SER A O 1
ATOM 2625 N N . ALA A 1 379 ? 43.619 67.792 38.327 1.00 35.23 1392 ALA A N 1
ATOM 2626 C CA . ALA A 1 379 ? 44.570 68.834 38.696 1.00 32.59 1392 ALA A CA 1
ATOM 2627 C C . ALA A 1 379 ? 44.430 70.158 37.980 1.00 29.98 1392 ALA A C 1
ATOM 2628 O O . ALA A 1 379 ? 45.334 70.988 38.052 1.00 31.05 1392 ALA A O 1
ATOM 2630 N N . LEU A 1 380 ? 43.318 70.375 37.296 1.00 26.72 1393 LEU A N 1
ATOM 2631 C CA . LEU A 1 380 ? 43.139 71.648 36.599 1.00 26.50 1393 LEU A CA 1
ATOM 2632 C C . LEU A 1 380 ? 41.893 72.349 37.087 1.00 24.74 1393 LEU A C 1
ATOM 2633 O O . LEU A 1 380 ? 40.957 71.680 37.519 1.00 26.95 1393 LEU A O 1
ATOM 2638 N N . SER A 1 381 ? 41.861 73.677 37.032 1.00 20.16 1394 SER A N 1
ATOM 2639 C CA . SER A 1 381 ? 40.641 74.345 37.452 1.00 18.90 1394 SER A CA 1
ATOM 2640 C C . SER A 1 381 ? 39.656 74.204 36.296 1.00 19.94 1394 SER A C 1
ATOM 2641 O O . SER A 1 381 ? 40.017 73.745 35.209 1.00 19.20 1394 SER A O 1
ATOM 2644 N N . THR A 1 382 ? 38.410 74.581 36.543 1.00 20.86 1395 THR A N 1
ATOM 2645 C CA . THR A 1 382 ? 37.373 74.516 35.527 1.00 23.41 1395 THR A CA 1
ATOM 2646 C C . THR A 1 382 ? 37.740 75.367 34.305 1.00 23.28 1395 THR A C 1
ATOM 2647 O O . THR A 1 382 ? 37.589 74.916 33.170 1.00 24.57 1395 THR A O 1
ATOM 2651 N N . GLY A 1 383 ? 38.207 76.596 34.551 1.00 22.10 1396 GLY A N 1
ATOM 2652 C CA . GLY A 1 383 ? 38.592 77.500 33.482 1.00 18.54 1396 GLY A CA 1
ATOM 2653 C C . GLY A 1 383 ? 39.690 76.958 32.588 1.00 18.93 1396 GLY A C 1
ATOM 2654 O O . GLY A 1 383 ? 39.589 77.021 31.366 1.00 17.37 1396 GLY A O 1
ATOM 2655 N N . GLU A 1 384 ? 40.750 76.435 33.192 1.00 21.76 1397 GLU A N 1
ATOM 2656 C CA . GLU A 1 384 ? 41.866 75.862 32.438 1.00 25.26 1397 GLU A CA 1
ATOM 2657 C C . GLU A 1 384 ? 41.401 74.540 31.814 1.00 25.27 1397 GLU A C 1
ATOM 2658 O O . GLU A 1 384 ? 41.853 74.145 30.743 1.00 25.13 1397 GLU A O 1
ATOM 2664 N N . ALA A 1 385 ? 40.504 73.855 32.511 1.00 25.11 1398 ALA A N 1
ATOM 2665 C CA . ALA A 1 385 ? 39.952 72.597 32.036 1.00 25.47 1398 ALA A CA 1
ATOM 2666 C C . ALA A 1 385 ? 39.318 72.824 30.677 1.00 25.64 1398 ALA A C 1
ATOM 2667 O O . ALA A 1 385 ? 39.533 72.061 29.731 1.00 26.29 1398 ALA A O 1
ATOM 2669 N N . ILE A 1 386 ? 38.515 73.881 30.604 1.00 25.53 1399 ILE A N 1
ATOM 2670 C CA . ILE A 1 386 ? 37.811 74.257 29.380 1.00 25.29 1399 ILE A CA 1
ATOM 2671 C C . ILE A 1 386 ? 38.801 74.751 28.323 1.00 27.16 1399 ILE A C 1
ATOM 2672 O O . ILE A 1 386 ? 38.813 74.269 27.184 1.00 27.99 1399 ILE A O 1
ATOM 2677 N N . GLY A 1 387 ? 39.633 75.711 28.716 1.00 28.34 1400 GLY A N 1
ATOM 2678 C CA . GLY A 1 387 ? 40.614 76.267 27.800 1.00 28.70 1400 GLY A CA 1
ATOM 2679 C C . GLY A 1 387 ? 41.652 75.282 27.306 1.00 28.43 1400 GLY A C 1
ATOM 2680 O O . GLY A 1 387 ? 42.381 75.594 26.361 1.00 27.37 1400 GLY A O 1
ATOM 2681 N N . THR A 1 388 ? 41.741 74.115 27.953 1.00 28.06 1401 THR A N 1
ATOM 2682 C CA . THR A 1 388 ? 42.691 73.087 27.542 1.00 27.26 1401 THR A CA 1
ATOM 2683 C C . THR A 1 388 ? 42.024 72.247 26.490 1.00 28.51 1401 THR A C 1
ATOM 2684 O O . THR A 1 388 ? 42.550 72.102 25.391 1.00 30.42 1401 THR A O 1
ATOM 2688 N N . GLY A 1 389 ? 40.861 71.698 26.827 1.00 29.50 1402 GLY A N 1
ATOM 2689 C CA . GLY A 1 389 ? 40.126 70.872 25.881 1.00 30.50 1402 GLY A CA 1
ATOM 2690 C C . GLY A 1 389 ? 39.813 71.633 24.606 1.00 30.44 1402 GLY A C 1
ATOM 2691 O O . GLY A 1 389 ? 39.980 71.117 23.502 1.00 30.30 1402 GLY A O 1
ATOM 2692 N N . MET A 1 390 ? 39.358 72.870 24.761 1.00 31.01 1403 MET A N 1
ATOM 2693 C CA . MET A 1 390 ? 39.036 73.705 23.619 1.00 32.72 1403 MET A CA 1
ATOM 2694 C C . MET A 1 390 ? 40.253 73.724 22.690 1.00 32.39 1403 MET A C 1
ATOM 2695 O O . MET A 1 390 ? 40.109 73.734 21.465 1.00 32.95 1403 MET A O 1
ATOM 2700 N N . SER A 1 391 ? 41.448 73.730 23.287 1.00 30.37 1404 SER A N 1
ATOM 2701 C CA . SER A 1 391 ? 42.700 73.748 22.535 1.00 27.74 1404 SER A CA 1
ATOM 2702 C C . SER A 1 391 ? 42.930 72.442 21.819 1.00 26.04 1404 SER A C 1
ATOM 2703 O O . SER A 1 391 ? 43.248 72.453 20.631 1.00 27.92 1404 SER A O 1
ATOM 2706 N N . ILE A 1 392 ? 42.793 71.327 22.540 1.00 23.83 1405 ILE A N 1
ATOM 2707 C CA . ILE A 1 392 ? 42.971 69.994 21.959 1.00 21.62 1405 ILE A CA 1
ATOM 2708 C C . ILE A 1 392 ? 42.076 69.955 20.736 1.00 23.79 1405 ILE A C 1
ATOM 2709 O O . ILE A 1 392 ? 42.472 69.525 19.650 1.00 25.58 1405 ILE A O 1
ATOM 2714 N N . LEU A 1 393 ? 40.841 70.396 20.953 1.00 23.56 1406 LEU A N 1
ATOM 2715 C CA . LEU A 1 393 ? 39.820 70.425 19.931 1.00 23.35 1406 LEU A CA 1
ATOM 2716 C C . LEU A 1 393 ? 40.317 71.094 18.663 1.00 24.53 1406 LEU A C 1
ATOM 2717 O O . LEU A 1 393 ? 40.145 70.572 17.568 1.00 25.01 1406 LEU A O 1
ATOM 2722 N N . LEU A 1 394 ? 40.945 72.250 18.806 1.00 26.88 1407 LEU A N 1
ATOM 2723 C CA . LEU A 1 394 ? 41.458 72.951 17.645 1.00 30.10 1407 LEU A CA 1
ATOM 2724 C C . LEU A 1 394 ? 42.402 72.076 16.832 1.00 32.37 1407 LEU A C 1
ATOM 2725 O O . LEU A 1 394 ? 42.341 72.056 15.599 1.00 33.39 1407 LEU A O 1
ATOM 2730 N N . MET A 1 395 ? 43.273 71.348 17.523 1.00 33.97 1408 MET A N 1
ATOM 2731 C CA . MET A 1 395 ? 44.215 70.472 16.839 1.00 35.08 1408 MET A CA 1
ATOM 2732 C C . MET A 1 395 ? 43.488 69.366 16.083 1.00 33.36 1408 MET A C 1
ATOM 2733 O O . MET A 1 395 ? 43.843 69.035 14.955 1.00 33.37 1408 MET A O 1
ATOM 2738 N N . VAL A 1 396 ? 42.456 68.807 16.690 1.00 30.73 1409 VAL A N 1
ATOM 2739 C CA . VAL A 1 396 ? 41.715 67.754 16.029 1.00 29.52 1409 VAL A CA 1
ATOM 2740 C C . VAL A 1 396 ? 41.089 68.277 14.735 1.00 28.97 1409 VAL A C 1
ATOM 2741 O O . VAL A 1 396 ? 41.147 67.614 13.699 1.00 28.47 1409 VAL A O 1
ATOM 2745 N N . VAL A 1 397 ? 40.499 69.470 14.796 1.00 29.03 1410 VAL A N 1
ATOM 2746 C CA . VAL A 1 397 ? 39.872 70.071 13.618 1.00 29.56 1410 VAL A CA 1
ATOM 2747 C C . VAL A 1 397 ? 40.893 70.372 12.525 1.00 30.45 1410 VAL A C 1
ATOM 2748 O O . VAL A 1 397 ? 40.675 70.038 11.358 1.00 30.01 1410 VAL A O 1
ATOM 2752 N N . GLN A 1 398 ? 41.998 71.014 12.902 1.00 30.95 1411 GLN A N 1
ATOM 2753 C CA . GLN A 1 398 ? 43.048 71.335 11.947 1.00 31.27 1411 GLN A CA 1
ATOM 2754 C C . GLN A 1 398 ? 43.524 70.038 11.312 1.00 32.52 1411 GLN A C 1
ATOM 2755 O O . GLN A 1 398 ? 43.715 6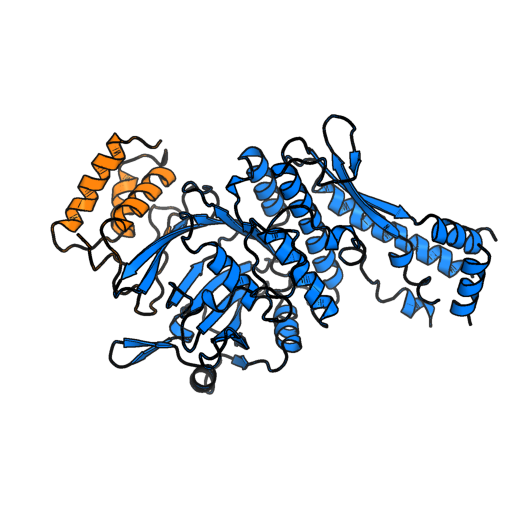9.954 10.098 1.00 31.43 1411 GLN A O 1
ATOM 2761 N N . SER A 1 399 ? 43.708 69.037 12.172 1.00 34.56 1412 SER A N 1
ATOM 2762 C CA . SER A 1 399 ? 44.171 67.703 11.811 1.00 36.41 1412 SER A CA 1
ATOM 2763 C C . SER A 1 399 ? 43.271 67.020 10.792 1.00 37.50 1412 SER A C 1
ATOM 2764 O O . SER A 1 399 ? 43.746 66.506 9.774 1.00 37.44 1412 SER A O 1
ATOM 2767 N N . TRP A 1 400 ? 41.969 67.010 11.074 1.00 39.42 1413 TRP A N 1
ATOM 2768 C CA . TRP A 1 400 ? 40.984 66.404 10.178 1.00 41.47 1413 TRP A CA 1
ATOM 2769 C C . TRP A 1 400 ? 40.946 67.092 8.817 1.00 41.99 1413 TRP A C 1
ATOM 2770 O O . TRP A 1 400 ? 41.100 66.452 7.776 1.00 40.27 1413 TRP A O 1
ATOM 2781 N N . GLU A 1 401 ? 40.722 68.404 8.862 1.00 43.45 1414 GLU A N 1
ATOM 2782 C CA . GLU A 1 401 ? 40.618 69.251 7.687 1.00 44.92 1414 GLU A CA 1
ATOM 2783 C C . GLU A 1 401 ? 41.756 69.116 6.718 1.00 46.75 1414 GLU A C 1
ATOM 2784 O O . GLU A 1 401 ? 41.528 69.124 5.512 1.00 47.41 1414 GLU A O 1
ATOM 2790 N N . GLU A 1 402 ? 42.977 69.010 7.231 1.00 49.55 1415 GLU A N 1
ATOM 2791 C CA . GLU A 1 402 ? 44.141 68.872 6.361 1.00 52.70 1415 GLU A CA 1
ATOM 2792 C C . GLU A 1 402 ? 44.257 67.442 5.842 1.00 53.18 1415 GLU A C 1
ATOM 2793 O O . GLU A 1 402 ? 44.727 67.201 4.728 1.00 53.56 1415 GLU A O 1
ATOM 2799 N N . GLU A 1 403 ? 43.826 66.493 6.658 1.00 53.33 1416 GLU A N 1
ATOM 2800 C CA . GLU A 1 403 ? 43.856 65.096 6.270 1.00 54.76 1416 GLU A CA 1
ATOM 2801 C C . GLU A 1 403 ? 42.889 64.848 5.116 1.00 54.55 1416 GLU A C 1
ATOM 2802 O O . GLU A 1 403 ? 42.914 63.787 4.504 1.00 53.00 1416 GLU A O 1
ATOM 2808 N N . SER A 1 404 ? 42.045 65.840 4.829 1.00 56.37 1417 SER A N 1
ATOM 2809 C CA . SER A 1 404 ? 41.031 65.749 3.771 1.00 57.44 1417 SER A CA 1
ATOM 2810 C C . SER A 1 404 ? 41.301 66.560 2.514 1.00 58.31 1417 SER A C 1
ATOM 2811 O O . SER A 1 404 ? 40.510 66.497 1.578 1.00 58.11 1417 SER A O 1
ATOM 2814 N N . ARG A 1 405 ? 42.387 67.325 2.481 1.00 60.08 1418 ARG A N 1
ATOM 2815 C CA . ARG A 1 405 ? 42.677 68.134 1.297 1.00 62.83 1418 ARG A CA 1
ATOM 2816 C C . ARG A 1 405 ? 42.671 67.326 -0.001 1.00 64.53 1418 ARG A C 1
ATOM 2817 O O . ARG A 1 405 ? 42.397 67.865 -1.075 1.00 65.58 1418 ARG A O 1
ATOM 2825 N N . ARG A 1 406 ? 42.970 66.035 0.106 1.00 65.58 1419 ARG A N 1
ATOM 2826 C CA . ARG A 1 406 ? 42.993 65.142 -1.046 1.00 66.01 1419 ARG A CA 1
ATOM 2827 C C . ARG A 1 406 ? 41.599 64.918 -1.603 1.00 66.70 1419 ARG A C 1
ATOM 2828 O O . ARG A 1 406 ? 41.249 65.439 -2.660 1.00 65.96 1419 ARG A O 1
ATOM 2836 N N . MET A 1 407 ? 40.810 64.138 -0.871 1.00 68.25 1420 MET A N 1
ATOM 2837 C CA . MET A 1 407 ? 39.436 63.809 -1.243 1.00 70.11 1420 MET A CA 1
ATOM 2838 C C . MET A 1 407 ? 38.531 65.030 -1.442 1.00 69.33 1420 MET A C 1
ATOM 2839 O O . MET A 1 407 ? 37.319 64.878 -1.593 1.00 69.51 1420 MET A O 1
ATOM 2844 N N . ARG A 1 408 ? 39.107 66.230 -1.450 1.00 68.56 1421 ARG A N 1
ATOM 2845 C CA . ARG A 1 408 ? 38.321 67.458 -1.607 1.00 68.03 1421 ARG A CA 1
ATOM 2846 C C . ARG A 1 408 ? 38.866 68.321 -2.738 1.00 66.96 1421 ARG A C 1
ATOM 2847 O O . ARG A 1 408 ? 40.023 68.163 -3.130 1.00 67.31 1421 ARG A O 1
ATOM 2855 N N . ALA A 1 409 ? 38.041 69.237 -3.251 1.00 65.26 1422 ALA A N 1
ATOM 2856 C CA . ALA A 1 409 ? 38.468 70.134 -4.328 1.00 64.00 1422 ALA A CA 1
ATOM 2857 C C . ALA A 1 409 ? 39.676 70.932 -3.848 1.00 63.78 1422 ALA A C 1
ATOM 2858 O O . ALA A 1 409 ? 40.203 70.685 -2.759 1.00 64.74 1422 ALA A O 1
ATOM 2860 N N . LYS A 1 410 ? 40.118 71.891 -4.651 1.00 62.44 1423 LYS A N 1
ATOM 2861 C CA . LYS A 1 410 ? 41.274 72.699 -4.267 1.00 61.04 1423 LYS A CA 1
ATOM 2862 C C . LYS A 1 410 ? 40.904 74.171 -4.078 1.00 59.49 1423 LYS A C 1
ATOM 2863 O O . LYS A 1 410 ? 41.767 75.034 -3.883 1.00 59.12 1423 LYS A O 1
ATOM 2869 N N . ASP A 1 411 ? 39.609 74.447 -4.131 1.00 57.00 1424 ASP A N 1
ATOM 2870 C CA . ASP A 1 411 ? 39.117 75.800 -3.951 1.00 55.47 1424 ASP A CA 1
ATOM 2871 C C . ASP A 1 411 ? 38.033 75.715 -2.889 1.00 53.71 1424 ASP A C 1
ATOM 2872 O O . ASP A 1 411 ? 37.091 76.509 -2.859 1.00 53.94 1424 ASP A O 1
ATOM 2877 N N . ILE A 1 412 ? 38.185 74.726 -2.015 1.00 50.97 1425 ILE A N 1
ATOM 2878 C CA . ILE A 1 412 ? 37.236 74.494 -0.941 1.00 47.43 1425 ILE A CA 1
ATOM 2879 C C . ILE A 1 412 ? 37.915 74.234 0.391 1.00 44.96 1425 ILE A C 1
ATOM 2880 O O . ILE A 1 412 ? 38.700 73.299 0.534 1.00 45.46 1425 ILE A O 1
ATOM 2885 N N . LEU A 1 413 ? 37.602 75.077 1.364 1.00 42.23 1426 LEU A N 1
ATOM 2886 C CA . LEU A 1 413 ? 38.126 74.953 2.714 1.00 38.42 1426 LEU A CA 1
ATOM 2887 C C . LEU A 1 413 ? 36.905 74.920 3.623 1.00 35.58 1426 LEU A C 1
ATOM 2888 O O . LEU A 1 413 ? 36.201 75.916 3.781 1.00 36.12 1426 LEU A O 1
ATOM 2893 N N . PRO A 1 414 ? 36.639 73.769 4.236 1.00 33.30 1427 PRO A N 1
ATOM 2894 C CA . PRO A 1 414 ? 35.488 73.611 5.121 1.00 33.25 1427 PRO A CA 1
ATOM 2895 C C . PRO A 1 414 ? 35.237 74.737 6.127 1.00 33.54 1427 PRO A C 1
ATOM 2896 O O . PRO A 1 414 ? 36.125 75.541 6.447 1.00 33.10 1427 PRO A O 1
ATOM 2900 N N . CYS A 1 415 ? 33.999 74.789 6.603 1.00 32.63 1428 CYS A N 1
ATOM 2901 C CA . CYS A 1 415 ? 33.610 75.758 7.593 1.00 32.11 1428 CYS A CA 1
ATOM 2902 C C . CYS A 1 415 ? 34.220 75.242 8.872 1.00 33.66 1428 CYS A C 1
ATOM 2903 O O . CYS A 1 415 ? 34.598 74.074 8.969 1.00 33.17 1428 CYS A O 1
ATOM 2906 N N . ARG A 1 416 ? 34.316 76.119 9.858 1.00 36.34 1429 ARG A N 1
ATOM 2907 C CA . ARG A 1 416 ? 34.878 75.753 11.142 1.00 38.55 1429 ARG A CA 1
ATOM 2908 C C . ARG A 1 416 ? 34.229 76.590 12.230 1.00 38.18 1429 ARG A C 1
ATOM 2909 O O . ARG A 1 416 ? 34.485 77.784 12.362 1.00 39.93 1429 ARG A O 1
ATOM 2917 N N . LEU A 1 417 ? 33.374 75.952 13.008 1.00 37.29 1430 LEU A N 1
ATOM 2918 C CA . LEU A 1 417 ? 32.687 76.649 14.067 1.00 36.16 1430 LEU A CA 1
ATOM 2919 C C . LEU A 1 417 ? 32.682 75.802 15.328 1.00 35.89 1430 LEU A C 1
ATOM 2920 O O . LEU A 1 417 ? 32.434 74.603 15.274 1.00 36.21 1430 LEU A O 1
ATOM 2925 N N . LEU A 1 418 ? 32.987 76.422 16.459 1.00 36.08 1431 LEU A N 1
ATOM 2926 C CA . LEU A 1 418 ? 32.992 75.717 17.728 1.00 37.27 1431 LEU A CA 1
ATOM 2927 C C . LEU A 1 418 ? 32.116 76.460 18.741 1.00 38.54 1431 LEU A C 1
ATOM 2928 O O . LEU A 1 418 ? 31.930 77.677 18.643 1.00 38.74 1431 LEU A O 1
ATOM 2933 N N . PHE A 1 419 ? 31.564 75.716 19.697 1.00 39.41 1432 PHE A N 1
ATOM 2934 C CA . PHE A 1 419 ? 30.672 76.278 20.717 1.00 40.33 1432 PHE A CA 1
ATOM 2935 C C . PHE A 1 419 ? 31.349 76.587 22.048 1.00 40.07 1432 PHE A C 1
ATOM 2936 O O . PHE A 1 419 ? 32.540 76.351 22.247 1.00 40.78 1432 PHE A O 1
ATOM 2944 N N . LEU A 1 420 ? 30.549 77.099 22.968 1.00 39.28 1433 LEU A N 1
ATOM 2945 C CA . LEU A 1 420 ? 31.003 77.414 24.299 1.00 39.23 1433 LEU A CA 1
ATOM 2946 C C . LEU A 1 420 ? 29.773 77.780 25.103 1.00 41.21 1433 LEU A C 1
ATOM 2947 O O . LEU A 1 420 ? 29.363 78.939 25.130 1.00 41.44 1433 LEU A O 1
ATOM 2952 N N . ASP A 1 421 ? 29.182 76.773 25.740 1.00 43.58 1434 ASP A N 1
ATOM 2953 C CA . ASP A 1 421 ? 27.993 76.939 26.568 1.00 45.98 1434 ASP A CA 1
ATOM 2954 C C . ASP A 1 421 ? 28.451 77.305 27.987 1.00 46.78 1434 ASP A C 1
ATOM 2955 O O . ASP A 1 421 ? 29.475 76.810 28.462 1.00 48.31 1434 ASP A O 1
ATOM 2960 N N . GLN A 1 422 ? 27.701 78.166 28.670 1.00 46.56 1435 GLN A N 1
ATOM 2961 C CA . GLN A 1 422 ? 28.093 78.594 30.012 1.00 44.96 1435 GLN A CA 1
ATOM 2962 C C . GLN A 1 422 ? 29.506 79.160 29.933 1.00 43.74 1435 GLN A C 1
ATOM 2963 O O . GLN A 1 422 ? 30.442 78.629 30.533 1.00 43.06 1435 GLN A O 1
ATOM 2969 N N . ALA A 1 423 ? 29.643 80.238 29.169 1.00 42.63 1436 ALA A N 1
ATOM 2970 C CA . ALA A 1 423 ? 30.928 80.889 28.968 1.00 42.19 1436 ALA A CA 1
ATOM 2971 C C . ALA A 1 423 ? 31.392 81.668 30.188 1.00 41.91 1436 ALA A C 1
ATOM 2972 O O . ALA A 1 423 ? 32.591 81.845 30.391 1.00 43.03 1436 ALA A O 1
ATOM 2974 N N . ALA A 1 424 ? 30.446 82.138 30.996 1.00 41.20 1437 ALA A N 1
ATOM 2975 C CA . ALA A 1 424 ? 30.772 82.905 32.201 1.00 38.56 1437 ALA A CA 1
ATOM 2976 C C . ALA A 1 424 ? 31.877 82.236 33.039 1.00 35.90 1437 ALA A C 1
ATOM 2977 O O . ALA A 1 424 ? 32.554 82.899 33.829 1.00 35.20 1437 ALA A O 1
ATOM 2979 N N . ARG A 1 425 ? 32.043 80.925 32.848 1.00 32.00 1438 ARG A N 1
ATOM 2980 C CA . ARG A 1 425 ? 33.053 80.133 33.541 1.00 28.63 1438 ARG A CA 1
ATOM 2981 C C . ARG A 1 425 ? 34.449 80.665 33.245 1.00 27.52 1438 ARG A C 1
ATOM 2982 O O . ARG A 1 425 ? 35.341 80.647 34.091 1.00 27.30 1438 ARG A O 1
ATOM 2990 N N . LEU A 1 426 ? 34.639 81.132 32.024 1.00 26.51 1439 LEU A N 1
ATOM 2991 C CA . LEU A 1 426 ? 35.909 81.714 31.629 1.00 25.49 1439 LEU A CA 1
ATOM 2992 C C . LEU A 1 426 ? 36.006 83.168 32.135 1.00 23.93 1439 LEU A C 1
ATOM 2993 O O . LEU A 1 426 ? 35.014 83.905 32.165 1.00 21.06 1439 LEU A O 1
ATOM 2998 N N . ASP A 1 427 ? 37.199 83.571 32.546 1.00 23.44 1440 ASP A N 1
ATOM 2999 C CA . ASP A 1 427 ? 37.399 84.927 32.992 1.00 24.57 1440 ASP A CA 1
ATOM 3000 C C . ASP A 1 427 ? 37.776 85.669 31.717 1.00 26.20 1440 ASP A C 1
ATOM 3001 O O . ASP A 1 427 ? 38.239 85.042 30.749 1.00 25.00 1440 ASP A O 1
ATOM 3006 N N . ALA A 1 428 ? 37.562 86.985 31.700 1.00 26.48 1441 ALA A N 1
ATOM 3007 C CA . ALA A 1 428 ? 37.851 87.786 30.518 1.00 27.64 1441 ALA A CA 1
ATOM 3008 C C . ALA A 1 428 ? 39.237 87.527 29.926 1.00 30.02 1441 ALA A C 1
ATOM 3009 O O . ALA A 1 428 ? 39.440 87.580 28.710 1.00 30.19 1441 ALA A O 1
ATOM 3011 N N . MET A 1 429 ? 40.205 87.260 30.787 1.00 32.36 1442 MET A N 1
ATOM 3012 C CA . MET A 1 429 ? 41.544 86.989 30.305 1.00 33.77 1442 MET A CA 1
ATOM 3013 C C . MET A 1 429 ? 41.519 85.717 29.479 1.00 33.06 1442 MET A C 1
ATOM 3014 O O . MET A 1 429 ? 42.105 85.683 28.409 1.00 33.86 1442 MET A O 1
ATOM 3019 N N . SER A 1 430 ? 40.834 84.682 29.976 1.00 32.45 1443 SER A N 1
ATOM 3020 C CA . SER A 1 430 ? 40.739 83.394 29.278 1.00 31.41 1443 SER A CA 1
ATOM 3021 C C . SER A 1 430 ? 39.922 83.514 28.013 1.00 30.23 1443 SER A C 1
ATOM 3022 O O . SER A 1 430 ? 40.281 82.938 26.986 1.00 27.48 1443 SER A O 1
ATOM 3025 N N . ILE A 1 431 ? 38.818 84.256 28.103 1.00 30.77 1444 ILE A N 1
ATOM 3026 C CA . ILE A 1 431 ? 37.922 84.481 26.966 1.00 31.22 1444 ILE A CA 1
ATOM 3027 C C . ILE A 1 431 ? 38.679 85.188 25.825 1.00 31.15 1444 ILE A C 1
ATOM 3028 O O . ILE A 1 431 ? 38.351 85.036 24.655 1.00 32.76 1444 ILE A O 1
ATOM 3033 N N . ASN A 1 432 ? 39.696 85.964 26.157 1.00 31.25 1445 ASN A N 1
ATOM 3034 C CA . ASN A 1 432 ? 40.463 86.623 25.117 1.00 31.21 1445 ASN A CA 1
ATOM 3035 C C . ASN A 1 432 ? 41.330 85.614 24.356 1.00 30.48 1445 ASN A C 1
ATOM 3036 O O . ASN A 1 432 ? 41.451 85.698 23.135 1.00 30.28 1445 ASN A O 1
ATOM 3041 N N . THR A 1 433 ? 41.927 84.661 25.080 1.00 29.62 1446 THR A N 1
ATOM 3042 C CA . THR A 1 433 ? 42.771 83.628 24.474 1.00 26.56 1446 THR A CA 1
ATOM 3043 C C . THR A 1 433 ? 41.991 82.766 23.505 1.00 27.58 1446 THR A C 1
ATOM 3044 O O . THR A 1 433 ? 42.556 82.265 22.546 1.00 27.88 1446 THR A O 1
ATOM 3048 N N . LEU A 1 434 ? 40.702 82.569 23.771 1.00 28.72 1447 LEU A N 1
ATOM 3049 C CA . LEU A 1 434 ? 39.853 81.783 22.880 1.00 30.43 1447 LEU A CA 1
ATOM 3050 C C . LEU A 1 434 ? 39.648 82.609 21.613 1.00 32.77 1447 LEU A C 1
ATOM 3051 O O . LEU A 1 434 ? 39.949 82.154 20.510 1.00 33.38 1447 LEU A O 1
ATOM 3056 N N . PHE A 1 435 ? 39.134 83.824 21.784 1.00 35.06 1448 PHE A N 1
ATOM 3057 C CA . PHE A 1 435 ? 38.899 84.742 20.670 1.00 38.92 1448 PHE A CA 1
ATOM 3058 C C . PHE A 1 435 ? 40.122 84.917 19.746 1.00 41.65 1448 PHE A C 1
ATOM 3059 O O . PHE A 1 435 ? 40.030 84.738 18.525 1.00 41.81 1448 PHE A O 1
ATOM 3067 N N . GLU A 1 436 ? 41.264 85.281 20.326 1.00 43.92 1449 GLU A N 1
ATOM 3068 C CA . GLU A 1 436 ? 42.467 85.485 19.529 1.00 45.02 1449 GLU A CA 1
ATOM 3069 C C . GLU A 1 436 ? 42.922 84.186 18.883 1.00 44.18 1449 GLU A C 1
ATOM 3070 O O . GLU A 1 436 ? 43.499 84.201 17.805 1.00 44.78 1449 GLU A O 1
ATOM 3076 N N . LEU A 1 437 ? 42.669 83.059 19.535 1.00 43.59 1450 LEU A N 1
ATOM 3077 C CA . LEU A 1 437 ? 43.046 81.789 18.943 1.00 43.35 1450 LEU A CA 1
ATOM 3078 C C . LEU A 1 437 ? 42.154 81.518 17.754 1.00 44.76 1450 LEU A C 1
ATOM 3079 O O . LEU A 1 437 ? 42.620 81.073 16.712 1.00 46.75 1450 LEU A O 1
ATOM 3084 N N . CYS A 1 438 ? 40.862 81.784 17.906 1.00 45.44 1451 CYS A N 1
ATOM 3085 C CA . CYS A 1 438 ? 39.931 81.545 16.815 1.00 45.70 1451 CYS A CA 1
ATOM 3086 C C . CYS A 1 438 ? 40.165 82.496 15.652 1.00 44.79 1451 CYS A C 1
ATOM 3087 O O . CYS A 1 438 ? 40.077 82.095 14.496 1.00 44.66 1451 CYS A O 1
ATOM 3090 N N . GLU A 1 439 ? 40.487 83.748 15.947 1.00 44.94 1452 GLU A N 1
ATOM 3091 C CA . GLU A 1 439 ? 40.782 84.699 14.886 1.00 44.76 1452 GLU A CA 1
ATOM 3092 C C . GLU A 1 439 ? 41.932 84.145 14.050 1.00 43.33 1452 GLU A C 1
ATOM 3093 O O . GLU A 1 439 ? 41.857 84.092 12.834 1.00 43.98 1452 GLU A O 1
ATOM 3099 N N . ARG A 1 440 ? 43.001 83.734 14.718 1.00 41.59 1453 ARG A N 1
ATOM 3100 C CA . ARG A 1 440 ? 44.161 83.199 14.037 1.00 39.78 1453 ARG A CA 1
ATOM 3101 C C . ARG A 1 440 ? 43.844 81.995 13.186 1.00 39.25 1453 ARG A C 1
ATOM 3102 O O . ARG A 1 440 ? 44.301 81.919 12.057 1.00 41.14 1453 ARG A O 1
ATOM 3110 N N . LEU A 1 441 ? 43.077 81.041 13.701 1.00 38.16 1454 LEU A N 1
ATOM 3111 C CA . LEU A 1 441 ? 42.751 79.880 12.884 1.00 38.16 1454 LEU A CA 1
ATOM 3112 C C . LEU A 1 441 ? 41.565 80.178 12.010 1.00 38.57 1454 LEU A C 1
ATOM 3113 O O . LEU A 1 441 ? 41.009 79.296 11.364 1.00 37.75 1454 LEU A O 1
ATOM 3118 N N . ASP A 1 442 ? 41.178 81.441 11.997 1.00 40.90 1455 ASP A N 1
ATOM 3119 C CA . ASP A 1 442 ? 40.055 81.858 11.189 1.00 43.55 1455 ASP A CA 1
ATOM 3120 C C . ASP A 1 442 ? 38.894 80.916 11.482 1.00 44.11 1455 ASP A C 1
ATOM 3121 O O . ASP A 1 442 ? 38.560 80.056 10.666 1.00 45.21 1455 ASP A O 1
ATOM 3126 N N . MET A 1 443 ? 38.284 81.075 12.652 1.00 43.83 1456 MET A N 1
ATOM 3127 C CA . MET A 1 443 ? 37.181 80.214 13.046 1.00 43.13 1456 MET A CA 1
ATOM 3128 C C . MET A 1 443 ? 35.962 80.956 13.613 1.00 42.73 1456 MET A C 1
ATOM 3129 O O . MET A 1 443 ? 36.071 82.051 14.187 1.00 43.55 1456 MET A O 1
ATOM 3134 N N . GLN A 1 444 ? 34.797 80.340 13.437 1.00 40.39 1457 GLN A N 1
ATOM 3135 C CA . GLN A 1 444 ? 33.547 80.903 13.904 1.00 37.63 1457 GLN A CA 1
ATOM 3136 C C . GLN A 1 444 ? 33.235 80.377 15.285 1.00 36.65 1457 GLN A C 1
ATOM 3137 O O . GLN A 1 444 ? 33.493 79.214 15.583 1.00 37.67 1457 GLN A O 1
ATOM 3143 N N . LEU A 1 445 ? 32.689 81.245 16.129 1.00 35.31 1458 LEU A N 1
ATOM 3144 C CA . LEU A 1 445 ? 32.333 80.869 17.485 1.00 33.92 1458 LEU A CA 1
ATOM 3145 C C . LEU A 1 445 ? 30.920 81.273 17.806 1.00 33.32 1458 LEU A C 1
ATOM 3146 O O . LEU A 1 445 ? 30.440 82.319 17.380 1.00 33.11 1458 LEU A O 1
ATOM 3151 N N . LEU A 1 446 ? 30.270 80.431 18.590 1.00 33.85 1459 LEU A N 1
ATOM 3152 C CA . LEU A 1 446 ? 28.905 80.652 19.023 1.00 33.34 1459 LEU A CA 1
ATOM 3153 C C . LEU A 1 446 ? 28.956 80.378 20.521 1.00 33.75 1459 LEU A C 1
ATOM 3154 O O . LEU A 1 446 ? 29.038 79.214 20.928 1.00 34.47 1459 LEU A O 1
ATOM 3159 N N . ILE A 1 447 ? 28.948 81.435 21.336 1.00 33.96 1460 ILE A N 1
ATOM 3160 C CA . ILE A 1 447 ? 28.982 81.273 22.790 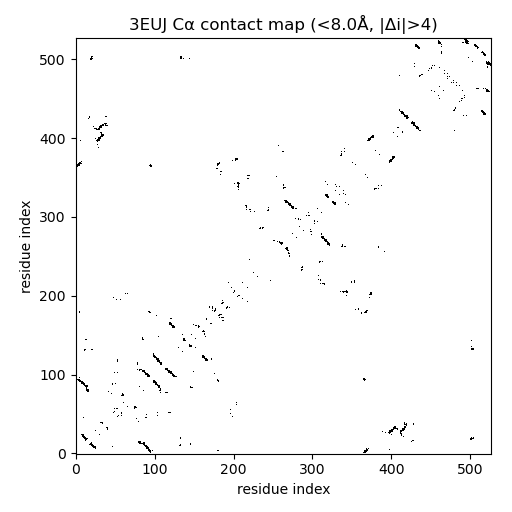1.00 34.03 1460 ILE A CA 1
ATOM 3161 C C . ILE A 1 447 ? 27.713 81.721 23.521 1.00 36.37 1460 ILE A C 1
ATOM 3162 O O . ILE A 1 447 ? 27.113 82.766 23.222 1.00 34.79 1460 ILE A O 1
ATOM 3167 N N . ALA A 1 448 ? 27.318 80.893 24.484 1.00 39.09 1461 ALA A N 1
ATOM 3168 C CA . ALA A 1 448 ? 26.154 81.140 25.311 1.00 41.54 1461 ALA A CA 1
ATOM 3169 C C . ALA A 1 448 ? 26.607 81.768 26.624 1.00 44.07 1461 ALA A C 1
ATOM 3170 O O . ALA A 1 448 ? 27.414 81.197 27.365 1.00 41.51 1461 ALA A O 1
ATOM 3172 N N . ALA A 1 449 ? 26.086 82.960 26.890 1.00 48.97 1462 ALA A N 1
ATOM 3173 C CA . ALA A 1 449 ? 26.401 83.694 28.108 1.00 54.10 1462 ALA A CA 1
ATOM 3174 C C . ALA A 1 449 ? 25.196 83.688 29.042 1.00 58.63 1462 ALA A C 1
ATOM 3175 O O . ALA A 1 449 ? 24.183 84.352 28.769 1.00 58.12 1462 ALA A O 1
ATOM 3177 N N . PRO A 1 450 ? 25.275 82.925 30.156 1.00 63.12 1463 PRO A N 1
ATOM 3178 C CA . PRO A 1 450 ? 24.117 82.932 31.055 1.00 65.18 1463 PRO A CA 1
ATOM 3179 C C . PRO A 1 450 ? 24.035 84.370 31.547 1.00 67.71 1463 PRO A C 1
ATOM 3180 O O . PRO A 1 450 ? 23.039 84.790 32.140 1.00 66.88 1463 PRO A O 1
ATOM 3184 N N . GLU A 1 451 ? 25.107 85.116 31.267 1.00 70.85 1464 GLU A N 1
ATOM 3185 C CA . GLU A 1 451 ? 25.202 86.510 31.659 1.00 74.03 1464 GLU A CA 1
ATOM 3186 C C . GLU A 1 451 ? 24.491 87.416 30.675 1.00 74.36 1464 GLU A C 1
ATOM 3187 O O . GLU A 1 451 ? 24.161 87.012 29.560 1.00 74.57 1464 GLU A O 1
ATOM 3193 N N . ASN A 1 452 ? 24.268 88.652 31.111 1.00 74.83 1465 ASN A N 1
ATOM 3194 C CA . ASN A 1 452 ? 23.594 89.649 30.311 1.00 75.44 1465 ASN A CA 1
ATOM 3195 C C . ASN A 1 452 ? 24.559 90.773 29.964 1.00 75.64 1465 ASN A C 1
ATOM 3196 O O . ASN A 1 452 ? 24.220 91.959 29.993 1.00 75.56 1465 ASN A O 1
ATOM 3201 N N . ILE A 1 453 ? 25.779 90.348 29.642 1.00 75.33 1466 ILE A N 1
ATOM 3202 C CA . ILE A 1 453 ? 26.879 91.210 29.236 1.00 74.66 1466 ILE A CA 1
ATOM 3203 C C . ILE A 1 453 ? 27.710 90.368 28.269 1.00 73.99 1466 ILE A C 1
ATOM 3204 O O . ILE A 1 453 ? 28.510 89.525 28.683 1.00 74.24 1466 ILE A O 1
ATOM 3209 N N . SER A 1 454 ? 27.497 90.581 26.978 1.00 72.65 1467 SER A N 1
ATOM 3210 C CA . SER A 1 454 ? 28.225 89.842 25.955 1.00 71.62 1467 SER A CA 1
ATOM 3211 C C . SER A 1 454 ? 29.525 90.549 25.555 1.00 70.16 1467 SER A C 1
ATOM 3212 O O . SER A 1 454 ? 29.940 91.523 26.187 1.00 69.79 1467 SER A O 1
ATOM 3215 N N . PRO A 1 455 ? 30.214 90.027 24.527 1.00 68.70 1468 PRO A N 1
ATOM 3216 C CA . PRO A 1 455 ? 31.453 90.677 24.097 1.00 67.26 1468 PRO A CA 1
ATOM 3217 C C . PRO A 1 455 ? 31.034 91.740 23.089 1.00 66.55 1468 PRO A C 1
ATOM 3218 O O . PRO A 1 455 ? 29.885 91.750 22.644 1.00 66.02 1468 PRO A O 1
ATOM 3222 N N . GLU A 1 456 ? 31.951 92.629 22.726 1.00 65.99 1469 GLU A N 1
ATOM 3223 C CA . GLU A 1 456 ? 31.634 93.669 21.756 1.00 65.43 1469 GLU A CA 1
ATOM 3224 C C . GLU A 1 456 ? 32.158 93.267 20.378 1.00 64.27 1469 GLU A C 1
ATOM 3225 O O . GLU A 1 456 ? 31.989 93.985 19.393 1.00 65.02 1469 GLU A O 1
ATOM 3231 N N . ARG A 1 457 ? 32.795 92.108 20.316 1.00 62.54 1470 ARG A N 1
ATOM 3232 C CA . ARG A 1 457 ? 33.328 91.605 19.065 1.00 61.66 1470 ARG A CA 1
ATOM 3233 C C . ARG A 1 457 ? 32.334 90.622 18.442 1.00 59.81 1470 ARG A C 1
ATOM 3234 O O . ARG A 1 457 ? 32.159 89.513 18.957 1.00 61.09 1470 ARG A O 1
ATOM 3242 N N . GLY A 1 458 ? 31.677 91.018 17.351 1.00 55.90 1471 GLY A N 1
ATOM 3243 C CA . GLY A 1 458 ? 30.741 90.112 16.696 1.00 50.56 1471 GLY A CA 1
ATOM 3244 C C . GLY A 1 458 ? 29.262 90.430 16.828 1.00 47.10 1471 GLY A C 1
ATOM 3245 O O . GLY A 1 458 ? 28.885 91.558 17.153 1.00 46.88 1471 GLY A O 1
ATOM 3246 N N . THR A 1 459 ? 28.420 89.429 16.565 1.00 43.07 1472 THR A N 1
ATOM 3247 C CA . THR A 1 459 ? 26.969 89.598 16.651 1.00 39.28 1472 THR A CA 1
ATOM 3248 C C . THR A 1 459 ? 26.487 89.114 18.013 1.00 37.01 1472 THR A C 1
ATOM 3249 O O . THR A 1 459 ? 27.052 88.189 18.585 1.00 35.69 1472 THR A O 1
ATOM 3253 N N . THR A 1 460 ? 25.443 89.748 18.532 1.00 35.51 1473 THR A N 1
ATOM 3254 C CA . THR A 1 460 ? 24.898 89.379 19.827 1.00 34.77 1473 THR A CA 1
ATOM 3255 C C . THR A 1 460 ? 23.404 89.216 19.719 1.00 33.47 1473 THR A C 1
ATOM 3256 O O . THR A 1 460 ? 22.712 90.148 19.323 1.00 33.08 1473 THR A O 1
ATOM 3260 N N . TYR A 1 461 ? 22.903 88.040 20.075 1.00 32.33 1474 TYR A N 1
ATOM 3261 C CA . TYR A 1 461 ? 21.470 87.799 20.038 1.00 32.93 1474 TYR A CA 1
ATOM 3262 C C . TYR A 1 461 ? 20.941 87.711 21.459 1.00 32.61 1474 TYR A C 1
ATOM 3263 O O . TYR A 1 461 ? 21.465 86.966 22.273 1.00 34.09 1474 TYR A O 1
ATOM 3272 N N . LYS A 1 462 ? 19.905 88.489 21.751 1.00 32.81 1475 LYS A N 1
ATOM 3273 C CA . LYS A 1 462 ? 19.309 88.531 23.084 1.00 32.82 1475 LYS A CA 1
ATOM 3274 C C . LYS A 1 462 ? 17.947 87.817 23.150 1.00 32.18 1475 LYS A C 1
ATOM 3275 O O . LYS A 1 462 ? 16.975 88.209 22.492 1.00 33.35 1475 LYS A O 1
ATOM 3281 N N . LEU A 1 463 ? 17.878 86.766 23.957 1.00 29.65 1476 LEU A N 1
ATOM 3282 C CA . LEU A 1 463 ? 16.646 86.005 24.071 1.00 27.88 1476 LEU A CA 1
ATOM 3283 C C . LEU A 1 463 ? 15.947 86.354 25.373 1.00 27.49 1476 LEU A C 1
ATOM 3284 O O . LEU A 1 463 ? 16.618 86.554 26.378 1.00 28.18 1476 LEU A O 1
ATOM 3289 N N . VAL A 1 464 ? 14.611 86.427 25.345 1.00 26.85 1477 VAL A N 1
ATOM 3290 C CA . VAL A 1 464 ? 13.776 86.756 26.518 1.00 25.69 1477 VAL A CA 1
ATOM 3291 C C . VAL A 1 464 ? 12.490 85.942 26.434 1.00 26.60 1477 VAL A C 1
ATOM 3292 O O . VAL A 1 464 ? 11.554 86.314 25.723 1.00 27.20 1477 VAL A O 1
ATOM 3296 N N . ARG A 1 465 ? 12.424 84.847 27.175 1.00 27.31 1478 ARG A N 1
ATOM 3297 C CA . ARG A 1 465 ? 11.256 83.980 27.101 1.00 29.11 1478 ARG A CA 1
ATOM 3298 C C . ARG A 1 465 ? 10.033 84.576 27.773 1.00 32.14 1478 ARG A C 1
ATOM 3299 O O . ARG A 1 465 ? 10.021 84.746 28.981 1.00 33.76 1478 ARG A O 1
ATOM 3307 N N . LYS A 1 466 ? 9.011 84.901 26.979 1.00 36.45 1479 LYS A N 1
ATOM 3308 C CA . LYS A 1 466 ? 7.756 85.481 27.481 1.00 40.38 1479 LYS A CA 1
ATOM 3309 C C . LYS A 1 466 ? 6.590 84.488 27.368 1.00 43.16 1479 LYS A C 1
ATOM 3310 O O . LYS A 1 466 ? 6.765 83.354 26.909 1.00 44.09 1479 LYS A O 1
ATOM 3316 N N . ILE A 1 467 ? 5.399 84.933 27.770 1.00 46.78 1480 ILE A N 1
ATOM 3317 C CA . ILE A 1 467 ? 4.187 84.110 27.709 1.00 48.92 1480 ILE A CA 1
ATOM 3318 C C . ILE A 1 467 ? 2.999 84.814 27.025 1.00 50.42 1480 ILE A C 1
ATOM 3319 O O . ILE A 1 467 ? 2.569 85.897 27.433 1.00 50.50 1480 ILE A O 1
ATOM 3324 N N . LEU A 1 468 ? 2.473 84.181 25.982 1.00 52.87 1481 LEU A N 1
ATOM 3325 C CA . LEU A 1 468 ? 1.350 84.720 25.205 1.00 55.78 1481 LEU A CA 1
ATOM 3326 C C . LEU A 1 468 ? 0.436 83.575 24.731 1.00 57.23 1481 LEU A C 1
ATOM 3327 O O . LEU A 1 468 ? 0.921 82.568 24.185 1.00 58.76 1481 LEU A O 1
ATOM 3332 N N . ALA A 1 469 ? -0.877 83.741 24.901 1.00 56.07 1482 ALA A N 1
ATOM 3333 C CA . ALA A 1 469 ? -1.817 82.692 24.524 1.00 55.19 1482 ALA A CA 1
ATOM 3334 C C . ALA A 1 469 ? -1.361 81.479 25.317 1.00 56.10 1482 ALA A C 1
ATOM 3335 O O . ALA A 1 469 ? -1.437 80.345 24.848 1.00 56.98 1482 ALA A O 1
ATOM 3337 N N . ASN A 1 470 ? -0.853 81.750 26.518 1.00 56.87 1483 ASN A N 1
ATOM 3338 C CA . ASN A 1 470 ? -0.350 80.727 27.430 1.00 57.77 1483 ASN A CA 1
ATOM 3339 C C . ASN A 1 470 ? 0.725 79.801 26.858 1.00 57.33 1483 ASN A C 1
ATOM 3340 O O . ASN A 1 470 ? 0.937 78.693 27.348 1.00 57.61 1483 ASN A O 1
ATOM 3345 N N . GLN A 1 471 ? 1.417 80.266 25.830 1.00 56.83 1484 GLN A N 1
ATOM 3346 C CA . GLN A 1 471 ? 2.456 79.477 25.206 1.00 55.95 1484 GLN A CA 1
ATOM 3347 C C . GLN A 1 471 ? 3.805 80.153 25.376 1.00 56.32 1484 GLN A C 1
ATOM 3348 O O . GLN A 1 471 ? 3.879 81.359 25.638 1.00 56.67 1484 GLN A O 1
ATOM 3354 N N . GLU A 1 472 ? 4.870 79.368 25.244 1.00 55.80 1485 GLU A N 1
ATOM 3355 C CA . GLU A 1 472 ? 6.228 79.881 25.362 1.00 55.09 1485 GLU A CA 1
ATOM 3356 C C . GLU A 1 472 ? 6.549 80.684 24.094 1.00 52.73 1485 GLU A C 1
ATOM 3357 O O . GLU A 1 472 ? 6.400 80.181 22.973 1.00 53.23 1485 GLU A O 1
ATOM 3363 N N . TYR A 1 473 ? 6.982 81.928 24.262 1.00 48.25 1486 TYR A N 1
ATOM 3364 C CA . TYR A 1 473 ? 7.321 82.755 23.114 1.00 44.32 1486 TYR A CA 1
ATOM 3365 C C . TYR A 1 473 ? 8.623 83.516 23.349 1.00 40.90 1486 TYR A C 1
ATOM 3366 O O . TYR A 1 473 ? 8.650 84.482 24.102 1.00 41.66 1486 TYR A O 1
ATOM 3375 N N . VAL A 1 474 ? 9.700 83.095 22.702 1.00 36.55 1487 VAL A N 1
ATOM 3376 C CA . VAL A 1 474 ? 10.975 83.770 22.882 1.00 34.75 1487 VAL A CA 1
ATOM 3377 C C . VAL A 1 474 ? 11.148 84.993 21.972 1.00 35.01 1487 VAL A C 1
ATOM 3378 O O . VAL A 1 474 ? 11.119 84.894 20.746 1.00 36.25 1487 VAL A O 1
ATOM 3382 N N . HIS A 1 475 ? 11.343 86.144 22.608 1.00 34.52 1488 HIS A N 1
ATOM 3383 C CA . HIS A 1 475 ? 11.526 87.439 21.955 1.00 33.71 1488 HIS A CA 1
ATOM 3384 C C . HIS A 1 475 ? 13.030 87.685 21.703 1.00 31.89 1488 HIS A C 1
ATOM 3385 O O . HIS A 1 475 ? 13.772 88.062 22.612 1.00 32.45 1488 HIS A O 1
ATOM 3392 N N . VAL A 1 476 ? 13.479 87.477 20.468 1.00 29.25 1489 VAL A N 1
ATOM 3393 C CA . VAL A 1 476 ? 14.897 87.643 20.116 1.00 25.60 1489 VAL A CA 1
ATOM 3394 C C . VAL A 1 476 ? 15.256 88.994 19.506 1.00 23.85 1489 VAL A C 1
ATOM 3395 O O . VAL A 1 476 ? 14.510 89.553 18.708 1.00 24.24 1489 VAL A O 1
ATOM 3399 N N . VAL A 1 477 ? 16.412 89.516 19.880 1.00 22.31 1490 VAL A N 1
ATOM 3400 C CA . VAL A 1 477 ? 16.866 90.769 19.313 1.00 23.62 1490 VAL A CA 1
ATOM 3401 C C . VAL A 1 477 ? 18.369 90.761 19.147 1.00 26.53 1490 VAL A C 1
ATOM 3402 O O . VAL A 1 477 ? 19.106 90.720 20.132 1.00 26.91 1490 VAL A O 1
ATOM 3406 N N . GLY A 1 478 ? 18.818 90.795 17.896 1.00 29.16 1491 GLY A N 1
ATOM 3407 C CA . GLY A 1 478 ? 20.239 90.815 17.617 1.00 31.83 1491 GLY A CA 1
ATOM 3408 C C . GLY A 1 478 ? 20.802 92.226 17.501 1.00 34.20 1491 GLY A C 1
ATOM 3409 O O . GLY A 1 478 ? 20.062 93.194 17.276 1.00 34.38 1491 GLY A O 1
ATOM 3410 N N . LEU A 1 479 ? 22.118 92.325 17.682 1.00 34.85 1492 LEU A N 1
ATOM 3411 C CA . LEU A 1 479 ? 22.861 93.572 17.594 1.00 35.58 1492 LEU A CA 1
ATOM 3412 C C . LEU A 1 479 ? 24.248 93.240 17.081 1.00 38.42 1492 LEU A C 1
ATOM 3413 O O . LEU A 1 479 ? 24.782 92.163 17.363 1.00 39.29 1492 LEU A O 1
ATOM 3418 N N . LYS A 1 480 ? 24.829 94.171 16.331 1.00 40.96 1493 LYS A N 1
ATOM 3419 C CA . LYS A 1 480 ? 26.162 93.990 15.776 1.00 42.72 1493 LYS A CA 1
ATOM 3420 C C . LYS A 1 480 ? 26.594 95.304 15.158 1.00 45.10 1493 LYS A C 1
ATOM 3421 O O . LYS A 1 480 ? 25.760 96.139 14.800 1.00 45.33 1493 LYS A O 1
ATOM 3427 N N . GLY A 1 481 ? 27.900 95.476 15.020 1.00 47.79 1494 GLY A N 1
ATOM 3428 C CA . GLY A 1 481 ? 28.416 96.692 14.424 1.00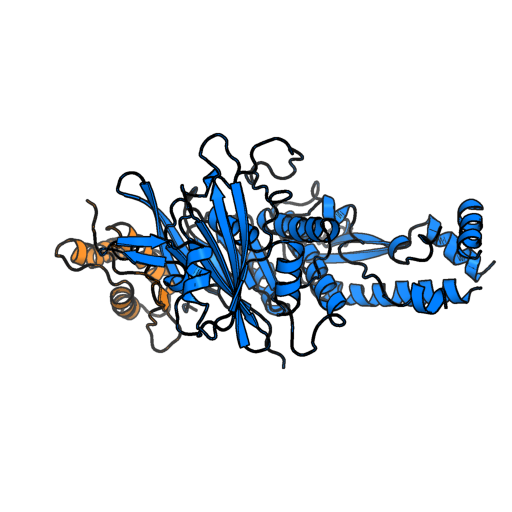 51.83 1494 GLY A CA 1
ATOM 3429 C C . GLY A 1 481 ? 29.128 97.581 15.415 1.00 54.96 1494 GLY A C 1
ATOM 3430 O O . GLY A 1 481 ? 30.033 98.342 15.047 1.00 55.74 1494 GLY A O 1
ATOM 3431 N N . PHE A 1 482 ? 28.730 97.484 16.679 1.00 56.97 1495 PHE A N 1
ATOM 3432 C CA . PHE A 1 482 ? 29.342 98.299 17.713 1.00 58.86 1495 PHE A CA 1
ATOM 3433 C C . PHE A 1 482 ? 30.768 97.847 18.008 1.00 61.06 1495 PHE A C 1
ATOM 3434 O O . PHE A 1 482 ? 31.014 96.702 18.410 1.00 60.52 1495 PHE A O 1
ATOM 3442 N N . GLY A 1 483 ? 31.706 98.763 17.792 1.00 63.20 1496 GLY A N 1
ATOM 3443 C CA . GLY A 1 483 ? 33.105 98.462 18.025 1.00 66.44 1496 GLY A CA 1
ATOM 3444 C C . GLY A 1 483 ? 33.994 99.224 17.062 1.00 67.91 1496 GLY A C 1
ATOM 3445 O O . GLY A 1 483 ? 34.713 98.575 16.266 1.00 68.97 1496 GLY A O 1
ATOM 3447 N N . ASP B 2 63 ? 29.952 102.466 30.808 1.00 122.12 354 ASP B N 1
ATOM 3448 C CA . ASP B 2 63 ? 29.028 103.002 31.844 1.00 122.49 354 ASP B CA 1
ATOM 3449 C C . ASP B 2 63 ? 27.640 102.382 31.819 1.00 122.31 354 ASP B C 1
ATOM 3450 O O . ASP B 2 63 ? 27.134 101.993 30.765 1.00 121.99 354 ASP B O 1
ATOM 3455 N N . VAL B 2 64 ? 27.042 102.304 33.006 1.00 122.34 355 VAL B N 1
ATOM 3456 C CA . VAL B 2 64 ? 25.692 101.779 33.212 1.00 122.04 355 VAL B CA 1
ATOM 3457 C C . VAL B 2 64 ? 25.077 102.496 34.423 1.00 121.57 355 VAL B C 1
ATOM 3458 O O . VAL B 2 64 ? 24.891 101.905 35.486 1.00 121.32 355 VAL B O 1
ATOM 3462 N N . GLN B 2 65 ? 24.774 103.780 34.242 1.00 120.95 356 GLN B N 1
ATOM 3463 C CA . GLN B 2 65 ? 24.209 104.617 35.302 1.00 119.96 356 GLN B CA 1
ATOM 3464 C C . GLN B 2 65 ? 22.700 104.423 35.426 1.00 118.94 356 GLN B C 1
ATOM 3465 O O . GLN B 2 65 ? 21.978 104.428 34.425 1.00 118.87 356 GLN B O 1
ATOM 3471 N N . THR B 2 66 ? 22.227 104.252 36.658 1.00 117.73 357 THR B N 1
ATOM 3472 C CA . THR B 2 66 ? 20.802 104.047 36.921 1.00 116.26 357 THR B CA 1
ATOM 3473 C C . THR B 2 66 ? 20.012 105.279 36.475 1.00 115.30 357 THR B C 1
ATOM 3474 O O . THR B 2 66 ? 18.821 105.190 36.157 1.00 114.96 357 THR B O 1
ATOM 3478 N N . GLN B 2 67 ? 20.687 106.427 36.461 1.00 113.85 358 GLN B N 1
ATOM 3479 C CA . GLN B 2 67 ? 20.083 107.690 36.052 1.00 112.08 358 GLN B CA 1
ATOM 3480 C C . GLN B 2 67 ? 19.584 107.555 34.618 1.00 109.69 358 GLN B C 1
ATOM 3481 O O . GLN B 2 67 ? 18.389 107.691 34.337 1.00 109.15 358 GLN B O 1
ATOM 3487 N N . ILE B 2 68 ? 20.527 107.291 33.721 1.00 106.71 359 ILE B N 1
ATOM 3488 C CA . ILE B 2 68 ? 20.247 107.118 32.302 1.00 103.00 359 ILE B CA 1
ATOM 3489 C C . ILE B 2 68 ? 19.116 106.117 32.088 1.00 100.74 359 ILE B C 1
ATOM 3490 O O . ILE B 2 68 ? 18.129 106.419 31.420 1.00 100.52 359 ILE B O 1
ATOM 3495 N N . VAL B 2 69 ? 19.265 104.930 32.666 1.00 97.69 360 VAL B N 1
ATOM 3496 C CA . VAL B 2 69 ? 18.265 103.881 32.533 1.00 95.09 360 VAL B CA 1
ATOM 3497 C C . VAL B 2 69 ? 16.853 104.397 32.771 1.00 93.88 360 VAL B C 1
ATOM 3498 O O . VAL B 2 69 ? 15.946 104.134 31.976 1.00 93.66 360 VAL B O 1
ATOM 3502 N N . THR B 2 70 ? 16.670 105.122 33.872 1.00 92.31 361 THR B N 1
ATOM 3503 C CA . THR B 2 70 ? 15.362 105.680 34.206 1.00 89.86 361 THR B CA 1
ATOM 3504 C C . THR B 2 70 ? 15.030 106.725 33.149 1.00 88.48 361 THR B C 1
ATOM 3505 O O . THR B 2 70 ? 13.905 106.795 32.651 1.00 87.76 361 THR B O 1
ATOM 3509 N N . ALA B 2 71 ? 16.033 107.529 32.805 1.00 86.88 362 ALA B N 1
ATOM 3510 C CA . ALA B 2 71 ? 15.880 108.573 31.801 1.00 85.37 362 ALA B CA 1
ATOM 3511 C C . ALA B 2 71 ? 15.412 107.938 30.501 1.00 84.13 362 ALA B C 1
ATOM 3512 O O . ALA B 2 71 ? 14.595 108.503 29.775 1.00 83.62 362 ALA B O 1
ATOM 3514 N N . ILE B 2 72 ? 15.934 106.748 30.224 1.00 83.15 363 ILE B N 1
ATOM 3515 C CA . ILE B 2 72 ? 15.589 106.016 29.015 1.00 82.22 363 ILE B CA 1
ATOM 3516 C C . ILE B 2 72 ? 14.166 105.481 29.063 1.00 82.82 363 ILE B C 1
ATOM 3517 O O . ILE B 2 72 ? 13.406 105.652 28.110 1.00 83.10 363 ILE B O 1
ATOM 3522 N N . GLN B 2 73 ? 13.803 104.828 30.160 1.00 83.45 364 GLN B N 1
ATOM 3523 C CA . GLN B 2 73 ? 12.454 104.297 30.276 1.00 84.19 364 GLN B CA 1
ATOM 3524 C C . GLN B 2 73 ? 11.448 105.399 29.973 1.00 84.39 364 GLN B C 1
ATOM 3525 O O . GLN B 2 73 ? 10.360 105.126 29.481 1.00 84.06 364 GLN B O 1
ATOM 3531 N N . ALA B 2 74 ? 11.829 106.642 30.263 1.00 85.02 365 ALA B N 1
ATOM 3532 C CA . ALA B 2 74 ? 10.976 107.808 30.025 1.00 85.81 365 ALA B CA 1
ATOM 3533 C C . ALA B 2 74 ? 10.737 108.035 28.529 1.00 86.84 365 ALA B C 1
ATOM 3534 O O . ALA B 2 74 ? 9.600 108.243 28.096 1.00 87.29 365 ALA B O 1
ATOM 3536 N N . GLU B 2 75 ? 11.815 108.002 27.747 1.00 87.61 366 GLU B N 1
ATOM 3537 C CA . GLU B 2 75 ? 11.742 108.184 26.298 1.00 87.70 366 GLU B CA 1
ATOM 3538 C C . GLU B 2 75 ? 10.961 107.041 25.652 1.00 87.80 366 GLU B C 1
ATOM 3539 O O . GLU B 2 75 ? 10.119 107.266 24.781 1.00 87.59 366 GLU B O 1
ATOM 3545 N N . LEU B 2 76 ? 11.259 105.816 26.083 1.00 87.42 367 LEU B N 1
ATOM 3546 C CA . LEU B 2 76 ? 10.608 104.621 25.555 1.00 87.01 367 LEU B CA 1
ATOM 3547 C C . LEU B 2 76 ? 9.165 104.492 26.021 1.00 87.97 367 LEU B C 1
ATOM 3548 O O . LEU B 2 76 ? 8.275 104.213 25.215 1.00 88.18 367 LEU B O 1
ATOM 3553 N N . ALA B 2 77 ? 8.929 104.693 27.314 1.00 89.12 368 ALA B N 1
ATOM 3554 C CA . ALA B 2 77 ? 7.573 104.599 27.851 1.00 90.08 368 ALA B CA 1
ATOM 3555 C C . ALA B 2 77 ? 6.683 105.581 27.108 1.00 90.75 368 ALA B C 1
ATOM 3556 O O . ALA B 2 77 ? 5.467 105.412 27.052 1.00 90.86 368 ALA B O 1
ATOM 3558 N N . HIS B 2 78 ? 7.300 106.610 26.540 1.00 92.03 369 HIS B N 1
ATOM 3559 C CA . HIS B 2 78 ? 6.575 107.614 25.779 1.00 93.55 369 HIS B CA 1
ATOM 3560 C C . HIS B 2 78 ? 5.746 106.932 24.692 1.00 93.99 369 HIS B C 1
ATOM 3561 O O . HIS B 2 78 ? 4.553 107.209 24.535 1.00 94.48 369 HIS B O 1
ATOM 3568 N N . PHE B 2 79 ? 6.393 106.039 23.944 1.00 94.27 370 PHE B N 1
ATOM 3569 C CA . PHE B 2 79 ? 5.735 105.310 22.863 1.00 94.12 370 PHE B CA 1
ATOM 3570 C C . PHE B 2 79 ? 4.677 104.374 23.428 1.00 94.23 370 PHE B C 1
ATOM 3571 O O . PHE B 2 79 ? 3.665 104.112 22.781 1.00 94.75 370 PHE B O 1
ATOM 3579 N N . ARG B 2 80 ? 4.921 103.865 24.633 1.00 93.90 371 ARG B N 1
ATOM 3580 C CA . ARG B 2 80 ? 3.976 102.963 25.285 1.00 94.03 371 ARG B CA 1
ATOM 3581 C C . ARG B 2 80 ? 2.668 103.721 25.468 1.00 93.09 371 ARG B C 1
ATOM 3582 O O . ARG B 2 80 ? 1.586 103.175 25.246 1.00 92.66 371 ARG B O 1
ATOM 3590 N N . ASN B 2 81 ? 2.783 104.990 25.858 1.00 92.16 372 ASN B N 1
ATOM 3591 C CA . ASN B 2 81 ? 1.623 105.851 26.073 1.00 90.90 372 ASN B CA 1
ATOM 3592 C C . ASN B 2 81 ? 0.712 105.849 24.853 1.00 90.40 372 ASN B C 1
ATOM 3593 O O . ASN B 2 81 ? -0.366 105.251 24.870 1.00 90.96 372 ASN B O 1
ATOM 3598 N N . THR B 2 82 ? 1.159 106.526 23.800 1.00 88.75 373 THR B N 1
ATOM 3599 C CA . THR B 2 82 ? 0.407 106.630 22.554 1.00 87.37 373 THR B CA 1
ATOM 3600 C C . THR B 2 82 ? 0.051 105.247 22.014 1.00 85.79 373 THR B C 1
ATOM 3601 O O . THR B 2 82 ? -0.358 104.357 22.754 1.00 84.78 373 THR B O 1
ATOM 3605 N N . ALA B 2 83 ? 0.194 105.078 20.708 1.00 85.15 374 ALA B N 1
ATOM 3606 C CA . ALA B 2 83 ? -0.080 103.801 20.072 1.00 84.97 374 ALA B CA 1
ATOM 3607 C C . ALA B 2 83 ? 1.173 103.428 19.288 1.00 84.99 374 ALA B C 1
ATOM 3608 O O . ALA B 2 83 ? 1.311 102.300 18.813 1.00 85.80 374 ALA B O 1
ATOM 3610 N N . GLN B 2 84 ? 2.085 104.393 19.182 1.00 84.16 375 GLN B N 1
ATOM 3611 C CA . GLN B 2 84 ? 3.348 104.236 18.461 1.00 83.12 375 GLN B CA 1
ATOM 3612 C C . GLN B 2 84 ? 4.208 103.070 18.943 1.00 80.58 375 GLN B C 1
ATOM 3613 O O . GLN B 2 84 ? 4.819 103.148 20.011 1.00 80.29 375 GLN B O 1
ATOM 3619 N N . PRO B 2 85 ? 4.271 101.976 18.158 1.00 77.96 376 PRO B N 1
ATOM 3620 C CA . PRO B 2 85 ? 5.075 100.802 18.522 1.00 75.85 376 PRO B CA 1
ATOM 3621 C C . PRO B 2 85 ? 6.536 101.219 18.594 1.00 73.48 376 PRO B C 1
ATOM 3622 O O . PRO B 2 85 ? 6.858 102.379 18.324 1.00 73.90 376 PRO B O 1
ATOM 3626 N N . ILE B 2 86 ? 7.423 100.295 18.946 1.00 70.08 377 ILE B N 1
ATOM 3627 C CA . ILE B 2 86 ? 8.831 100.659 19.042 1.00 67.37 377 ILE B CA 1
ATOM 3628 C C . ILE B 2 86 ? 9.698 100.092 17.920 1.00 65.42 377 ILE B C 1
ATOM 3629 O O . ILE B 2 86 ? 9.794 98.875 17.728 1.00 65.54 377 ILE B O 1
ATOM 3634 N N . ASN B 2 87 ? 10.327 101.005 17.186 1.00 62.13 378 ASN B N 1
ATOM 3635 C CA . ASN B 2 87 ? 11.191 100.665 16.066 1.00 59.53 378 ASN B CA 1
ATOM 3636 C C . ASN B 2 87 ? 12.640 100.835 16.506 1.00 57.17 378 ASN B C 1
ATOM 3637 O O . ASN B 2 87 ? 13.321 101.752 16.068 1.00 56.66 378 ASN B O 1
ATOM 3642 N N . LEU B 2 88 ? 13.102 99.939 17.372 1.00 55.82 379 LEU B N 1
ATOM 3643 C CA . LEU B 2 88 ? 14.465 99.990 17.906 1.00 53.89 379 LEU B CA 1
ATOM 3644 C C . LEU B 2 88 ? 15.497 100.558 16.939 1.00 52.01 379 LEU B C 1
ATOM 3645 O O . LEU B 2 88 ? 16.511 101.113 17.365 1.00 51.20 379 LEU B O 1
ATOM 3650 N N . GLY B 2 89 ? 15.243 100.408 15.643 1.00 50.02 380 GLY B N 1
ATOM 3651 C CA . GLY B 2 89 ? 16.164 100.929 14.651 1.00 48.18 380 GLY B CA 1
ATOM 3652 C C . GLY B 2 89 ? 16.134 102.445 14.632 1.00 46.49 380 GLY B C 1
ATOM 3653 O O . GLY B 2 89 ? 17.179 103.102 14.665 1.00 45.79 380 GLY B O 1
ATOM 3654 N N . ALA B 2 90 ? 14.926 102.999 14.573 1.00 45.01 381 ALA B N 1
ATOM 3655 C CA . ALA B 2 90 ? 14.740 104.444 14.566 1.00 43.16 381 ALA B CA 1
ATOM 3656 C C . ALA B 2 90 ? 15.130 104.997 15.916 1.00 42.46 381 ALA B C 1
ATOM 3657 O O . ALA B 2 90 ? 15.847 105.992 15.997 1.00 43.30 381 ALA B O 1
ATOM 3659 N N . VAL B 2 91 ? 14.651 104.342 16.972 1.00 42.02 382 VAL B N 1
ATOM 3660 C CA . VAL B 2 91 ? 14.937 104.743 18.352 1.00 41.86 382 VAL B CA 1
ATOM 3661 C C . VAL B 2 91 ? 16.428 104.742 18.684 1.00 41.34 382 VAL B C 1
ATOM 3662 O O . VAL B 2 91 ? 16.940 105.715 19.239 1.00 41.73 382 VAL B O 1
ATOM 3666 N N . LEU B 2 92 ? 17.115 103.647 18.360 1.00 41.43 383 LEU B N 1
ATOM 3667 C CA . LEU B 2 92 ? 18.557 103.532 18.603 1.00 41.72 383 LEU B CA 1
ATOM 3668 C C . LEU B 2 92 ? 19.293 104.620 17.833 1.00 42.71 383 LEU B C 1
ATOM 3669 O O . LEU B 2 92 ? 20.157 105.312 18.371 1.00 42.53 383 LEU B O 1
ATOM 3674 N N . GLN B 2 93 ? 18.936 104.749 16.562 1.00 44.28 384 GLN B N 1
ATOM 3675 C CA . GLN B 2 93 ? 19.519 105.738 15.679 1.00 46.85 384 GLN B CA 1
ATOM 3676 C C . GLN B 2 93 ? 19.478 107.135 16.288 1.00 49.36 384 GLN B C 1
ATOM 3677 O O . GLN B 2 93 ? 20.456 107.882 16.206 1.00 49.16 384 GLN B O 1
ATOM 3683 N N . GLU B 2 94 ? 18.340 107.494 16.884 1.00 51.54 385 GLU B N 1
ATOM 3684 C CA . GLU B 2 94 ? 18.208 108.801 17.504 1.00 53.87 385 GLU B CA 1
ATOM 3685 C C . GLU B 2 94 ? 18.945 108.841 18.836 1.00 54.13 385 GLU B C 1
ATOM 3686 O O . GLU B 2 94 ? 19.701 109.771 19.108 1.00 54.16 385 GLU B O 1
ATOM 3692 N N . GLN B 2 95 ? 18.722 107.825 19.660 1.00 54.57 386 GLN B N 1
ATOM 3693 C CA . GLN B 2 95 ? 19.359 107.742 20.965 1.00 55.95 386 GLN B CA 1
ATOM 3694 C C . GLN B 2 95 ? 20.875 107.846 20.914 1.00 56.79 386 GLN B C 1
ATOM 3695 O O . GLN B 2 95 ? 21.458 108.799 21.423 1.00 57.65 386 GLN B O 1
ATOM 3701 N N . LEU B 2 96 ? 21.510 106.851 20.308 1.00 57.39 387 LEU B N 1
ATOM 3702 C CA . LEU B 2 96 ? 22.963 106.805 20.201 1.00 59.10 387 LEU B CA 1
ATOM 3703 C C . LEU B 2 96 ? 23.601 108.079 19.659 1.00 60.88 387 LEU B C 1
ATOM 3704 O O . LEU B 2 96 ? 24.800 108.289 19.809 1.00 61.76 387 LEU B O 1
ATOM 3709 N N . ALA B 2 97 ? 22.806 108.926 19.019 1.00 63.35 388 ALA B N 1
ATOM 3710 C CA . ALA B 2 97 ? 23.320 110.173 18.466 1.00 65.18 388 ALA B CA 1
ATOM 3711 C C . ALA B 2 97 ? 23.524 111.175 19.594 1.00 66.78 388 ALA B C 1
ATOM 3712 O O . ALA B 2 97 ? 24.226 112.172 19.432 1.00 67.03 388 ALA B O 1
ATOM 3714 N N . ARG B 2 98 ? 22.908 110.908 20.739 1.00 68.40 389 ARG B N 1
ATOM 3715 C CA . ARG B 2 98 ? 23.024 111.799 21.877 1.00 70.90 389 ARG B CA 1
ATOM 3716 C C . ARG B 2 98 ? 24.299 111.556 22.666 1.00 72.87 389 ARG B C 1
ATOM 3717 O O . ARG B 2 98 ? 24.854 112.486 23.246 1.00 74.45 389 ARG B O 1
ATOM 3725 N N . TYR B 2 99 ? 24.765 110.311 22.689 1.00 74.41 390 TYR B N 1
ATOM 3726 C CA . TYR B 2 99 ? 25.978 109.965 23.430 1.00 75.94 390 TYR B CA 1
ATOM 3727 C C . TYR B 2 99 ? 27.121 109.658 22.460 1.00 77.75 390 TYR B C 1
ATOM 3728 O O . TYR B 2 99 ? 26.884 109.269 21.315 1.00 77.72 390 TYR B O 1
ATOM 3737 N N . PRO B 2 100 ? 28.378 109.862 22.895 1.00 79.64 391 PRO B N 1
ATOM 3738 C CA . PRO B 2 100 ? 29.543 109.590 22.037 1.00 80.93 391 PRO B CA 1
ATOM 3739 C C . PRO B 2 100 ? 29.773 108.080 21.958 1.00 81.32 391 PRO B C 1
ATOM 3740 O O . PRO B 2 100 ? 29.370 107.366 22.883 1.00 81.63 391 PRO B O 1
ATOM 3744 N N . GLN B 2 101 ? 30.410 107.592 20.884 1.00 81.39 392 GLN B N 1
ATOM 3745 C CA . GLN B 2 101 ? 30.668 106.149 20.733 1.00 81.54 392 GLN B CA 1
ATOM 3746 C C . GLN B 2 101 ? 31.259 105.574 22.017 1.00 81.31 392 GLN B C 1
ATOM 3747 O O . GLN B 2 101 ? 31.543 104.380 22.130 1.00 80.56 392 GLN B O 1
ATOM 3753 N N . SER B 2 102 ? 31.441 106.467 22.979 1.00 81.44 393 SER B N 1
ATOM 3754 C CA . SER B 2 102 ? 31.948 106.149 24.299 1.00 81.02 393 SER B CA 1
ATOM 3755 C C . SER B 2 102 ? 31.318 104.833 24.778 1.00 79.56 393 SER B C 1
ATOM 3756 O O . SER B 2 102 ? 32.017 103.849 25.042 1.00 77.95 393 SER B O 1
ATOM 3759 N N . ARG B 2 103 ? 29.987 104.827 24.850 1.00 78.47 394 ARG B N 1
ATOM 3760 C CA . ARG B 2 103 ? 29.243 103.666 25.322 1.00 77.06 394 ARG B CA 1
ATOM 3761 C C . ARG B 2 103 ? 28.042 103.295 24.449 1.00 74.35 394 ARG B C 1
ATOM 3762 O O . ARG B 2 103 ? 26.974 102.948 24.966 1.00 73.80 394 ARG B O 1
ATOM 3770 N N . HIS B 2 104 ? 28.216 103.367 23.131 1.00 70.93 395 HIS B N 1
ATOM 3771 C CA . HIS B 2 104 ? 27.154 103.008 22.189 1.00 67.43 395 HIS B CA 1
ATOM 3772 C C . HIS B 2 104 ? 26.635 101.596 22.481 1.00 65.92 395 HIS B C 1
ATOM 3773 O O . HIS B 2 104 ? 25.430 101.377 22.629 1.00 65.63 395 HIS B O 1
ATOM 3780 N N . PHE B 2 105 ? 27.556 100.639 22.561 1.00 63.96 396 PHE B N 1
ATOM 3781 C CA . PHE B 2 105 ? 27.200 99.250 22.818 1.00 62.12 396 PHE B CA 1
ATOM 3782 C C . PHE B 2 105 ? 26.419 99.104 24.114 1.00 61.54 396 PHE B C 1
ATOM 3783 O O . PHE B 2 105 ? 25.410 98.401 24.165 1.00 61.28 396 PHE B O 1
ATOM 3791 N N . ASP B 2 106 ? 26.892 99.767 25.164 1.00 60.99 397 ASP B N 1
ATOM 3792 C CA . ASP B 2 106 ? 26.231 99.695 26.461 1.00 60.35 397 ASP B CA 1
ATOM 3793 C C . ASP B 2 106 ? 24.846 100.314 26.366 1.00 58.71 397 ASP B C 1
ATOM 3794 O O . ASP B 2 106 ? 23.849 99.696 26.757 1.00 58.92 397 ASP B O 1
ATOM 3799 N N . VAL B 2 107 ? 24.787 101.539 25.846 1.00 55.32 398 VAL B N 1
ATOM 3800 C CA . VAL B 2 107 ? 23.515 102.239 25.714 1.00 51.72 398 VAL B CA 1
ATOM 3801 C C . VAL B 2 107 ? 22.542 101.426 24.853 1.00 50.18 398 VAL B C 1
ATOM 3802 O O . VAL B 2 107 ? 21.401 101.173 25.256 1.00 49.41 398 VAL B O 1
ATOM 3806 N N . ALA B 2 108 ? 23.001 101.002 23.678 1.00 48.47 399 ALA B N 1
ATOM 3807 C CA . ALA B 2 108 ? 22.168 100.225 22.769 1.00 46.74 399 ALA B CA 1
ATOM 3808 C C . ALA B 2 108 ? 21.534 99.060 23.513 1.00 46.40 399 ALA B C 1
ATOM 3809 O O . ALA B 2 108 ? 20.317 98.882 23.493 1.00 46.01 399 ALA B O 1
ATOM 3811 N N . ARG B 2 109 ? 22.373 98.280 24.185 1.00 46.53 400 ARG B N 1
ATOM 3812 C CA . ARG B 2 109 ? 21.917 97.124 24.951 1.00 46.98 400 ARG B CA 1
ATOM 3813 C C . ARG B 2 109 ? 20.756 97.435 25.885 1.00 46.34 400 ARG B C 1
ATOM 3814 O O . ARG B 2 109 ? 19.801 96.655 25.989 1.00 45.84 400 ARG B O 1
ATOM 3822 N N . ILE B 2 110 ? 20.862 98.564 26.580 1.00 45.23 401 ILE B N 1
ATOM 3823 C CA . ILE B 2 110 ? 19.830 98.985 27.522 1.00 44.30 401 ILE B CA 1
ATOM 3824 C C . ILE B 2 110 ? 18.530 99.258 26.773 1.00 43.63 401 ILE B C 1
ATOM 3825 O O . ILE B 2 110 ? 17.468 98.729 27.122 1.00 43.22 401 ILE B O 1
ATOM 3830 N N . ILE B 2 111 ? 18.622 100.076 25.731 1.00 41.97 402 ILE B N 1
ATOM 3831 C CA . ILE B 2 111 ? 17.450 100.418 24.951 1.00 41.52 402 ILE B CA 1
ATOM 3832 C C . ILE B 2 111 ? 16.801 99.172 24.365 1.00 42.52 402 ILE B C 1
ATOM 3833 O O . ILE B 2 111 ? 15.599 99.155 24.099 1.00 42.23 402 ILE B O 1
ATOM 3838 N N . VAL B 2 112 ? 17.592 98.119 24.183 1.00 44.43 403 VAL B N 1
ATOM 3839 C CA . VAL B 2 112 ? 17.061 96.872 23.633 1.00 45.73 403 VAL B CA 1
ATOM 3840 C C . VAL B 2 112 ? 16.339 96.039 24.690 1.00 46.81 403 VAL B C 1
ATOM 3841 O O . VAL B 2 112 ? 15.312 95.420 24.401 1.00 45.21 403 VAL B O 1
ATOM 3845 N N . ASP B 2 113 ? 16.879 96.018 25.910 1.00 49.48 404 ASP B N 1
ATOM 3846 C CA . ASP B 2 113 ? 16.254 95.256 26.986 1.00 51.70 404 ASP B CA 1
ATOM 3847 C C . ASP B 2 113 ? 15.037 96.007 27.510 1.00 50.73 404 ASP B C 1
ATOM 3848 O O . ASP B 2 113 ? 14.027 95.401 27.874 1.00 49.06 404 ASP B O 1
ATOM 3853 N N . GLN B 2 114 ? 15.136 97.331 27.535 1.00 50.58 405 GLN B N 1
ATOM 3854 C CA . GLN B 2 114 ? 14.029 98.158 27.989 1.00 50.74 405 GLN B CA 1
ATOM 3855 C C . GLN B 2 114 ? 12.842 98.073 27.040 1.00 51.25 405 GLN B C 1
ATOM 3856 O O . GLN B 2 114 ? 11.703 97.886 27.463 1.00 51.50 405 GLN B O 1
ATOM 3862 N N . ALA B 2 115 ? 13.116 98.216 25.750 1.00 51.80 406 ALA B N 1
ATOM 3863 C CA . ALA B 2 115 ? 12.072 98.156 24.745 1.00 51.96 406 ALA B CA 1
ATOM 3864 C C . ALA B 2 115 ? 11.343 96.828 24.848 1.00 52.52 406 ALA B C 1
ATOM 3865 O O . ALA B 2 115 ? 10.118 96.775 24.750 1.00 51.87 406 ALA B O 1
ATOM 3867 N N . VAL B 2 116 ? 12.108 95.758 25.048 1.00 54.18 407 VAL B N 1
ATOM 3868 C CA . VAL B 2 116 ? 11.559 94.411 25.161 1.00 55.62 407 VAL B CA 1
ATOM 3869 C C . VAL B 2 116 ? 10.622 94.220 26.364 1.00 56.57 407 VAL B C 1
ATOM 3870 O O . VAL B 2 116 ? 9.697 93.405 26.306 1.00 57.49 407 VAL B O 1
ATOM 3874 N N . LYS B 2 117 ? 10.861 94.961 27.445 1.00 56.15 408 LYS B N 1
ATOM 3875 C CA . LYS B 2 117 ? 10.003 94.882 28.629 1.00 55.94 408 LYS B CA 1
ATOM 3876 C C . LYS B 2 117 ? 8.593 95.386 28.286 1.00 56.93 408 LYS B C 1
ATOM 3877 O O . LYS B 2 117 ? 7.593 94.725 28.578 1.00 56.69 408 LYS B O 1
ATOM 3883 N N . LEU B 2 118 ? 8.529 96.559 27.652 1.00 57.33 409 LEU B N 1
ATOM 3884 C CA . LEU B 2 118 ? 7.267 97.191 27.269 1.00 56.07 409 LEU B CA 1
ATOM 3885 C C . LEU B 2 118 ? 6.515 96.512 26.137 1.00 56.07 409 LEU B C 1
ATOM 3886 O O . LEU B 2 118 ? 6.024 97.193 25.240 1.00 56.26 409 LEU B O 1
ATOM 3891 N N . GLY B 2 119 ? 6.423 95.187 26.160 1.00 56.14 410 GLY B N 1
ATOM 3892 C CA . GLY B 2 119 ? 5.679 94.506 25.110 1.00 57.34 410 GLY B CA 1
ATOM 3893 C C . GLY B 2 119 ? 6.461 93.667 24.115 1.00 57.27 410 GLY B C 1
ATOM 3894 O O . GLY B 2 119 ? 7.668 93.472 24.263 1.00 56.85 410 GLY B O 1
ATOM 3895 N N . MET B 2 120 ? 5.765 93.185 23.087 1.00 57.34 411 MET B N 1
ATOM 3896 C CA . MET B 2 120 ? 6.382 92.340 22.073 1.00 60.19 411 MET B CA 1
ATOM 3897 C C . MET B 2 120 ? 6.004 92.747 20.657 1.00 61.57 411 MET B C 1
ATOM 3898 O O . MET B 2 120 ? 5.357 93.767 20.450 1.00 61.43 411 MET B O 1
ATOM 3903 N N . ALA B 2 121 ? 6.402 91.925 19.687 1.00 63.72 412 ALA B N 1
ATOM 3904 C CA . ALA B 2 121 ? 6.123 92.187 18.278 1.00 65.86 412 ALA B CA 1
ATOM 3905 C C . ALA B 2 121 ? 5.055 91.251 17.728 1.00 67.07 412 ALA B C 1
ATOM 3906 O O . ALA B 2 121 ? 5.073 90.053 17.994 1.00 68.12 412 ALA B O 1
ATOM 3908 N N . SER B 2 122 ? 4.133 91.805 16.950 1.00 68.12 413 SER B N 1
ATOM 3909 C CA . SER B 2 122 ? 3.056 91.023 16.359 1.00 69.11 413 SER B CA 1
ATOM 3910 C C . SER B 2 122 ? 3.568 90.138 15.237 1.00 70.72 413 SER B C 1
ATOM 3911 O O . SER B 2 122 ? 3.568 88.908 15.349 1.00 70.23 413 SER B O 1
ATOM 3914 N N . GLN B 2 123 ? 4.002 90.793 14.159 1.00 72.89 414 GLN B N 1
ATOM 3915 C CA . GLN B 2 123 ? 4.496 90.120 12.960 1.00 74.02 414 GLN B CA 1
ATOM 3916 C C . GLN B 2 123 ? 5.664 89.197 13.224 1.00 73.85 414 GLN B C 1
ATOM 3917 O O . GLN B 2 123 ? 6.196 88.574 12.304 1.00 73.47 414 GLN B O 1
ATOM 3923 N N . ASP B 2 124 ? 6.062 89.119 14.489 1.00 74.45 415 ASP B N 1
ATOM 3924 C CA . ASP B 2 124 ? 7.147 88.237 14.905 1.00 74.98 415 ASP B CA 1
ATOM 3925 C C . ASP B 2 124 ? 6.645 86.794 14.739 1.00 74.35 415 ASP B C 1
ATOM 3926 O O . ASP B 2 124 ? 7.388 85.904 14.313 1.00 73.94 415 ASP B O 1
ATOM 3931 N N . HIS B 2 125 ? 5.362 86.597 15.056 1.00 72.84 416 HIS B N 1
ATOM 3932 C CA . HIS B 2 125 ? 4.699 85.296 14.971 1.00 70.41 416 HIS B CA 1
ATOM 3933 C C . HIS B 2 125 ? 4.043 85.074 13.606 1.00 69.91 416 HIS B C 1
ATOM 3934 O O . HIS B 2 125 ? 3.041 84.356 13.507 1.00 70.66 416 HIS B O 1
ATOM 3941 N N . GLN B 2 126 ? 4.589 85.686 12.558 1.00 67.99 417 GLN B N 1
ATOM 3942 C CA . GLN B 2 126 ? 4.012 85.526 11.225 1.00 65.81 417 GLN B CA 1
ATOM 3943 C C . GLN B 2 126 ? 4.927 84.789 10.251 1.00 62.72 417 GLN B C 1
ATOM 3944 O O . GLN B 2 126 ? 4.610 84.660 9.063 1.00 62.24 417 GLN B O 1
ATOM 3950 N N . ALA B 2 127 ? 6.053 84.296 10.761 1.00 58.32 418 ALA B N 1
ATOM 3951 C CA . ALA B 2 127 ? 7.016 83.589 9.931 1.00 53.98 418 ALA B CA 1
ATOM 3952 C C . ALA B 2 127 ? 7.566 84.575 8.924 1.00 50.94 418 ALA B C 1
ATOM 3953 O O . ALA B 2 127 ? 7.689 84.275 7.738 1.00 49.90 418 ALA B O 1
ATOM 3955 N N . VAL B 2 128 ? 7.876 85.768 9.414 1.00 47.87 419 VAL B N 1
ATOM 3956 C CA . VAL B 2 128 ? 8.425 86.821 8.579 1.00 44.16 419 VAL B CA 1
ATOM 3957 C C . VAL B 2 128 ? 9.779 87.220 9.132 1.00 42.03 419 VAL B C 1
ATOM 3958 O O . VAL B 2 128 ? 9.889 87.767 10.229 1.00 42.59 419 VAL B O 1
ATOM 3962 N N . TYR B 2 129 ? 10.814 86.935 8.363 1.00 38.47 420 TYR B N 1
ATOM 3963 C CA . TYR B 2 129 ? 12.173 87.256 8.758 1.00 35.32 420 TYR B CA 1
ATOM 3964 C C . TYR B 2 129 ? 12.465 88.750 8.942 1.00 35.38 420 TYR B C 1
ATOM 3965 O O . TYR B 2 129 ? 12.173 89.574 8.070 1.00 36.08 420 TYR B O 1
ATOM 3974 N N . PRO B 2 130 ? 13.046 89.116 10.092 1.00 34.50 421 PRO B N 1
ATOM 3975 C CA . PRO B 2 130 ? 13.403 90.505 10.407 1.00 34.04 421 PRO B CA 1
ATOM 3976 C C . PRO B 2 130 ? 14.712 90.841 9.670 1.00 34.90 421 PRO B C 1
ATOM 3977 O O . PRO B 2 130 ? 15.603 90.007 9.555 1.00 36.50 421 PRO B O 1
ATOM 3981 N N . VAL B 2 131 ? 14.841 92.062 9.177 1.00 35.14 422 VAL B N 1
ATOM 3982 C CA . VAL B 2 131 ? 16.031 92.421 8.423 1.00 32.80 422 VAL B CA 1
ATOM 3983 C C . VAL B 2 131 ? 16.967 93.369 9.173 1.00 31.81 422 VAL B C 1
ATOM 3984 O O . VAL B 2 131 ? 16.521 94.364 9.731 1.00 31.58 422 VAL B O 1
ATOM 3988 N N . TRP B 2 132 ? 18.260 93.052 9.192 1.00 31.25 423 TRP B N 1
ATOM 3989 C CA . TRP B 2 132 ? 19.249 93.888 9.871 1.00 31.48 423 TRP B CA 1
ATOM 3990 C C . TRP B 2 132 ? 19.194 95.312 9.360 1.00 34.35 423 TRP B C 1
ATOM 3991 O O . TRP B 2 132 ? 19.593 95.582 8.225 1.00 35.36 423 TRP B O 1
ATOM 4002 N N . GLN B 2 133 ? 18.718 96.221 10.204 1.00 37.45 424 GLN B N 1
ATOM 4003 C CA . GLN B 2 133 ? 18.608 97.626 9.833 1.00 40.99 424 GLN B CA 1
ATOM 4004 C C . GLN B 2 133 ? 19.821 98.392 10.366 1.00 42.13 424 GLN B C 1
ATOM 4005 O O . GLN B 2 133 ? 19.985 98.578 11.572 1.00 42.40 424 GLN B O 1
ATOM 4011 N N . PRO B 2 134 ? 20.705 98.832 9.464 1.00 42.90 425 PRO B N 1
ATOM 4012 C CA . PRO B 2 134 ? 21.886 99.565 9.901 1.00 44.62 425 PRO B CA 1
ATOM 4013 C C . PRO B 2 134 ? 21.602 100.994 10.353 1.00 47.90 425 PRO B C 1
ATOM 4014 O O . PRO B 2 134 ? 20.560 101.573 10.049 1.00 48.51 425 PRO B O 1
ATOM 4018 N N . ILE B 2 135 ? 22.546 101.548 11.098 1.00 51.73 426 ILE B N 1
ATOM 4019 C CA . ILE B 2 135 ? 22.460 102.913 11.589 1.00 55.01 426 ILE B CA 1
ATOM 4020 C C . ILE B 2 135 ? 23.880 103.454 11.465 1.00 57.19 426 ILE B C 1
ATOM 4021 O O . ILE B 2 135 ? 24.770 102.780 10.915 1.00 57.80 426 ILE B O 1
ATOM 4026 N N . ASP B 2 136 ? 24.107 104.663 11.967 1.00 58.17 427 ASP B N 1
ATOM 4027 C CA . ASP B 2 136 ? 25.449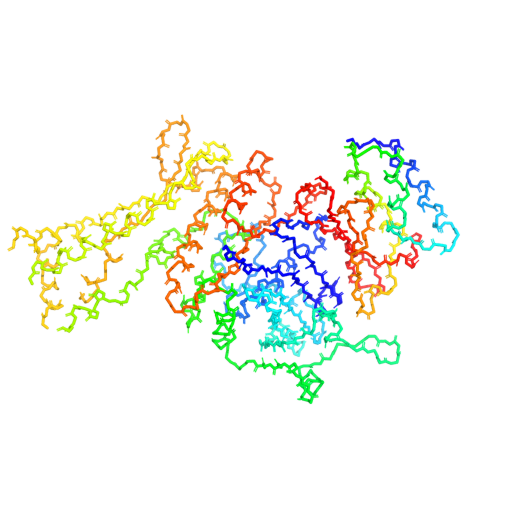 105.214 11.915 1.00 59.45 427 ASP B CA 1
ATOM 4028 C C . ASP B 2 136 ? 25.876 105.323 10.462 1.00 60.66 427 ASP B C 1
ATOM 4029 O O . ASP B 2 136 ? 25.176 104.878 9.553 1.00 60.68 427 ASP B O 1
ATOM 4034 N N . ASP B 2 137 ? 27.035 105.924 10.252 1.00 62.26 428 ASP B N 1
ATOM 4035 C CA . ASP B 2 137 ? 27.594 106.048 8.924 1.00 63.51 428 ASP B CA 1
ATOM 4036 C C . ASP B 2 137 ? 28.700 105.016 9.022 1.00 62.74 428 ASP B C 1
ATOM 4037 O O . ASP B 2 137 ? 29.806 105.213 8.518 1.00 63.25 428 ASP B O 1
ATOM 4042 N N . PHE B 2 138 ? 28.400 103.918 9.715 1.00 62.08 429 PHE B N 1
ATOM 4043 C CA . PHE B 2 138 ? 29.374 102.846 9.882 1.00 61.22 429 PHE B CA 1
ATOM 4044 C C . PHE B 2 138 ? 28.842 101.418 9.759 1.00 59.96 429 PHE B C 1
ATOM 4045 O O . PHE B 2 138 ? 28.275 101.057 8.718 1.00 61.37 429 PHE B O 1
ATOM 4053 N N . SER B 2 139 ? 29.022 100.606 10.801 1.00 57.09 430 SER B N 1
ATOM 4054 C CA . SER B 2 139 ? 28.600 99.204 10.743 1.00 53.97 430 SER B CA 1
ATOM 4055 C C . SER B 2 139 ? 27.565 98.723 11.745 1.00 52.35 430 SER B C 1
ATOM 4056 O O . SER B 2 139 ? 27.428 97.517 11.928 1.00 53.15 430 SER B O 1
ATOM 4059 N N . ALA B 2 140 ? 26.827 99.636 12.374 1.00 49.29 431 ALA B N 1
ATOM 4060 C CA . ALA B 2 140 ? 25.837 99.250 13.380 1.00 44.15 431 ALA B CA 1
ATOM 4061 C C . ALA B 2 140 ? 24.526 98.703 12.810 1.00 41.91 431 ALA B C 1
ATOM 4062 O O . ALA B 2 140 ? 23.936 99.293 11.902 1.00 42.56 431 ALA B O 1
ATOM 4064 N N . ALA B 2 141 ? 24.068 97.573 13.346 1.00 37.74 432 ALA B N 1
ATOM 4065 C CA . ALA B 2 141 ? 22.819 96.982 12.884 1.00 33.28 432 ALA B CA 1
ATOM 4066 C C . ALA B 2 141 ? 21.959 96.424 14.022 1.00 31.05 432 ALA B C 1
ATOM 4067 O O . ALA B 2 141 ? 22.476 96.060 15.078 1.00 29.08 432 ALA B O 1
ATOM 4069 N N . VAL B 2 142 ? 20.645 96.378 13.784 1.00 29.14 433 VAL B N 1
ATOM 4070 C CA . VAL B 2 142 ? 19.656 95.874 14.734 1.00 28.09 433 VAL B CA 1
ATOM 4071 C C . VAL B 2 142 ? 18.641 95.002 14.012 1.00 29.97 433 VAL B C 1
ATOM 4072 O O . VAL B 2 142 ? 17.855 95.501 13.205 1.00 29.82 433 VAL B O 1
ATOM 4076 N N . GLN B 2 143 ? 18.636 93.707 14.310 1.00 32.06 434 GLN B N 1
ATOM 4077 C CA . GLN B 2 143 ? 17.690 92.798 13.676 1.00 34.48 434 GLN B CA 1
ATOM 4078 C C . GLN B 2 143 ? 16.527 92.552 14.628 1.00 36.74 434 GLN B C 1
ATOM 4079 O O . GLN B 2 143 ? 16.569 91.631 15.441 1.00 38.48 434 GLN B O 1
ATOM 4085 N N . ALA B 2 144 ? 15.491 93.379 14.534 1.00 38.17 435 ALA B N 1
ATOM 4086 C CA . ALA B 2 144 ? 14.328 93.230 15.404 1.00 39.35 435 ALA B CA 1
ATOM 4087 C C . ALA B 2 144 ? 13.069 93.717 14.708 1.00 41.03 435 ALA B C 1
ATOM 4088 O O . ALA B 2 144 ? 13.117 94.642 13.906 1.00 41.78 435 ALA B O 1
ATOM 4090 N N . HIS B 2 145 ? 11.940 93.089 15.014 1.00 43.48 436 HIS B N 1
ATOM 4091 C CA . HIS B 2 145 ? 10.667 93.471 14.414 1.00 45.17 436 HIS B CA 1
ATOM 4092 C C . HIS B 2 145 ? 10.142 94.702 15.125 1.00 46.66 436 HIS B C 1
ATOM 4093 O O . HIS B 2 145 ? 10.846 95.301 15.940 1.00 47.60 436 HIS B O 1
ATOM 4100 N N . LEU B 2 146 ? 8.913 95.094 14.813 1.00 47.95 437 LEU B N 1
ATOM 4101 C CA . LEU B 2 146 ? 8.320 96.249 15.471 1.00 48.74 437 LEU B CA 1
ATOM 4102 C C . LEU B 2 146 ? 7.537 95.735 16.660 1.00 49.67 437 LEU B C 1
ATOM 4103 O O . LEU B 2 146 ? 6.764 94.784 16.538 1.00 49.26 437 LEU B O 1
ATOM 4108 N N . ILE B 2 147 ? 7.755 96.358 17.811 1.00 51.46 438 ILE B N 1
ATOM 4109 C CA . ILE B 2 147 ? 7.067 95.978 19.037 1.00 53.12 438 ILE B CA 1
ATOM 4110 C C . ILE B 2 147 ? 5.606 96.459 19.018 1.00 55.33 438 ILE B C 1
ATOM 4111 O O . ILE B 2 147 ? 5.282 97.536 19.520 1.00 55.46 438 ILE B O 1
ATOM 4116 N N . ASP B 2 148 ? 4.746 95.638 18.411 1.00 58.09 439 ASP B N 1
ATOM 4117 C CA . ASP B 2 148 ? 3.310 95.891 18.270 1.00 60.87 439 ASP B CA 1
ATOM 4118 C C . ASP B 2 148 ? 2.572 95.986 19.587 1.00 63.72 439 ASP B C 1
ATOM 4119 O O . ASP B 2 148 ? 2.428 97.051 20.183 1.00 64.87 439 ASP B O 1
ATOM 4124 N N . GLN B 2 149 ? 2.086 94.816 19.992 1.00 66.36 440 GLN B N 1
ATOM 4125 C CA . GLN B 2 149 ? 1.304 94.573 21.197 1.00 69.06 440 GLN B CA 1
ATOM 4126 C C . GLN B 2 149 ? 1.995 94.771 22.547 1.00 71.45 440 GLN B C 1
ATOM 4127 O O . GLN B 2 149 ? 2.823 93.954 22.959 1.00 71.43 440 GLN B O 1
ATOM 4133 N N . TYR B 2 150 ? 1.631 95.848 23.237 1.00 74.20 441 TYR B N 1
ATOM 4134 C CA . TYR B 2 150 ? 2.197 96.157 24.546 1.00 77.33 441 TYR B CA 1
ATOM 4135 C C . TYR B 2 150 ? 1.453 95.349 25.596 1.00 80.11 441 TYR B C 1
ATOM 4136 O O . TYR B 2 150 ? 0.306 94.948 25.376 1.00 79.94 441 TYR B O 1
ATOM 4145 N N . ASP B 2 151 ? 2.106 95.111 26.734 1.00 83.28 442 ASP B N 1
ATOM 4146 C CA . ASP B 2 151 ? 1.494 94.353 27.822 1.00 86.69 442 ASP B CA 1
ATOM 4147 C C . ASP B 2 151 ? 1.653 95.047 29.173 1.00 88.54 442 ASP B C 1
ATOM 4148 O O . ASP B 2 151 ? 2.767 95.208 29.679 1.00 87.91 442 ASP B O 1
ATOM 4153 N N . LYS B 2 152 ? 0.525 95.449 29.753 1.00 91.50 443 LYS B N 1
ATOM 4154 C CA . LYS B 2 152 ? 0.529 96.136 31.041 1.00 95.20 443 LYS B CA 1
ATOM 4155 C C . LYS B 2 152 ? 0.992 95.251 32.198 1.00 96.76 443 LYS B C 1
ATOM 4156 O O . LYS B 2 152 ? 1.178 94.031 31.971 1.00 97.41 443 LYS B O 1
#

Nearest PDB structures (foldseek):
  3euj-assembly1_A-2  TM=1.002E+00  e=1.028E-90  [Haemophilus] ducreyi 35000HP
  3euk-assembly2_H  TM=9.859E-01  e=2.528E-75  [Haemophilus] ducreyi 35000HP
  3euk-assembly1_C  TM=9.790E-01  e=4.622E-74  [Haemophilus] ducreyi 35000HP
  7nyw-assembly1_A  TM=9.590E-01  e=3.603E-61  Photorhabdus thracensis
  7nyx-assembly1_A  TM=9.571E-01  e=4.766E-39  Photorhabdus thracensis

Sequence (527 aa):
MIARGKFRSLTLINWNGFFARTFDFDELVTTLSGGNGAGKSTTMAGFVTALIPDLTLLNFRNTTEAGSTSSSRDKGLYGKLKAGVCYAVLETVNSRAQRIITGVRLQQIAGRDKKVDIRPFSLQNVPMTDSVISLFTEQVANKARVLSLNDLKEKFEETAVTFKPYHSITDYHSFMFDLGILPKRLRSSSDRNKFYKLIEASLYGGISSVITKSLRDYLLPENSGVRQAFQDAESVANILRKTIQREQNRILQLNQGLQNIAFGQVKGVRLVVNIRDTHSILLNALSDQSFSEALAMLYKRIGEELLDYRNYLDLEVETLRGAYGWMRAESSALSTGEAIGTGMSILLMVVQSWEEESRRMRAKDILPCRLLFLDQAARLDAMSINTLFELCERLDMQLLIAAPENISPERGTTYKLVRKILANQEYVHVVGLKGFGDVQTQIVTAIQAELAHFRNTAQPINLGAVLQEQLARYPQSRHFDVARIIVDQAVKLGMASQDHQAVYPVWQPIDDFSAAVQAHLIDQYDK

Foldseek 3Di:
DQDAKAWAWKWKDQFAQHHTDIDGFWLAEEEEEEAVPLCQVLRVLLQLCQVQVDPQQQADDPLVDQVDPDPPDDRPNLVRHHADWMKIKIWMQFSVRFTWIKIKIWHQPPPPDSDIDIWIKIKGDDDPVDDPRVLQWDQDPNDIGGDDPVRSCVVPVPHPMDIGTDPDVLVSQVVCVASFAALARCNDPVSVNVVVLLQSCQQSFFARPVCQVPVLVLFPFFPPPLVVVPVVQLVLLVVLVVVLVVSVVVQVVLQVLFQCFDWPQWRGKGKDKDFPPQVVVLSVCSPVNVVLCVSVVSSVVSHCCNSGSSSGIDIFMWTAGPPPGTDTDDPVPDDRRVRRLHNLSSSVNSSVRSNVSCCVVYDVSGGHAAEHEAEQVVSTDPRNVVSSSVSCVVVSHHYYYYHSDPDDDQPTKYKYWDWDADPNGTHIDIDMDHDGD/DDDPVVLVVLLVVLVVCLPPQNWDDLLVVLQVVLVVDDVPPSVVSSVSNVVSSVQFAAADCVPVPDFFDWDAHDVDGRTDGGHTRHDGDD